Protein AF-A0AA43KVU4-F1 (afdb_monomer_lite)

Foldseek 3Di:
DPVVVVVVVCVPDPVVVVVVVVVVVVVVVVVVVVVVVVVVVVVCVVVVVVVCVVVVPPPDVVVVVVVVVVVVVVVVVVVVVVVVCVVVPPPDDDPDDDWDDDPDDGADDDDDDADDDDDDDDEAEDECNHGDDFKDFPDWDPFKHYWYDYRPVRDIDTDGPPDLDDDQWIWTWIDGPPDPDTDTRIDGDDDQQFFAFLNFTWGQAWWAQDPVDPPQQAIDGDSFLQDDHFWDFALDRGTHDAPAFAADPPQDLDQPLDQFNQRFNYDAQKGFAALVRLARQQVQDKDWDCAPRQPHNATWIWTHPCRVPAGRSGNPSIGTDGQDFWQASRRGTDQDPFRWAWAFGRGAPGSFKGWTFICTVDGTDIDIDGSSITHITTITGDGYFDKAWEAEAAPQWADDDAPDDTDIDTFFDKGFGADDTDDPQKDWDAWDWPNDGDHHRDIDTPHDHYTYTYTDIDGHDDDKAKEKPPQEAEDELQWAKDKIKIAIPFKKAKDKPDPQWDKPPRIDTGIDIMMITGHHDQAQAKDKMKMWIAHPVHRVHIYIHIYIYHHDDD

pLDDT: mean 75.17, std 23.68, range [24.14, 98.44]

Secondary structure (DSSP, 8-state):
--HHHHHHHHHH-HHHHHHHHHHHHHHHHHHHHHHHHHHHHHHTHHHHHHHHHHHT-TTTHHHHHHHHHHHHHHHHHHHHHHHHHHHH----S--------BTTB---------------PSP--EETTEE-TTEEEEE--TTEEEEEEETTTTEEEEEE-S-SS--SEEEEEEEETT-S-EEEEEEE-----EEEETTEEEESS-EEE-TT-TTS--EEE-SSTT----EE-TT---EE---SSSPPTT---S----SB--S--SPTTEEPPPHHHHHHHHTS-EEEE-TTTTS-SS-EEEESTTTTT-BTTB-TT-EEEE---EE-TTS-EE--SS--EEEEEEEESSSSEEEEEEEETTEEEEEEEETTSBBB---EESPPPPEEEEEEE-TT-B-S--SS-SEEEETTEEEE--SPPB-TTEEEEEEEETTEEE-TT-EEEE-SS-EEEEEEEEEPPPPP-EEEESSEEEE-TT-EEEEEEEEESSEEEEEES-TTEEEE-SEEESSEEEEEEE-----SS-EEEEEEEEESS-TT-EEEEEEEEPPPP-

Sequence (554 aa):
MDVKKFRLDWKSSPQKQLDYLAEMQKSMSNMASALIEINSKLDGLPQMVSLLEQNNLLSHQIADNTNCACEALSTLVTIVGEINNKIDEKEPEPVDTYVFEVPNGHFVVEMQVTEGVRVTTPFISTKNGEPFNDCVLVSSHDGIRDIVFDAVNGFIEWTWTDQAEPPVYFDLIIKQSGSDIEKVIQYNYTYVDYVEIAGIKWAKGNLITDASDTTGMTSVISEREDMETSYYQYSRRRGWASNGLTAPAGWNSSYPYAKFWVDDPCPDGWRLPTRAECQALASSGFTYREVGTAGNDVAGSFFGANHATASIGDMQGCIFLAIVGYLGNNGVFTTPSSLNNPYRSSESSSTTMAYNLVLRTPGASVDTSSQSAGYFIRPVKGAKQVFYNLSYNLDGGTLSSYTTPAGAYPVGYQVTLPAVPVRSGYTFKGFDVNGTIYQSGAKFLLDSGDVVVIATWLQDVPLPTLTVSPQILPFDERGGFSVISLKSSGAWQLKKSEIWINVQPYDHTGDCSVDISVDVTTLTESRQGTVIFASVDNPSVTATLTVTQSGSLS

Radius of gyration: 46.04 Å; chains: 1; bounding box: 91×64×137 Å

Structure (mmCIF, N/CA/C/O backbone):
data_AF-A0AA43KVU4-F1
#
_entry.id   AF-A0AA43KVU4-F1
#
loop_
_atom_site.group_PDB
_atom_site.id
_atom_site.type_symbol
_atom_site.label_atom_id
_atom_site.label_alt_id
_atom_site.label_comp_id
_atom_site.label_asym_id
_atom_site.label_entity_id
_atom_site.label_seq_id
_atom_site.pdbx_PDB_ins_code
_atom_site.Cartn_x
_atom_site.Cartn_y
_atom_site.Cartn_z
_atom_site.occupancy
_atom_site.B_iso_or_equiv
_atom_site.auth_seq_id
_atom_site.auth_comp_id
_atom_site.auth_asym_id
_atom_site.auth_atom_id
_atom_site.pdbx_PDB_model_num
ATOM 1 N N . MET A 1 1 ? -13.076 33.777 -45.845 1.00 34.56 1 MET A N 1
ATOM 2 C CA . MET A 1 1 ? -12.666 34.358 -44.551 1.00 34.56 1 MET A CA 1
ATOM 3 C C . MET A 1 1 ? -11.193 34.023 -44.385 1.00 34.56 1 MET A C 1
ATOM 5 O O . MET A 1 1 ? -10.860 32.856 -44.525 1.00 34.56 1 MET A O 1
ATOM 9 N N . ASP A 1 2 ? -10.317 35.017 -44.234 1.00 33.66 2 ASP A N 1
ATOM 10 C CA . ASP A 1 2 ? -8.882 34.779 -44.013 1.00 33.66 2 ASP A CA 1
ATOM 11 C C . ASP A 1 2 ? -8.709 34.112 -42.642 1.00 33.66 2 ASP A C 1
ATOM 13 O O . ASP A 1 2 ? -8.897 34.739 -41.598 1.00 33.66 2 ASP A O 1
ATOM 17 N N . VAL A 1 3 ? -8.442 32.808 -42.664 1.00 36.50 3 VAL A N 1
ATOM 18 C CA . VAL A 1 3 ? -8.478 31.922 -41.494 1.00 36.50 3 VAL A CA 1
ATOM 19 C C . VAL A 1 3 ? -7.389 32.289 -40.474 1.00 36.50 3 VAL A C 1
ATOM 21 O O . VAL A 1 3 ? -7.573 32.078 -39.273 1.00 36.50 3 VAL A O 1
ATOM 24 N N . LYS A 1 4 ? -6.293 32.930 -40.912 1.00 35.19 4 LYS A N 1
ATOM 25 C CA . LYS A 1 4 ? -5.216 33.406 -40.027 1.00 35.19 4 LYS A CA 1
ATOM 26 C C . LYS A 1 4 ? -5.600 34.696 -39.309 1.00 35.19 4 LYS A C 1
ATOM 28 O O . LYS A 1 4 ? -5.460 34.775 -38.088 1.00 35.19 4 LYS A O 1
ATOM 33 N N . LYS A 1 5 ? -6.179 35.663 -40.030 1.00 35.75 5 LYS A N 1
ATOM 34 C CA . LYS A 1 5 ? -6.754 36.875 -39.418 1.00 35.75 5 LYS A CA 1
ATOM 35 C C . LYS A 1 5 ? -7.908 36.531 -38.467 1.00 35.75 5 LYS A C 1
ATOM 37 O O . LYS A 1 5 ? -8.048 37.143 -37.416 1.00 35.75 5 LYS A O 1
ATOM 42 N N . PHE A 1 6 ? -8.673 35.490 -38.791 1.00 37.94 6 PHE A N 1
ATOM 43 C CA . PHE A 1 6 ? -9.749 34.956 -37.958 1.00 37.94 6 PHE A CA 1
ATOM 44 C C . PHE A 1 6 ? -9.245 34.327 -36.644 1.00 37.94 6 PHE A C 1
ATOM 46 O O . PHE A 1 6 ? -9.799 34.624 -35.589 1.00 37.94 6 PHE A O 1
ATOM 53 N N . ARG A 1 7 ? -8.167 33.525 -36.661 1.00 39.69 7 ARG A N 1
ATOM 54 C CA . ARG A 1 7 ? -7.594 32.902 -35.445 1.00 39.69 7 ARG A CA 1
ATOM 55 C C . ARG A 1 7 ? -6.938 33.911 -34.487 1.00 39.69 7 ARG A C 1
ATOM 57 O O . ARG A 1 7 ? -7.076 33.761 -33.272 1.00 39.69 7 ARG A O 1
ATOM 64 N N . LEU A 1 8 ? -6.260 34.936 -35.009 1.00 39.69 8 LEU A N 1
ATOM 65 C CA . LEU A 1 8 ? -5.665 36.019 -34.205 1.00 39.69 8 LEU A CA 1
ATOM 66 C C . LEU A 1 8 ? -6.734 36.930 -33.576 1.00 39.69 8 LEU A C 1
ATOM 68 O O . LEU A 1 8 ? -6.632 37.295 -32.401 1.00 39.69 8 LEU A O 1
ATOM 72 N N . ASP A 1 9 ? -7.802 37.227 -34.318 1.00 41.47 9 ASP A N 1
ATOM 73 C CA . ASP A 1 9 ? -8.935 38.018 -33.824 1.00 41.47 9 ASP A CA 1
ATOM 74 C C . ASP A 1 9 ? -9.822 37.233 -32.832 1.00 41.47 9 ASP A C 1
ATOM 76 O O . ASP A 1 9 ? -10.403 37.824 -31.920 1.00 41.47 9 ASP A O 1
ATOM 80 N N . TRP A 1 10 ? -9.904 35.901 -32.965 1.00 42.62 10 TRP A N 1
ATOM 81 C CA . TRP A 1 10 ? -10.681 35.018 -32.084 1.00 42.62 10 TRP A CA 1
ATOM 82 C C . TRP A 1 10 ? -10.159 34.998 -30.647 1.00 42.62 10 TRP A C 1
ATOM 84 O O . TRP A 1 10 ? -10.943 35.062 -29.705 1.00 42.62 10 TRP A O 1
ATOM 94 N N . LYS A 1 11 ? -8.836 34.920 -30.455 1.00 45.28 11 LYS A N 1
ATOM 95 C CA . LYS A 1 11 ? -8.222 34.892 -29.114 1.00 45.28 11 LYS A CA 1
ATOM 96 C C . LYS A 1 11 ? -8.187 36.267 -28.431 1.00 45.28 11 LYS A C 1
ATOM 98 O O . LYS A 1 11 ? -7.943 36.326 -27.231 1.00 45.28 11 LYS A O 1
ATOM 103 N N . SER A 1 12 ? -8.428 37.354 -29.169 1.00 44.69 12 SER A N 1
ATOM 104 C CA . SER A 1 12 ? -8.219 38.730 -28.695 1.00 44.69 12 SER A CA 1
ATOM 105 C C . SER A 1 12 ? -9.500 39.553 -28.493 1.00 44.69 12 SER A C 1
ATOM 107 O O . SER A 1 12 ? -9.428 40.622 -27.888 1.00 44.69 12 SER A O 1
ATOM 109 N N . SER A 1 13 ? -10.678 39.086 -28.937 1.00 48.84 13 SER A N 1
ATOM 110 C CA . SER A 1 13 ? -11.935 39.843 -28.807 1.00 48.84 13 SER A CA 1
ATOM 111 C C . SER A 1 13 ? -13.142 38.980 -28.390 1.00 48.84 13 SER A C 1
ATOM 113 O O . SER A 1 13 ? -13.684 38.240 -29.214 1.00 48.84 13 SER A O 1
ATOM 115 N N . PRO A 1 14 ? -13.647 39.131 -27.147 1.00 49.53 14 PRO A N 1
ATOM 116 C CA . PRO A 1 14 ? -14.836 38.419 -26.659 1.00 49.53 14 PRO A CA 1
ATOM 117 C C . PRO A 1 14 ? -16.121 38.691 -27.465 1.00 49.53 14 PRO A C 1
ATOM 119 O O . PRO A 1 14 ? -16.984 37.823 -27.564 1.00 49.53 14 PRO A O 1
ATOM 122 N N . GLN A 1 15 ? -16.250 39.871 -28.085 1.00 48.41 15 GLN A N 1
ATOM 123 C CA . GLN A 1 15 ? -17.441 40.235 -28.867 1.00 48.41 15 GLN A CA 1
ATOM 124 C C . GLN A 1 15 ? -17.551 39.423 -30.168 1.00 48.41 15 GLN A C 1
ATOM 126 O O . GLN A 1 15 ? -18.636 38.976 -30.520 1.00 48.41 15 GLN A O 1
ATOM 131 N N . LYS A 1 16 ? -16.426 39.143 -30.838 1.00 52.88 16 LYS A N 1
ATOM 132 C CA . LYS A 1 16 ? -16.410 38.319 -32.059 1.00 52.88 16 LYS A CA 1
ATOM 133 C C . LYS A 1 16 ? -16.655 36.831 -31.774 1.00 52.88 16 LYS A C 1
ATOM 135 O O . LYS A 1 16 ? -17.194 36.130 -32.625 1.00 52.88 16 LYS A O 1
ATOM 140 N N . GLN A 1 17 ? -16.305 36.355 -30.574 1.00 49.72 17 GLN A N 1
ATOM 141 C CA . GLN A 1 17 ? -16.659 35.003 -30.115 1.00 49.72 17 GLN A CA 1
ATOM 142 C C . GLN A 1 17 ? -18.176 34.863 -29.905 1.00 49.72 17 GLN A C 1
ATOM 144 O O . GLN A 1 17 ? -18.764 33.855 -30.294 1.00 49.72 17 GLN A O 1
ATOM 149 N N . LEU A 1 18 ? -18.817 35.896 -29.343 1.00 50.00 18 LEU A N 1
ATOM 150 C CA . LEU A 1 18 ? -20.275 35.986 -29.207 1.00 50.00 18 LEU A CA 1
ATOM 151 C C . LEU A 1 18 ? -20.984 36.027 -30.568 1.00 50.00 18 LEU A C 1
ATOM 153 O O . LEU A 1 18 ? -21.971 35.318 -30.753 1.00 50.00 18 LEU A O 1
ATOM 157 N N . ASP A 1 19 ? -20.458 36.787 -31.531 1.00 57.25 19 ASP A N 1
ATOM 158 C CA . ASP A 1 19 ? -21.030 36.877 -32.881 1.00 57.25 19 ASP A CA 1
ATOM 159 C C . ASP A 1 19 ? -20.974 35.522 -33.621 1.00 57.25 19 ASP A C 1
ATOM 161 O O . ASP A 1 19 ? -21.913 35.147 -34.323 1.00 57.25 19 ASP A O 1
ATOM 165 N N . TYR A 1 20 ? -19.919 34.733 -33.400 1.00 52.78 20 TYR A N 1
ATOM 166 C CA . TYR A 1 20 ? -19.788 33.387 -33.967 1.00 52.78 20 TYR A CA 1
ATOM 167 C C . TYR A 1 20 ? -20.661 32.343 -33.267 1.00 52.78 20 TYR A C 1
ATOM 169 O O . TYR A 1 20 ? -21.260 31.498 -33.929 1.00 52.78 20 TYR A O 1
ATOM 177 N N . LEU A 1 21 ? -20.791 32.407 -31.936 1.00 51.91 21 LEU A N 1
ATOM 178 C CA . LEU A 1 21 ? -21.764 31.584 -31.209 1.00 51.91 21 LEU A CA 1
ATOM 179 C C . LEU A 1 21 ? -23.193 31.879 -31.689 1.00 51.91 21 LEU A C 1
ATOM 181 O O . LEU A 1 21 ? -23.986 30.950 -31.853 1.00 51.91 21 LEU A O 1
ATOM 185 N N . ALA A 1 22 ? -23.500 33.142 -31.998 1.00 52.81 22 ALA A N 1
ATOM 186 C CA . ALA A 1 22 ? -24.771 33.532 -32.598 1.00 52.81 22 ALA A CA 1
ATOM 187 C C . ALA A 1 22 ? -24.942 32.982 -34.030 1.00 52.81 22 ALA A C 1
ATOM 189 O O . ALA A 1 22 ? -26.034 32.526 -34.378 1.00 52.81 22 ALA A O 1
ATOM 190 N N . GLU A 1 23 ? -23.886 32.944 -34.852 1.00 53.00 23 GLU A N 1
ATOM 191 C CA . GLU A 1 23 ? -23.919 32.294 -36.174 1.00 53.00 23 GLU A CA 1
ATOM 192 C C . GLU A 1 23 ? -24.082 30.770 -36.088 1.00 53.00 23 GLU A C 1
ATOM 194 O O . GLU A 1 23 ? -24.885 30.202 -36.831 1.00 53.00 23 GLU A O 1
ATOM 199 N N . MET A 1 24 ? -23.404 30.101 -35.151 1.00 49.38 24 MET A N 1
ATOM 200 C CA . MET A 1 24 ? -23.592 28.668 -34.899 1.00 49.38 24 MET A CA 1
ATOM 201 C C . MET A 1 24 ? -25.020 28.368 -34.442 1.00 49.38 24 MET A C 1
ATOM 203 O O . MET A 1 24 ? -25.658 27.453 -34.960 1.00 49.38 24 MET A O 1
ATOM 207 N N . GLN A 1 25 ? -25.562 29.168 -33.522 1.00 52.97 25 GLN A N 1
ATOM 208 C CA . GLN A 1 25 ? -26.941 29.034 -33.058 1.00 52.97 25 GLN A CA 1
ATOM 209 C C . GLN A 1 25 ? -27.955 29.263 -34.190 1.00 52.97 25 GLN A C 1
ATOM 211 O O . GLN A 1 25 ? -28.958 28.548 -34.284 1.00 52.97 25 GLN A O 1
ATOM 216 N N . LYS A 1 26 ? -27.673 30.209 -35.093 1.00 56.78 26 LYS A N 1
ATOM 217 C CA . LYS A 1 26 ? -28.466 30.448 -36.304 1.00 56.78 26 LYS A CA 1
ATOM 218 C C . LYS A 1 26 ? -28.396 29.262 -37.269 1.00 56.78 26 LYS A C 1
ATOM 220 O O . LYS A 1 26 ? -29.427 28.848 -37.793 1.00 56.78 26 LYS A O 1
ATOM 225 N N . SER A 1 27 ? -27.218 28.667 -37.450 1.00 51.31 27 SER A N 1
ATOM 226 C CA . SER A 1 27 ? -27.029 27.479 -38.290 1.00 51.31 27 SER A CA 1
ATOM 227 C C . SER A 1 27 ? -27.759 26.251 -37.724 1.00 51.31 27 SER A C 1
ATOM 229 O O . SER A 1 27 ? -28.456 25.547 -38.454 1.00 51.31 27 SER A O 1
ATOM 231 N N . MET A 1 28 ? -27.718 26.054 -36.402 1.00 51.38 28 MET A N 1
ATOM 232 C CA . MET A 1 28 ? -28.490 25.007 -35.720 1.00 51.38 28 MET A CA 1
ATOM 233 C C . MET A 1 28 ? -30.006 25.231 -35.821 1.00 51.38 28 MET A C 1
ATOM 235 O O . MET A 1 28 ? -30.746 24.276 -36.045 1.00 51.38 28 MET A O 1
ATOM 239 N N . SER A 1 29 ? -30.483 26.479 -35.731 1.00 57.69 29 SER A N 1
ATOM 240 C CA . SER A 1 29 ? -31.908 26.794 -35.947 1.00 57.69 29 SER A CA 1
ATOM 241 C C . SER A 1 29 ? -32.357 26.532 -37.387 1.00 57.69 29 SER A C 1
ATOM 243 O O . SER A 1 29 ? -33.473 26.059 -37.607 1.00 57.69 29 SER A O 1
ATOM 245 N N . ASN A 1 30 ? -31.491 26.788 -38.371 1.00 59.50 30 ASN A N 1
ATOM 246 C CA . ASN A 1 30 ? -31.774 26.476 -39.771 1.00 59.50 30 ASN A CA 1
ATOM 247 C C . ASN A 1 30 ? -31.842 24.958 -40.003 1.00 59.50 30 ASN A C 1
ATOM 249 O O . ASN A 1 30 ? -32.759 24.492 -40.675 1.00 59.50 30 ASN A O 1
ATOM 253 N N . MET A 1 31 ? -30.940 24.178 -39.391 1.00 57.41 31 MET A N 1
ATOM 254 C CA . MET A 1 31 ? -31.007 22.709 -39.418 1.00 57.41 31 MET A CA 1
ATOM 255 C C . MET A 1 31 ? -32.280 22.175 -38.755 1.00 57.41 31 MET A C 1
ATOM 257 O O . MET A 1 31 ? -32.949 21.317 -39.326 1.00 57.41 31 MET A O 1
ATOM 261 N N . ALA A 1 32 ? -32.663 22.713 -37.595 1.00 55.09 32 ALA A N 1
ATOM 262 C CA . ALA A 1 32 ? -33.908 22.336 -36.930 1.00 55.09 32 ALA A CA 1
ATOM 263 C C . ALA A 1 32 ? -35.143 22.654 -37.795 1.00 55.09 32 ALA A C 1
ATOM 265 O O . ALA A 1 32 ? -36.059 21.841 -37.887 1.00 55.09 32 ALA A O 1
ATOM 266 N N . SER A 1 33 ? -35.142 23.797 -38.489 1.00 60.28 33 SER A N 1
ATOM 267 C CA . SER A 1 33 ? -36.223 24.186 -39.406 1.00 60.28 33 SER A CA 1
ATOM 268 C C . SER A 1 33 ? -36.309 23.258 -40.624 1.00 60.28 33 SER A C 1
ATOM 270 O O . SER A 1 33 ? -37.405 22.850 -41.004 1.00 60.28 33 SER A O 1
ATOM 272 N N . ALA A 1 34 ? -35.166 22.857 -41.188 1.00 56.06 34 ALA A N 1
ATOM 273 C CA . ALA A 1 34 ? -35.112 21.891 -42.285 1.00 56.06 34 ALA A CA 1
ATOM 274 C C . ALA A 1 34 ? -35.619 20.499 -41.859 1.00 56.06 34 ALA A C 1
ATOM 276 O O . ALA A 1 34 ? -36.348 19.848 -42.605 1.00 56.06 34 ALA A O 1
ATOM 277 N N . LEU A 1 35 ? -35.302 20.065 -40.634 1.00 56.38 35 LEU A N 1
ATOM 278 C CA . LEU A 1 35 ? -35.816 18.818 -40.056 1.00 56.38 35 LEU A CA 1
ATOM 279 C C . LEU A 1 35 ? -37.336 18.846 -39.853 1.00 56.38 35 LEU A C 1
ATOM 281 O O . LEU A 1 35 ? -38.007 17.857 -40.139 1.00 56.38 35 LEU A O 1
ATOM 285 N N . ILE A 1 36 ? -37.893 19.981 -39.421 1.00 61.78 36 ILE A N 1
ATOM 286 C CA . ILE A 1 36 ? -39.347 20.170 -39.309 1.00 61.78 36 ILE A CA 1
ATOM 287 C C . ILE A 1 36 ? -40.012 20.124 -40.693 1.00 61.78 36 ILE A C 1
ATOM 289 O O . ILE A 1 36 ? -41.067 19.505 -40.846 1.00 61.78 36 ILE A O 1
ATOM 293 N N . GLU A 1 37 ? -39.393 20.715 -41.720 1.00 60.84 37 GLU A N 1
ATOM 294 C CA . GLU A 1 37 ? -39.919 20.671 -43.089 1.00 60.84 37 GLU A CA 1
ATOM 295 C C . GLU A 1 37 ? -39.928 19.238 -43.645 1.00 60.84 37 GLU A C 1
ATOM 297 O O . GLU A 1 37 ? -40.936 18.805 -44.212 1.00 60.84 37 GLU A O 1
ATOM 302 N N . ILE A 1 38 ? -38.852 18.475 -43.414 1.00 56.78 38 ILE A N 1
ATOM 303 C CA . ILE A 1 38 ? -38.757 17.050 -43.767 1.00 56.78 38 ILE A CA 1
ATOM 304 C C . ILE A 1 38 ? -39.840 16.247 -43.039 1.00 56.78 38 ILE A C 1
ATOM 306 O O . ILE A 1 38 ? -40.541 15.462 -43.677 1.00 56.78 38 ILE A O 1
ATOM 310 N N . ASN A 1 39 ? -40.041 16.485 -41.739 1.00 51.38 39 ASN A N 1
ATOM 311 C CA . ASN A 1 39 ? -41.068 15.791 -40.964 1.00 51.38 39 ASN A CA 1
ATOM 312 C C . ASN A 1 39 ? -42.486 16.087 -41.487 1.00 51.38 39 ASN A C 1
ATOM 314 O O . ASN A 1 39 ? -43.288 15.169 -41.617 1.00 51.38 39 ASN A O 1
ATOM 318 N N . SER A 1 40 ? -42.782 17.330 -41.890 1.00 59.16 40 SER A N 1
ATOM 319 C CA . SER A 1 40 ? -44.095 17.663 -42.471 1.00 59.16 40 SER A CA 1
ATOM 320 C C . SER A 1 40 ? -44.330 17.027 -43.851 1.00 59.16 40 SER A C 1
ATOM 322 O O . SER A 1 40 ? -45.456 16.657 -44.180 1.00 59.16 40 SER A O 1
ATOM 324 N N . LYS A 1 41 ? -43.268 16.841 -44.653 1.00 58.41 41 LYS A N 1
ATOM 325 C CA . LYS A 1 41 ? -43.333 16.101 -45.926 1.00 58.41 41 LYS A CA 1
ATOM 326 C C . LYS A 1 41 ? -43.521 14.598 -45.700 1.00 58.41 41 LYS A C 1
ATOM 328 O O . LYS A 1 41 ? -44.209 13.955 -46.490 1.00 58.41 41 LYS A O 1
ATOM 333 N N . LEU A 1 42 ? -42.968 14.053 -44.614 1.00 53.59 42 LEU A N 1
ATOM 334 C CA . LEU A 1 42 ? -43.184 12.666 -44.196 1.00 53.59 42 LEU A CA 1
ATOM 335 C C . LEU A 1 42 ? -44.612 12.420 -43.680 1.00 53.59 42 LEU A C 1
ATOM 337 O O . LEU A 1 42 ? -45.203 11.401 -44.028 1.00 53.59 42 LEU A O 1
ATOM 341 N N . ASP A 1 43 ? -45.209 13.368 -42.952 1.00 55.47 43 ASP A N 1
ATOM 342 C CA . ASP A 1 43 ? -46.596 13.268 -42.462 1.00 55.47 43 ASP A CA 1
ATOM 343 C C . ASP A 1 43 ? -47.648 13.268 -43.595 1.00 55.47 43 ASP A C 1
ATOM 345 O O . ASP A 1 43 ? -48.766 12.783 -43.412 1.00 55.47 43 ASP A O 1
ATOM 349 N N . GLY A 1 44 ? -47.299 13.764 -44.790 1.00 53.75 44 GLY A N 1
ATOM 350 C CA . GLY A 1 44 ? -48.146 13.716 -45.991 1.00 53.75 44 GLY A CA 1
ATOM 351 C C . GLY A 1 44 ? -48.104 12.385 -46.758 1.00 53.75 44 GLY A C 1
ATOM 352 O O . GLY A 1 44 ? -48.996 12.114 -47.571 1.00 53.75 44 GLY A O 1
ATOM 353 N N . LEU A 1 45 ? -47.108 11.526 -46.493 1.00 56.41 45 LEU A N 1
ATOM 354 C CA . LEU A 1 45 ? -46.932 10.242 -47.187 1.00 56.41 45 LEU A CA 1
ATOM 355 C C . LEU A 1 45 ? -48.150 9.310 -47.072 1.00 56.41 45 LEU A C 1
ATOM 357 O O . LEU A 1 45 ? -48.522 8.737 -48.095 1.00 56.41 45 LEU A O 1
ATOM 361 N N . PRO A 1 46 ? -48.840 9.176 -45.922 1.00 55.09 46 PRO A N 1
ATOM 362 C CA . PRO A 1 46 ? -50.009 8.301 -45.819 1.00 55.09 46 PRO A CA 1
ATOM 363 C C . PRO A 1 46 ? -51.185 8.740 -46.709 1.00 55.09 46 PRO A C 1
ATOM 365 O O . PRO A 1 46 ? -51.868 7.896 -47.288 1.00 55.09 46 PRO A O 1
ATOM 368 N N . GLN A 1 47 ? -51.409 10.052 -46.874 1.00 56.84 47 GLN A N 1
ATOM 369 C CA . GLN A 1 47 ? -52.463 10.573 -47.759 1.00 56.84 47 GLN A CA 1
ATOM 370 C C . GLN A 1 47 ? -52.104 10.398 -49.240 1.00 56.84 47 GLN A C 1
ATOM 372 O O . GLN A 1 47 ? -52.968 10.045 -50.042 1.00 56.84 47 GLN A O 1
ATOM 377 N N . MET A 1 48 ? -50.830 10.582 -49.601 1.00 52.22 48 MET A N 1
ATOM 378 C CA . MET A 1 48 ? -50.336 10.308 -50.954 1.00 52.22 48 MET A CA 1
ATOM 379 C C . MET A 1 48 ? -50.392 8.819 -51.308 1.00 52.22 48 MET A C 1
ATOM 381 O O . MET A 1 48 ? -50.800 8.484 -52.415 1.00 52.22 48 MET A O 1
ATOM 385 N N . VAL A 1 49 ? -50.036 7.927 -50.378 1.00 54.72 49 VAL A N 1
ATOM 386 C CA . VAL A 1 49 ? -50.150 6.471 -50.562 1.00 54.72 49 VAL A CA 1
ATOM 387 C C . VAL A 1 49 ? -51.614 6.079 -50.770 1.00 54.72 49 VAL A C 1
ATOM 389 O O . VAL A 1 49 ? -51.918 5.380 -51.731 1.00 54.72 49 VAL A O 1
ATOM 392 N N . SER A 1 50 ? -52.539 6.630 -49.976 1.00 56.38 50 SER A N 1
ATOM 393 C CA . SER A 1 50 ? -53.978 6.374 -50.137 1.00 56.38 50 SER A CA 1
ATOM 394 C C . SER A 1 50 ? -54.542 6.886 -51.479 1.00 56.38 50 SER A C 1
ATOM 396 O O . SER A 1 50 ? -55.346 6.202 -52.114 1.00 56.38 50 SER A O 1
ATOM 398 N N . LEU A 1 51 ? -54.081 8.046 -51.971 1.00 55.06 51 LEU A N 1
ATOM 399 C CA . LEU A 1 51 ? -54.435 8.587 -53.296 1.00 55.06 51 LEU A CA 1
ATOM 400 C C . LEU A 1 51 ? -53.837 7.779 -54.462 1.00 55.06 51 LEU A C 1
ATOM 402 O O . LEU A 1 51 ? -54.471 7.649 -55.511 1.00 55.06 51 LEU A O 1
ATOM 406 N N . LEU A 1 52 ? -52.628 7.237 -54.302 1.00 51.88 52 LEU A N 1
ATOM 407 C CA . LEU A 1 52 ? -51.947 6.421 -55.315 1.00 51.88 52 LEU A CA 1
ATOM 408 C C . LEU A 1 52 ? -52.518 4.997 -55.393 1.00 51.88 52 LEU A C 1
ATOM 410 O O . LEU A 1 52 ? -52.626 4.451 -56.493 1.00 51.88 52 LEU A O 1
ATOM 414 N N . GLU A 1 53 ? -52.950 4.430 -54.262 1.00 57.22 53 GLU A N 1
ATOM 415 C CA . GLU A 1 53 ? -53.701 3.169 -54.196 1.00 57.22 53 GLU A CA 1
ATOM 416 C C . GLU A 1 53 ? -55.086 3.300 -54.846 1.00 57.22 53 GLU A C 1
ATOM 418 O O . GLU A 1 53 ? -55.478 2.435 -55.628 1.00 57.22 53 GLU A O 1
ATOM 423 N N . GLN A 1 54 ? -55.799 4.413 -54.616 1.00 54.97 54 GLN A N 1
ATOM 424 C CA . GLN A 1 54 ? -57.091 4.681 -55.267 1.00 54.97 54 GLN A CA 1
ATOM 425 C C . GLN A 1 54 ? -56.992 4.835 -56.794 1.00 54.97 54 GLN A C 1
ATOM 427 O O . GLN A 1 54 ? -57.962 4.548 -57.493 1.00 54.97 54 GLN A O 1
ATOM 432 N N . ASN A 1 55 ? -55.839 5.264 -57.319 1.00 54.44 55 ASN A N 1
ATOM 433 C CA . ASN A 1 55 ? -55.626 5.495 -58.754 1.00 54.44 55 ASN A CA 1
ATOM 434 C C . ASN A 1 55 ? -54.793 4.405 -59.456 1.00 54.44 55 ASN A C 1
ATOM 436 O O . ASN A 1 55 ? -54.569 4.498 -60.660 1.00 54.44 55 ASN A O 1
ATOM 440 N N . ASN A 1 56 ? -54.369 3.357 -58.740 1.00 55.72 56 ASN A N 1
ATOM 441 C CA . ASN A 1 56 ? -53.666 2.183 -59.274 1.00 55.72 56 ASN A CA 1
ATOM 442 C C . ASN A 1 56 ? -52.352 2.497 -60.041 1.00 55.72 56 ASN A C 1
ATOM 444 O O . ASN A 1 56 ? -52.020 1.836 -61.024 1.00 55.72 56 ASN A O 1
ATOM 448 N N . LEU A 1 57 ? -51.597 3.512 -59.597 1.00 56.38 57 LEU A N 1
ATOM 449 C CA . LEU A 1 57 ? -50.385 4.039 -60.264 1.00 56.38 57 LEU A CA 1
ATOM 450 C C . LEU A 1 57 ? -49.072 3.703 -59.524 1.00 56.38 57 LEU A C 1
ATOM 452 O O . LEU A 1 57 ? -48.105 4.464 -59.560 1.00 56.38 57 LEU A O 1
ATOM 456 N N . LEU A 1 58 ? -49.003 2.557 -58.841 1.00 55.31 58 LEU A N 1
ATOM 457 C CA . LEU A 1 58 ? -47.931 2.273 -57.874 1.00 55.31 58 LEU A CA 1
ATOM 458 C C . LEU A 1 58 ? -46.520 2.039 -58.458 1.00 55.31 58 LEU A C 1
ATOM 460 O O . LEU A 1 58 ? -45.576 1.882 -57.690 1.00 55.31 58 LEU A O 1
ATOM 464 N N . SER A 1 59 ? -46.329 2.005 -59.779 1.00 54.28 59 SER A N 1
ATOM 465 C CA . SER A 1 59 ? -45.096 1.457 -60.369 1.00 54.28 59 SER A CA 1
ATOM 466 C C . SER A 1 59 ? -44.201 2.435 -61.139 1.00 54.28 59 SER A C 1
ATOM 468 O O . SER A 1 59 ? -43.402 1.976 -61.949 1.00 54.28 59 SER A O 1
ATOM 470 N N . HIS A 1 60 ? -44.261 3.750 -60.897 1.00 49.47 60 HIS A N 1
ATOM 471 C CA . HIS A 1 60 ? -43.201 4.660 -61.389 1.00 49.47 60 HIS A CA 1
ATOM 472 C C . HIS A 1 60 ? -42.830 5.805 -60.428 1.00 49.47 60 HIS A C 1
ATOM 474 O O . HIS A 1 60 ? -41.657 6.134 -60.326 1.00 49.47 60 HIS A O 1
ATOM 480 N N . GLN A 1 61 ? -43.760 6.358 -59.638 1.00 49.25 61 GLN A N 1
ATOM 481 C CA . GLN A 1 61 ? -43.454 7.510 -58.762 1.00 49.25 61 GLN A CA 1
ATOM 482 C C . GLN A 1 61 ? -42.847 7.165 -57.392 1.00 49.25 61 GLN A C 1
ATOM 484 O O . GLN A 1 61 ? -42.258 8.035 -56.752 1.00 49.25 61 GLN A O 1
ATOM 489 N N . ILE A 1 62 ? -42.924 5.904 -56.946 1.00 47.75 62 ILE A N 1
ATOM 490 C CA . ILE A 1 62 ? -42.196 5.455 -55.745 1.00 47.75 62 ILE A CA 1
ATOM 491 C C . ILE A 1 62 ? -40.682 5.462 -56.010 1.00 47.75 62 ILE A C 1
ATOM 493 O O . ILE A 1 62 ? -39.920 5.794 -55.107 1.00 47.75 62 ILE A O 1
ATOM 497 N N . ALA A 1 63 ? -40.232 5.191 -57.240 1.00 48.25 63 ALA A N 1
ATOM 498 C CA . ALA A 1 63 ? -38.807 5.201 -57.578 1.00 48.25 63 ALA A CA 1
ATOM 499 C C . ALA A 1 63 ? -38.195 6.612 -57.484 1.00 48.25 63 ALA A C 1
ATOM 501 O O . ALA A 1 63 ? -37.135 6.768 -56.883 1.00 48.25 63 ALA A O 1
ATOM 502 N N . ASP A 1 64 ? -38.895 7.643 -57.968 1.00 50.84 64 ASP A N 1
ATOM 503 C CA . ASP A 1 64 ? -38.373 9.018 -57.971 1.00 50.84 64 ASP A CA 1
ATOM 504 C C . ASP A 1 64 ? -38.323 9.635 -56.562 1.00 50.84 64 ASP A C 1
ATOM 506 O O . ASP A 1 64 ? -37.324 10.249 -56.187 1.00 50.84 64 ASP A O 1
ATOM 510 N N . ASN A 1 65 ? -39.343 9.408 -55.725 1.00 49.97 65 ASN A N 1
ATOM 511 C CA . ASN A 1 65 ? -39.343 9.920 -54.347 1.00 49.97 65 ASN A CA 1
ATOM 512 C C . ASN A 1 65 ? -38.402 9.139 -53.416 1.00 49.97 65 ASN A C 1
ATOM 514 O O . ASN A 1 65 ? -37.827 9.728 -52.498 1.00 49.97 65 ASN A O 1
ATOM 518 N N . THR A 1 66 ? -38.203 7.837 -53.658 1.00 51.88 66 THR A N 1
ATOM 519 C CA . THR A 1 66 ? -37.196 7.052 -52.921 1.00 51.88 66 THR A CA 1
ATOM 520 C C . THR A 1 66 ? -35.786 7.468 -53.340 1.00 51.88 66 THR A C 1
ATOM 522 O O . THR A 1 66 ? -34.926 7.594 -52.476 1.00 51.88 66 THR A O 1
ATOM 525 N N . ASN A 1 67 ? -35.558 7.796 -54.619 1.00 50.28 67 ASN A N 1
ATOM 526 C CA . ASN A 1 67 ? -34.279 8.340 -55.085 1.00 50.28 67 ASN A CA 1
ATOM 527 C C . ASN A 1 67 ? -33.979 9.726 -54.497 1.00 50.28 67 ASN A C 1
ATOM 529 O O . ASN A 1 67 ? -32.874 9.920 -54.005 1.00 50.28 67 ASN A O 1
ATOM 533 N N . CYS A 1 68 ? -34.943 10.654 -54.429 1.00 46.56 68 CYS A N 1
ATOM 534 C CA . CYS A 1 68 ? -34.714 11.945 -53.763 1.00 46.56 68 CYS A CA 1
ATOM 535 C C . CYS A 1 68 ? -34.445 11.801 -52.254 1.00 46.56 68 CYS A C 1
ATOM 537 O O . CYS A 1 68 ? -33.607 12.519 -51.709 1.00 46.56 68 CYS A O 1
ATOM 539 N N . ALA A 1 69 ? -35.119 10.871 -51.567 1.00 46.94 69 ALA A N 1
ATOM 540 C CA . ALA A 1 69 ? -34.856 10.598 -50.154 1.00 46.94 69 ALA A CA 1
ATOM 541 C C . ALA A 1 69 ? -33.491 9.919 -49.944 1.00 46.94 69 ALA A C 1
ATOM 543 O O . ALA A 1 69 ? -32.776 10.277 -49.012 1.00 46.94 69 ALA A O 1
ATOM 544 N N . CYS A 1 70 ? -33.093 8.993 -50.822 1.00 45.00 70 CYS A N 1
ATOM 545 C CA . CYS A 1 70 ? -31.780 8.351 -50.795 1.00 45.00 70 CYS A CA 1
ATOM 546 C C . CYS A 1 70 ? -30.644 9.311 -51.170 1.00 45.00 70 CYS A C 1
ATOM 548 O O . CYS A 1 70 ? -29.588 9.228 -50.556 1.00 45.00 70 CYS A O 1
ATOM 550 N N . GLU A 1 71 ? -30.843 10.249 -52.098 1.00 51.31 71 GLU A N 1
ATOM 551 C CA . GLU A 1 71 ? -29.867 11.303 -52.404 1.00 51.31 71 GLU A CA 1
ATOM 552 C C . GLU A 1 71 ? -29.731 12.293 -51.246 1.00 51.31 71 GLU A C 1
ATOM 554 O O . GLU A 1 71 ? -28.614 12.655 -50.880 1.00 51.31 71 GLU A O 1
ATOM 559 N N . ALA A 1 72 ? -30.834 12.677 -50.596 1.00 49.34 72 ALA A N 1
ATOM 560 C CA . ALA A 1 72 ? -30.788 13.519 -49.402 1.00 49.34 72 ALA A CA 1
ATOM 561 C C . ALA A 1 72 ? -30.089 12.806 -48.231 1.00 49.34 72 ALA A C 1
ATOM 563 O O . ALA A 1 72 ? -29.249 13.408 -47.564 1.00 49.34 72 ALA A O 1
ATOM 564 N N . LEU A 1 73 ? -30.369 11.514 -48.016 1.00 47.25 73 LEU A N 1
ATOM 565 C CA . LEU A 1 73 ? -29.718 10.704 -46.983 1.00 47.25 73 LEU A CA 1
ATOM 566 C C . LEU A 1 73 ? -28.246 10.433 -47.319 1.00 47.25 73 LEU A C 1
ATOM 568 O O . LEU A 1 73 ? -27.410 10.491 -46.428 1.00 47.25 73 LEU A O 1
ATOM 572 N N . SER A 1 74 ? -27.913 10.200 -48.592 1.00 49.38 74 SER A N 1
ATOM 573 C CA . SER A 1 74 ? -26.535 10.071 -49.080 1.00 49.38 74 SER A CA 1
ATOM 574 C C . SER A 1 74 ? -25.769 11.365 -48.869 1.00 49.38 74 SER A C 1
ATOM 576 O O . SER A 1 74 ? -24.641 11.326 -48.403 1.00 49.38 74 SER A O 1
ATOM 578 N N . THR A 1 75 ? -26.385 12.514 -49.145 1.00 50.19 75 THR A N 1
ATOM 579 C CA . THR A 1 75 ? -25.773 13.823 -48.902 1.00 50.19 75 THR A CA 1
ATOM 580 C C . THR A 1 75 ? -25.552 14.038 -47.405 1.00 50.19 75 THR A C 1
ATOM 582 O O . THR A 1 75 ? -24.501 14.522 -47.006 1.00 50.19 75 THR A O 1
ATOM 585 N N . LEU A 1 76 ? -26.489 13.608 -46.552 1.00 47.81 76 LEU A N 1
ATOM 586 C CA . LEU A 1 76 ? -26.342 13.679 -45.097 1.00 47.81 76 LEU A CA 1
ATOM 587 C C . LEU A 1 76 ? -25.273 12.712 -44.569 1.00 47.81 76 LEU A C 1
ATOM 589 O O . LEU A 1 76 ? -24.523 13.081 -43.678 1.00 47.81 76 LEU A O 1
ATOM 593 N N . VAL A 1 77 ? -25.155 11.510 -45.138 1.00 47.03 77 VAL A N 1
ATOM 594 C CA . VAL A 1 77 ? -24.097 10.535 -44.824 1.00 47.03 77 VAL A CA 1
ATOM 595 C C . VAL A 1 77 ? -22.736 11.034 -45.305 1.00 47.03 77 VAL A C 1
ATOM 597 O O . VAL A 1 77 ? -21.755 10.861 -44.592 1.00 47.03 77 VAL A O 1
ATOM 600 N N . THR A 1 78 ? -22.664 11.707 -46.454 1.00 49.69 78 THR A N 1
ATOM 601 C CA . THR A 1 78 ? -21.446 12.372 -46.931 1.00 49.69 78 THR A CA 1
ATOM 602 C C . THR A 1 78 ? -21.077 13.543 -46.030 1.00 49.69 78 THR A C 1
ATOM 604 O O . THR A 1 78 ? -19.934 13.620 -45.612 1.00 49.69 78 THR A O 1
ATOM 607 N N . ILE A 1 79 ? -22.027 14.395 -45.638 1.00 49.16 79 ILE A N 1
ATOM 608 C CA . ILE A 1 79 ? -21.774 15.519 -44.722 1.00 49.16 79 ILE A CA 1
ATOM 609 C C . ILE A 1 79 ? -21.376 15.014 -43.329 1.00 49.16 79 ILE A C 1
ATOM 611 O O . ILE A 1 79 ? -20.449 15.545 -42.730 1.00 49.16 79 ILE A O 1
ATOM 615 N N . VAL A 1 80 ? -22.026 13.971 -42.807 1.00 48.03 80 VAL A N 1
ATOM 616 C CA . VAL A 1 80 ? -21.652 13.336 -41.531 1.00 48.03 80 VAL A CA 1
ATOM 617 C C . VAL A 1 80 ? -20.306 12.622 -41.652 1.00 48.03 80 VAL A C 1
ATOM 619 O O . VAL A 1 80 ? -19.530 12.661 -40.708 1.00 48.03 80 VAL A O 1
ATOM 622 N N . GLY A 1 81 ? -19.989 12.031 -42.804 1.00 43.97 81 GLY A N 1
ATOM 623 C CA . GLY A 1 81 ? -18.678 11.461 -43.109 1.00 43.97 81 GLY A CA 1
ATOM 624 C C . GLY A 1 81 ? -17.581 12.522 -43.211 1.00 43.97 81 GLY A C 1
ATOM 625 O O . GLY A 1 81 ? -16.499 12.320 -42.683 1.00 43.97 81 GLY A O 1
ATOM 626 N N . GLU A 1 82 ? -17.863 13.681 -43.804 1.00 46.12 82 GLU A N 1
ATOM 627 C CA . GLU A 1 82 ? -16.964 14.839 -43.841 1.00 46.12 82 GLU A CA 1
ATOM 628 C C . GLU A 1 82 ? -16.794 15.471 -42.454 1.00 46.12 82 GLU A C 1
ATOM 630 O O . GLU A 1 82 ? -15.696 15.893 -42.108 1.00 46.12 82 GLU A O 1
ATOM 635 N N . ILE A 1 83 ? -17.849 15.511 -41.635 1.00 44.56 83 ILE A N 1
ATOM 636 C CA . ILE A 1 83 ? -17.784 15.974 -40.244 1.00 44.56 83 ILE A CA 1
ATOM 637 C C . ILE A 1 83 ? -17.007 14.975 -39.383 1.00 44.56 83 ILE A C 1
ATOM 639 O O . ILE A 1 83 ? -16.152 15.408 -38.622 1.00 44.56 83 ILE A O 1
ATOM 643 N N . ASN A 1 84 ? -17.232 13.666 -39.527 1.00 38.88 84 ASN A N 1
ATOM 644 C CA . ASN A 1 84 ? -16.443 12.643 -38.839 1.00 38.88 84 ASN A CA 1
ATOM 645 C C . ASN A 1 84 ? -14.990 12.665 -39.303 1.00 38.88 84 ASN A C 1
ATOM 647 O O . ASN A 1 84 ? -14.119 12.628 -38.456 1.00 38.88 84 ASN A O 1
ATOM 651 N N . ASN A 1 85 ? -14.705 12.835 -40.596 1.00 42.25 85 ASN A N 1
ATOM 652 C CA . ASN A 1 85 ? -13.334 13.015 -41.074 1.00 42.25 85 ASN A CA 1
ATOM 653 C C . ASN A 1 85 ? -12.709 14.307 -40.525 1.00 42.25 85 ASN A C 1
ATOM 655 O O . ASN A 1 85 ? -11.540 14.291 -40.184 1.00 42.25 85 ASN A O 1
ATOM 659 N N . LYS A 1 86 ? -13.474 15.392 -40.336 1.00 40.47 86 LYS A N 1
ATOM 660 C CA . LYS A 1 86 ? -12.996 16.618 -39.661 1.00 40.47 86 LYS A CA 1
ATOM 661 C C . LYS A 1 86 ? -12.874 16.507 -38.136 1.00 40.47 86 LYS A C 1
ATOM 663 O O . LYS A 1 86 ? -12.236 17.360 -37.527 1.00 40.47 86 LYS A O 1
ATOM 668 N N . ILE A 1 87 ? -13.529 15.528 -37.513 1.00 39.28 87 ILE A N 1
ATOM 669 C CA . ILE A 1 87 ? -13.456 15.245 -36.070 1.00 39.28 87 ILE A CA 1
ATOM 670 C C . ILE A 1 87 ? -12.350 14.211 -35.774 1.00 39.28 87 ILE A C 1
ATOM 672 O O . ILE A 1 87 ? -11.672 14.336 -34.756 1.00 39.28 87 ILE A O 1
ATOM 676 N N . ASP A 1 88 ? -12.158 13.229 -36.662 1.00 34.78 88 ASP A N 1
ATOM 677 C CA . ASP A 1 88 ? -11.184 12.131 -36.569 1.00 34.78 88 ASP A CA 1
ATOM 678 C C . ASP A 1 88 ? -9.855 12.436 -37.280 1.00 34.78 88 ASP A C 1
ATOM 680 O O . ASP A 1 88 ? -8.849 11.776 -36.998 1.00 34.78 88 ASP A O 1
ATOM 684 N N . GLU A 1 89 ? -9.786 13.472 -38.127 1.00 35.56 89 GLU A N 1
ATOM 685 C CA . GLU A 1 89 ? -8.538 14.198 -38.351 1.00 35.56 89 GLU A CA 1
ATOM 686 C C . GLU A 1 89 ? -8.118 14.783 -37.000 1.00 35.56 89 GLU A C 1
ATOM 688 O O . GLU A 1 89 ? -8.429 15.914 -36.625 1.00 35.56 89 GLU A O 1
ATOM 693 N N . LYS A 1 90 ? -7.339 13.997 -36.254 1.00 36.62 90 LYS A N 1
ATOM 694 C CA . LYS A 1 90 ? -6.250 14.553 -35.463 1.00 36.62 90 LYS A CA 1
ATOM 695 C C . LYS A 1 90 ? -5.380 15.325 -36.452 1.00 36.62 90 LYS A C 1
ATOM 697 O O . LYS A 1 90 ? -4.423 14.773 -36.992 1.00 36.62 90 LYS A O 1
ATOM 702 N N . GLU A 1 91 ? -5.749 16.574 -36.734 1.00 34.34 91 GLU A N 1
ATOM 703 C CA . GLU A 1 91 ? -4.846 17.496 -37.401 1.00 34.34 91 GLU A CA 1
ATOM 704 C C . GLU A 1 91 ? -3.558 17.484 -36.562 1.00 34.34 91 GLU A C 1
ATOM 706 O O . GLU A 1 91 ? -3.615 17.740 -35.350 1.00 34.34 91 GLU A O 1
ATOM 711 N N . PRO A 1 92 ? -2.395 17.139 -37.142 1.00 34.31 92 PRO A N 1
ATOM 712 C CA . PRO A 1 92 ? -1.147 17.541 -36.522 1.00 34.31 92 PRO A CA 1
ATOM 713 C C . PRO A 1 92 ? -1.217 19.060 -36.316 1.00 34.31 92 PRO A C 1
ATOM 715 O O . PRO A 1 92 ? -1.756 19.774 -37.163 1.00 34.31 92 PRO A O 1
ATOM 718 N N . GLU A 1 93 ? -0.719 19.547 -35.173 1.00 30.62 93 GLU A N 1
ATOM 719 C CA . GLU A 1 93 ? -0.538 20.983 -34.912 1.00 30.62 93 GLU A CA 1
ATOM 720 C C . GLU A 1 93 ? -0.062 21.677 -36.204 1.00 30.62 93 GLU A C 1
ATOM 722 O O . GLU A 1 93 ? 0.856 21.167 -36.854 1.00 30.62 93 GLU A O 1
ATOM 727 N N . PRO A 1 94 ? -0.695 22.783 -36.633 1.00 30.70 94 PRO A N 1
ATOM 728 C CA . PRO A 1 94 ? -0.516 23.295 -37.980 1.00 30.70 94 PRO A CA 1
ATOM 729 C C . PRO A 1 94 ? 0.936 23.731 -38.172 1.00 30.70 94 PRO A C 1
ATOM 731 O O . PRO A 1 94 ? 1.371 24.741 -37.620 1.00 30.70 94 PRO A O 1
ATOM 734 N N . VAL A 1 95 ? 1.678 22.992 -38.993 1.00 30.41 95 VAL A N 1
ATOM 735 C CA . VAL A 1 95 ? 2.876 23.526 -39.633 1.00 30.41 95 VAL A CA 1
ATOM 736 C C . VAL A 1 95 ? 2.368 24.453 -40.726 1.00 30.41 95 VAL A C 1
ATOM 738 O O . VAL A 1 95 ? 1.713 24.017 -41.671 1.00 30.41 95 VAL A O 1
ATOM 741 N N . ASP A 1 96 ? 2.614 25.750 -40.581 1.00 28.81 96 ASP A N 1
ATOM 742 C CA . ASP A 1 96 ? 2.284 26.723 -41.613 1.00 28.81 96 ASP A CA 1
ATOM 743 C C . ASP A 1 96 ? 2.985 26.356 -42.936 1.00 28.81 96 ASP A C 1
ATOM 745 O O . ASP A 1 96 ? 4.176 26.613 -43.118 1.00 28.81 96 ASP A O 1
ATOM 749 N N . THR A 1 97 ? 2.258 25.787 -43.898 1.00 26.91 97 THR A N 1
ATOM 750 C CA . THR A 1 97 ? 2.792 25.572 -45.247 1.00 26.91 97 THR A CA 1
ATOM 751 C C . THR A 1 97 ? 2.658 26.867 -46.051 1.00 26.91 97 THR A C 1
ATOM 753 O O . THR A 1 97 ? 1.568 27.271 -46.454 1.00 26.91 97 THR A O 1
ATOM 756 N N . TYR A 1 98 ? 3.779 27.552 -46.275 1.00 30.17 98 TYR A N 1
ATOM 757 C CA . TYR A 1 98 ? 3.860 28.730 -47.142 1.00 30.17 98 TYR A CA 1
ATOM 758 C C . TYR A 1 98 ? 4.268 28.307 -48.562 1.00 30.17 98 TYR A C 1
ATOM 760 O O . TYR A 1 98 ? 5.430 27.970 -48.783 1.00 30.17 98 TYR A O 1
ATOM 768 N N . VAL A 1 99 ? 3.347 28.365 -49.529 1.00 26.55 99 VAL A N 1
ATOM 769 C CA . VAL A 1 99 ? 3.626 28.080 -50.952 1.00 26.55 99 VAL A CA 1
ATOM 770 C C . VAL A 1 99 ? 4.118 29.347 -51.661 1.00 26.55 99 VAL A C 1
ATOM 772 O O . VAL A 1 99 ? 3.486 30.397 -51.561 1.00 26.55 99 VAL A O 1
ATOM 775 N N . PHE A 1 100 ? 5.226 29.245 -52.398 1.00 31.06 100 PHE A N 1
ATOM 776 C CA . PHE A 1 100 ? 5.710 30.269 -53.331 1.00 31.06 100 PHE A CA 1
ATOM 777 C C . PHE A 1 100 ? 5.880 29.641 -54.720 1.00 31.06 100 PHE A C 1
ATOM 779 O O . PHE A 1 100 ? 6.508 28.591 -54.836 1.00 31.06 100 PHE A O 1
ATOM 786 N N . GLU A 1 101 ? 5.379 30.298 -55.769 1.00 27.11 101 GLU A N 1
ATOM 787 C CA . GLU A 1 101 ? 5.806 30.025 -57.146 1.00 27.11 101 GLU A CA 1
ATOM 788 C C . GLU A 1 101 ? 7.025 30.894 -57.477 1.00 27.11 101 GLU A C 1
ATOM 790 O O . GLU A 1 101 ? 6.957 32.124 -57.448 1.00 27.11 101 GLU A O 1
ATOM 795 N N . VAL A 1 102 ? 8.144 30.252 -57.812 1.00 32.03 102 VAL A N 1
ATOM 796 C CA . VAL A 1 102 ? 9.275 30.891 -58.495 1.00 32.03 102 VAL A CA 1
ATOM 797 C C . VAL A 1 102 ? 9.173 30.506 -59.974 1.00 32.03 102 VAL A C 1
ATOM 799 O O . VAL A 1 102 ? 8.845 29.349 -60.258 1.00 32.03 102 VAL A O 1
ATOM 802 N N . PRO A 1 103 ? 9.446 31.408 -60.939 1.00 30.48 103 PRO A N 1
ATOM 803 C CA . PRO A 1 103 ? 9.403 31.050 -62.351 1.00 30.48 103 PRO A CA 1
ATOM 804 C C . PRO A 1 103 ? 10.456 29.961 -62.616 1.00 30.48 103 PRO A C 1
ATOM 806 O O . PRO A 1 103 ? 11.648 30.255 -62.684 1.00 30.48 103 PRO A O 1
ATOM 809 N N . ASN A 1 104 ? 9.988 28.713 -62.749 1.00 33.59 104 ASN A N 1
ATOM 810 C CA . ASN A 1 104 ? 10.722 27.451 -62.959 1.00 33.59 104 ASN A CA 1
ATOM 811 C C . ASN A 1 104 ? 11.141 26.626 -61.715 1.00 33.59 104 ASN A C 1
ATOM 813 O O . ASN A 1 104 ? 12.301 26.224 -61.611 1.00 33.59 104 ASN A O 1
ATOM 817 N N . GLY A 1 105 ? 10.196 26.257 -60.840 1.00 28.69 105 GLY A N 1
ATOM 818 C CA . GLY A 1 105 ? 10.326 25.058 -59.985 1.00 28.69 105 GLY A CA 1
ATOM 819 C C . GLY A 1 105 ? 9.558 25.127 -58.660 1.00 28.69 105 GLY A C 1
ATOM 820 O O . GLY A 1 105 ? 9.672 26.111 -57.937 1.00 28.69 105 GLY A O 1
ATOM 821 N N . HIS A 1 106 ? 8.777 24.085 -58.352 1.00 27.69 106 HIS A N 1
ATOM 822 C CA . HIS A 1 106 ? 7.999 23.930 -57.111 1.00 27.69 106 HIS A CA 1
ATOM 823 C C . HIS A 1 106 ? 8.829 23.276 -55.992 1.00 27.69 106 HIS A C 1
ATOM 825 O O . HIS A 1 106 ? 9.611 22.372 -56.269 1.00 27.69 106 HIS A O 1
ATOM 831 N N . PHE A 1 107 ? 8.582 23.661 -54.733 1.00 31.34 107 PHE A N 1
ATOM 832 C CA . PHE A 1 107 ? 9.050 22.959 -53.528 1.00 31.34 107 PHE A CA 1
ATOM 833 C C . PHE A 1 107 ? 7.862 22.614 -52.617 1.00 31.34 107 PHE A C 1
ATOM 835 O O . PHE A 1 107 ? 7.012 23.470 -52.367 1.00 31.34 107 PHE A O 1
ATOM 842 N N . VAL A 1 108 ? 7.826 21.380 -52.105 1.00 29.08 108 VAL A N 1
ATOM 843 C CA . VAL A 1 108 ? 6.891 20.891 -51.074 1.00 29.08 108 VAL A CA 1
ATOM 844 C C . VAL A 1 108 ? 7.715 20.139 -50.025 1.00 29.08 108 VAL A C 1
ATOM 846 O O . VAL A 1 108 ? 8.581 19.358 -50.402 1.00 29.08 108 VAL A O 1
ATOM 849 N N . VAL A 1 109 ? 7.457 20.382 -48.735 1.00 28.97 109 VAL A N 1
ATOM 850 C CA . VAL A 1 109 ? 8.160 19.762 -47.597 1.00 28.97 109 VAL A CA 1
ATOM 851 C C . VAL A 1 109 ? 7.164 18.952 -46.764 1.00 28.97 109 VAL A C 1
ATOM 853 O O . VAL A 1 109 ? 6.221 19.523 -46.220 1.00 28.97 109 VAL A O 1
ATOM 856 N N . GLU A 1 110 ? 7.409 17.649 -46.621 1.00 26.19 110 GLU A N 1
ATOM 857 C CA . GLU A 1 110 ? 6.778 16.754 -45.637 1.00 26.19 110 GLU A CA 1
ATOM 858 C C . GLU A 1 110 ? 7.874 16.038 -44.825 1.00 26.19 110 GLU A C 1
ATOM 860 O O . GLU A 1 110 ? 8.918 15.695 -45.375 1.00 26.19 110 GLU A O 1
ATOM 865 N N . MET A 1 111 ? 7.670 15.828 -43.515 1.00 29.81 111 MET A N 1
ATOM 866 C CA . MET A 1 111 ? 8.712 15.338 -42.593 1.00 29.81 111 MET A CA 1
ATOM 867 C C . MET A 1 111 ? 8.387 13.985 -41.934 1.00 29.81 111 MET A C 1
ATOM 869 O O . MET A 1 111 ? 7.343 13.815 -41.307 1.00 29.81 111 MET A O 1
ATOM 873 N N . GLN A 1 112 ? 9.377 13.089 -41.954 1.00 24.14 112 GLN A N 1
ATOM 874 C CA . GLN A 1 112 ? 9.698 12.063 -40.947 1.00 24.14 112 GLN A CA 1
ATOM 875 C C . GLN A 1 112 ? 11.230 12.089 -40.799 1.00 24.14 112 GLN A C 1
ATOM 877 O O . GLN A 1 112 ? 11.919 12.153 -41.815 1.00 24.14 112 GLN A O 1
ATOM 882 N N . VAL A 1 113 ? 11.775 12.080 -39.576 1.00 28.88 113 VAL A N 1
ATOM 883 C CA . VAL A 1 113 ? 13.232 12.205 -39.344 1.00 28.88 113 VAL A CA 1
ATOM 884 C C . VAL A 1 113 ? 13.751 11.033 -38.509 1.00 28.88 113 VAL A C 1
ATOM 886 O O . VAL A 1 113 ? 13.134 10.653 -37.514 1.00 28.88 113 VAL A O 1
ATOM 889 N N . THR A 1 114 ? 14.900 10.480 -38.901 1.00 27.89 114 THR A N 1
ATOM 890 C CA . THR A 1 114 ? 15.739 9.552 -38.119 1.00 27.89 114 THR A CA 1
ATOM 891 C C . THR A 1 114 ? 17.199 10.022 -38.227 1.00 27.89 114 THR A C 1
ATOM 893 O O . THR A 1 114 ? 17.570 10.636 -39.224 1.00 27.89 114 THR A O 1
ATOM 896 N N . GLU A 1 115 ? 17.990 9.833 -37.170 1.00 26.92 115 GLU A N 1
ATOM 897 C CA . GLU A 1 115 ? 19.208 10.600 -36.852 1.00 26.92 115 GLU A CA 1
ATOM 898 C C . GLU A 1 115 ? 20.512 10.042 -37.474 1.00 26.92 115 GLU A C 1
ATOM 900 O O . GLU A 1 115 ? 20.696 8.829 -37.545 1.00 26.92 115 GLU A O 1
ATOM 905 N N . GLY A 1 116 ? 21.455 10.927 -37.858 1.00 29.22 116 GLY A N 1
ATOM 906 C CA . GLY A 1 116 ? 22.888 10.593 -37.972 1.00 29.22 116 GLY A CA 1
ATOM 907 C C . GLY A 1 116 ? 23.692 11.199 -39.146 1.00 29.22 116 GLY A C 1
ATOM 908 O O . GLY A 1 116 ? 23.343 11.008 -40.304 1.00 29.22 116 GLY A O 1
ATOM 909 N N . VAL A 1 117 ? 24.877 11.758 -38.812 1.00 25.34 117 VAL A N 1
ATOM 910 C CA . VAL A 1 117 ? 26.112 12.019 -39.627 1.00 25.34 117 VAL A CA 1
ATOM 911 C C . VAL A 1 117 ? 26.518 13.510 -39.849 1.00 25.34 117 VAL A C 1
ATOM 913 O O . VAL A 1 117 ? 25.718 14.421 -39.713 1.00 25.34 117 VAL A O 1
ATOM 916 N N . ARG A 1 118 ? 27.841 13.742 -40.032 1.00 26.34 118 ARG A N 1
ATOM 917 C CA . ARG A 1 118 ? 28.726 14.809 -39.488 1.00 26.34 118 ARG A CA 1
ATOM 918 C C . ARG A 1 118 ? 29.158 15.984 -40.415 1.00 26.34 118 ARG A C 1
ATOM 920 O O . ARG A 1 118 ? 29.236 15.856 -41.627 1.00 26.34 118 ARG A O 1
ATOM 927 N N . VAL A 1 119 ? 29.617 17.030 -39.706 1.00 27.14 119 VAL A N 1
ATOM 928 C CA . VAL A 1 119 ? 30.305 18.342 -39.928 1.00 27.14 119 VAL A CA 1
ATOM 929 C C . VAL A 1 119 ? 31.508 18.453 -40.913 1.00 27.14 119 VAL A C 1
ATOM 931 O O . VAL A 1 119 ? 32.364 17.571 -40.903 1.00 27.14 119 VAL A O 1
ATOM 934 N N . THR A 1 120 ? 31.673 19.612 -41.609 1.00 26.89 120 THR A N 1
ATOM 935 C CA . THR A 1 120 ? 32.878 20.522 -41.591 1.00 26.89 120 THR A CA 1
ATOM 936 C C . THR A 1 120 ? 32.686 21.881 -42.309 1.00 26.89 120 THR A C 1
ATOM 938 O O . THR A 1 120 ? 32.245 21.941 -43.448 1.00 26.89 120 THR A O 1
ATOM 941 N N . THR A 1 121 ? 33.135 22.958 -41.644 1.00 27.98 121 THR A N 1
ATOM 942 C CA . THR A 1 121 ? 33.247 24.372 -42.088 1.00 27.98 121 THR A CA 1
ATOM 943 C C . THR A 1 121 ? 34.216 24.597 -43.267 1.00 27.98 121 THR A C 1
ATOM 945 O O . THR A 1 121 ? 35.191 23.841 -43.347 1.00 27.98 121 THR A O 1
ATOM 948 N N . PRO A 1 122 ? 34.114 25.689 -44.073 1.00 39.78 122 PRO A N 1
ATOM 949 C CA . PRO A 1 122 ? 33.267 26.899 -43.941 1.00 39.78 122 PRO A CA 1
ATOM 950 C C . PRO A 1 122 ? 31.856 26.752 -44.547 1.00 39.78 122 PRO A C 1
ATOM 952 O O . PRO A 1 122 ? 31.617 25.790 -45.255 1.00 39.78 122 PRO A O 1
ATOM 955 N N . PHE A 1 123 ? 30.931 27.690 -44.275 1.00 43.22 123 PHE A N 1
ATOM 956 C CA . PHE A 1 123 ? 29.546 27.682 -44.791 1.00 43.22 123 PHE A CA 1
ATOM 957 C C . PHE A 1 123 ? 29.509 27.605 -46.328 1.00 43.22 123 PHE A C 1
ATOM 959 O O . PHE A 1 123 ? 29.995 28.519 -46.998 1.00 43.22 123 PHE A O 1
ATOM 966 N N . ILE A 1 124 ? 28.910 26.548 -46.885 1.00 44.66 124 ILE A N 1
ATOM 967 C CA . ILE A 1 124 ? 28.707 26.389 -48.331 1.00 44.66 124 ILE A CA 1
ATOM 968 C C . ILE A 1 124 ? 27.214 26.194 -48.584 1.00 44.66 124 ILE A C 1
ATOM 970 O O . ILE A 1 124 ? 26.655 25.138 -48.303 1.00 44.66 124 ILE A O 1
ATOM 974 N N . SER A 1 125 ? 26.561 27.199 -49.153 1.00 46.16 125 SER A N 1
ATOM 975 C CA . SER A 1 125 ? 25.275 27.006 -49.815 1.00 46.16 125 SER A CA 1
ATOM 976 C C . SER A 1 125 ? 25.536 26.304 -51.143 1.00 46.16 125 SER A C 1
ATOM 978 O O . SER A 1 125 ? 26.367 26.758 -51.928 1.00 46.16 125 SER A O 1
ATOM 980 N N . THR A 1 126 ? 24.862 25.187 -51.406 1.00 44.31 126 THR A N 1
ATOM 981 C CA . THR A 1 126 ? 24.945 24.497 -52.699 1.00 44.31 126 THR A CA 1
ATOM 982 C C . THR A 1 126 ? 23.560 24.326 -53.312 1.00 44.31 126 THR A C 1
ATOM 984 O O . THR A 1 126 ? 22.555 24.339 -52.609 1.00 44.31 126 THR A O 1
ATOM 987 N N . LYS A 1 127 ? 23.496 24.206 -54.639 1.00 42.88 127 LYS A N 1
ATOM 988 C CA . LYS A 1 127 ? 22.314 23.827 -55.413 1.00 42.88 127 LYS A CA 1
ATOM 989 C C . LYS A 1 127 ? 22.727 22.664 -56.303 1.00 42.88 127 LYS A C 1
ATOM 991 O O . LYS A 1 127 ? 23.562 22.835 -57.186 1.00 42.88 127 LYS A O 1
ATOM 996 N N . ASN A 1 128 ? 22.157 21.486 -56.059 1.00 45.59 128 ASN A N 1
ATOM 997 C CA . ASN A 1 128 ? 22.500 20.241 -56.760 1.00 45.59 128 ASN A CA 1
ATOM 998 C C . ASN A 1 128 ? 24.000 19.884 -56.664 1.00 45.59 128 ASN A C 1
ATOM 1000 O O . ASN A 1 128 ? 24.588 19.417 -57.637 1.00 45.59 128 ASN A O 1
ATOM 1004 N N . GLY A 1 129 ? 24.627 20.137 -55.510 1.00 44.00 129 GLY A N 1
ATOM 1005 C CA . GLY A 1 129 ? 26.044 19.837 -55.269 1.00 44.00 129 GLY A CA 1
ATOM 1006 C C . GLY A 1 129 ? 27.043 20.907 -55.732 1.00 44.00 129 GLY A C 1
ATOM 1007 O O . GLY A 1 129 ? 28.230 20.759 -55.463 1.00 44.00 129 GLY A O 1
ATOM 1008 N N . GLU A 1 130 ? 26.588 21.997 -56.360 1.00 43.88 130 GLU A N 1
ATOM 1009 C CA . GLU A 1 130 ? 27.433 23.124 -56.796 1.00 43.88 130 GLU A CA 1
ATOM 1010 C C . GLU A 1 130 ? 27.217 24.373 -55.923 1.00 43.88 130 GLU A C 1
ATOM 1012 O O . GLU A 1 130 ? 26.082 24.603 -55.507 1.00 43.88 130 GLU A O 1
ATOM 1017 N N . PRO A 1 131 ? 28.233 25.220 -55.659 1.00 50.72 131 PRO A N 1
ATOM 1018 C CA . PRO A 1 131 ? 28.085 26.434 -54.847 1.00 50.72 131 PRO A CA 1
ATOM 1019 C C . PRO A 1 131 ? 26.972 27.377 -55.346 1.00 50.72 131 PRO A C 1
ATOM 1021 O O . PRO A 1 131 ? 26.898 27.703 -56.530 1.00 50.72 131 PRO A O 1
ATOM 1024 N N . PHE A 1 132 ? 26.118 27.856 -54.439 1.00 51.91 132 PHE A N 1
ATOM 1025 C CA . PHE A 1 132 ? 24.918 28.644 -54.728 1.00 51.91 132 PHE A CA 1
ATOM 1026 C C . PHE A 1 132 ? 24.886 29.937 -53.903 1.00 51.91 132 PHE A C 1
ATOM 1028 O O . PHE A 1 132 ? 24.578 29.912 -52.719 1.00 51.91 132 PHE A O 1
ATOM 1035 N N . ASN A 1 133 ? 25.173 31.088 -54.513 1.00 51.78 133 ASN A N 1
ATOM 1036 C CA . ASN A 1 133 ? 25.413 32.349 -53.788 1.00 51.78 133 ASN A CA 1
ATOM 1037 C C . ASN A 1 133 ? 24.182 33.272 -53.631 1.00 51.78 133 ASN A C 1
ATOM 1039 O O . ASN A 1 133 ? 24.332 34.407 -53.180 1.00 51.78 133 ASN A O 1
ATOM 1043 N N . ASP A 1 134 ? 22.976 32.826 -53.997 1.00 49.78 134 ASP A N 1
ATOM 1044 C CA . ASP A 1 134 ? 21.786 33.699 -54.022 1.00 49.78 134 ASP A CA 1
ATOM 1045 C C . ASP A 1 134 ? 21.024 33.780 -52.688 1.00 49.78 134 ASP A C 1
ATOM 1047 O O . ASP A 1 134 ? 20.120 34.606 -52.555 1.00 49.78 134 ASP A O 1
ATOM 1051 N N . CYS A 1 135 ? 21.400 32.979 -51.687 1.00 47.19 135 CYS A N 1
ATOM 1052 C CA . CYS A 1 135 ? 20.824 33.014 -50.341 1.00 47.19 135 CYS A CA 1
ATOM 1053 C C . CYS A 1 135 ? 21.922 33.261 -49.305 1.00 47.19 135 CYS A C 1
ATOM 1055 O O . CYS A 1 135 ? 22.945 32.579 -49.311 1.00 47.19 135 CYS A O 1
ATOM 1057 N N . VAL A 1 136 ? 21.694 34.208 -48.393 1.00 48.00 136 VAL A N 1
ATOM 1058 C CA . VAL A 1 136 ? 22.620 34.518 -47.294 1.00 48.00 136 VAL A CA 1
ATOM 1059 C C . VAL A 1 136 ? 21.895 34.334 -45.963 1.00 48.00 136 VAL A C 1
ATOM 1061 O O . VAL A 1 136 ? 20.765 34.801 -45.799 1.00 48.00 136 VAL A O 1
ATOM 1064 N N . LEU A 1 137 ? 22.544 33.651 -45.015 1.00 47.25 137 LEU A N 1
ATOM 1065 C CA . LEU A 1 137 ? 22.089 33.578 -43.628 1.00 47.25 137 LEU A CA 1
ATOM 1066 C C . LEU A 1 137 ? 22.306 34.948 -42.976 1.00 47.25 137 LEU A C 1
ATOM 1068 O O . LEU A 1 137 ? 23.445 35.385 -42.819 1.00 47.25 137 LEU A O 1
ATOM 1072 N N . VAL A 1 138 ? 21.218 35.637 -42.631 1.00 44.88 138 VAL A N 1
ATOM 1073 C CA . VAL A 1 138 ? 21.284 37.005 -42.085 1.00 44.88 138 VAL A CA 1
ATOM 1074 C C . VAL A 1 138 ? 21.466 36.991 -40.568 1.00 44.88 138 VAL A C 1
ATOM 1076 O O . VAL A 1 138 ? 22.210 37.804 -40.024 1.00 44.88 138 VAL A O 1
ATOM 1079 N N . SER A 1 139 ? 20.821 36.043 -39.888 1.00 44.22 139 SER A N 1
ATOM 1080 C CA . SER A 1 139 ? 20.986 35.789 -38.456 1.00 44.22 139 SER A CA 1
ATOM 1081 C C . SER A 1 139 ? 20.470 34.397 -38.102 1.00 44.22 139 SER A C 1
ATOM 1083 O O . SER A 1 139 ? 19.449 33.963 -38.638 1.00 44.22 139 SER A O 1
ATOM 1085 N N . SER A 1 140 ? 21.129 33.734 -37.159 1.00 48.88 140 SER A N 1
ATOM 1086 C CA . SER A 1 140 ? 20.639 32.532 -36.481 1.00 48.88 140 SER A CA 1
ATOM 1087 C C . SER A 1 140 ? 20.643 32.763 -34.970 1.00 48.88 140 SER A C 1
ATOM 1089 O O . SER A 1 140 ? 21.347 33.647 -34.480 1.00 48.88 140 SER A O 1
ATOM 1091 N N . HIS A 1 141 ? 19.893 31.951 -34.223 1.00 44.09 141 HIS A N 1
ATOM 1092 C CA . HIS A 1 141 ? 20.166 31.781 -32.794 1.00 44.09 141 HIS A CA 1
ATOM 1093 C C . HIS A 1 141 ? 21.561 31.148 -32.608 1.00 44.09 141 HIS A C 1
ATOM 1095 O O . HIS A 1 141 ? 22.049 30.457 -33.513 1.00 44.09 141 HIS A O 1
ATOM 1101 N N . ASP A 1 142 ? 22.212 31.396 -31.468 1.00 43.34 142 ASP A N 1
ATOM 1102 C CA . ASP A 1 142 ? 23.528 30.825 -31.160 1.00 43.34 142 ASP A CA 1
ATOM 1103 C C . ASP A 1 142 ? 23.485 29.288 -31.280 1.00 43.34 142 ASP A C 1
ATOM 1105 O O . ASP A 1 142 ? 22.681 28.632 -30.620 1.00 43.34 142 ASP A O 1
ATOM 1109 N N . GLY A 1 143 ? 24.350 28.710 -32.126 1.00 47.16 143 GLY A N 1
ATOM 1110 C CA . GLY A 1 143 ? 24.588 27.259 -32.164 1.00 47.16 143 GLY A CA 1
ATOM 1111 C C . GLY A 1 143 ? 24.171 26.483 -33.422 1.00 47.16 143 GLY A C 1
ATOM 1112 O O . GLY A 1 143 ? 24.279 25.261 -33.423 1.00 47.16 143 GLY A O 1
ATOM 1113 N N . ILE A 1 144 ? 23.744 27.125 -34.511 1.00 47.16 144 ILE A N 1
ATOM 1114 C CA . ILE A 1 144 ? 23.546 26.439 -35.808 1.00 47.16 144 ILE A CA 1
ATOM 1115 C C . ILE A 1 144 ? 24.876 26.431 -36.585 1.00 47.16 144 ILE A C 1
ATOM 1117 O O . ILE A 1 144 ? 25.448 27.500 -36.811 1.00 47.16 144 ILE A O 1
ATOM 1121 N N . ARG A 1 145 ? 25.395 25.249 -36.972 1.00 45.31 145 ARG A N 1
ATOM 1122 C CA . ARG A 1 145 ? 26.684 25.132 -37.700 1.00 45.31 145 ARG A CA 1
ATOM 1123 C C . ARG A 1 145 ? 26.545 25.090 -39.220 1.00 45.31 145 ARG A C 1
ATOM 1125 O O . ARG A 1 145 ? 27.315 25.775 -39.878 1.00 45.31 145 ARG A O 1
ATOM 1132 N N . ASP A 1 146 ? 25.604 24.313 -39.757 1.00 49.16 146 ASP A N 1
ATOM 1133 C CA . ASP A 1 146 ? 25.470 24.062 -41.201 1.00 49.16 146 ASP A CA 1
ATOM 1134 C C . ASP A 1 146 ? 23.998 24.142 -41.644 1.00 49.16 146 ASP A C 1
ATOM 1136 O O . ASP A 1 146 ? 23.108 23.759 -40.886 1.00 49.16 146 ASP A O 1
ATOM 1140 N N . ILE A 1 147 ? 23.748 24.625 -42.870 1.00 48.28 147 ILE A N 1
ATOM 1141 C CA . ILE A 1 147 ? 22.435 24.601 -43.541 1.00 48.28 147 ILE A CA 1
ATOM 1142 C C . ILE A 1 147 ? 22.649 24.169 -44.996 1.00 48.28 147 ILE A C 1
ATOM 1144 O O . ILE A 1 147 ? 23.320 24.874 -45.753 1.00 48.28 147 ILE A O 1
ATOM 1148 N N . VAL A 1 148 ? 22.075 23.034 -45.396 1.00 46.12 148 VAL A N 1
ATOM 1149 C CA . VAL A 1 148 ? 22.179 22.475 -46.753 1.00 46.12 148 VAL A CA 1
ATOM 1150 C C . VAL A 1 148 ? 20.819 22.549 -47.444 1.00 46.12 148 VAL A C 1
ATOM 1152 O O . VAL A 1 148 ? 19.803 22.161 -46.871 1.00 46.12 148 VAL A O 1
ATOM 1155 N N . PHE A 1 149 ? 20.798 23.047 -48.683 1.00 43.06 149 PHE A N 1
ATOM 1156 C CA . PHE A 1 149 ? 19.600 23.111 -49.522 1.00 43.06 149 PHE A CA 1
ATOM 1157 C C . PHE A 1 149 ? 19.700 22.063 -50.636 1.00 43.06 149 PHE A C 1
ATOM 1159 O O . PHE A 1 149 ? 20.449 22.250 -51.596 1.00 43.06 149 PHE A O 1
ATOM 1166 N N . ASP A 1 150 ? 18.935 20.973 -50.543 1.00 41.03 150 ASP A N 1
ATOM 1167 C CA . ASP A 1 150 ? 18.847 19.994 -51.629 1.00 41.03 150 ASP A CA 1
ATOM 1168 C C . ASP A 1 150 ? 17.623 20.283 -52.506 1.00 41.03 150 ASP A C 1
ATOM 1170 O O . ASP A 1 150 ? 16.480 19.959 -52.176 1.00 41.03 150 ASP A O 1
ATOM 1174 N N . ALA A 1 151 ? 17.876 20.905 -53.657 1.00 36.84 151 ALA A N 1
ATOM 1175 C CA . ALA A 1 151 ? 16.849 21.235 -54.637 1.00 36.84 151 ALA A CA 1
ATOM 1176 C C . ALA A 1 151 ? 16.379 20.041 -55.490 1.00 36.84 151 ALA A C 1
ATOM 1178 O O . ALA A 1 151 ? 15.354 20.162 -56.158 1.00 36.84 151 ALA A O 1
ATOM 1179 N N . VAL A 1 152 ? 17.095 18.910 -55.485 1.00 34.84 152 VAL A N 1
ATOM 1180 C CA . VAL A 1 152 ? 16.696 17.691 -56.210 1.00 34.84 152 VAL A CA 1
ATOM 1181 C C . VAL A 1 152 ? 15.665 16.907 -55.406 1.00 34.84 152 VAL A C 1
ATOM 1183 O O . VAL A 1 152 ? 14.739 16.348 -55.990 1.00 34.84 152 VAL A O 1
ATOM 1186 N N . ASN A 1 153 ? 15.805 16.909 -54.078 1.00 35.59 153 ASN A N 1
ATOM 1187 C CA . ASN A 1 153 ? 14.937 16.151 -53.178 1.00 35.59 153 ASN A CA 1
ATOM 1188 C C . ASN A 1 153 ? 13.939 17.016 -52.394 1.00 35.59 153 ASN A C 1
ATOM 1190 O O . ASN A 1 153 ? 12.969 16.474 -51.882 1.00 35.59 153 ASN A O 1
ATOM 1194 N N . GLY A 1 154 ? 14.103 18.343 -52.360 1.00 32.19 154 GLY A N 1
ATOM 1195 C CA . GLY A 1 154 ? 13.081 19.263 -51.852 1.00 32.19 154 GLY A CA 1
ATOM 1196 C C . GLY A 1 154 ? 13.167 19.610 -50.362 1.00 32.19 154 GLY A C 1
ATOM 1197 O O . GLY A 1 154 ? 12.150 20.007 -49.797 1.00 32.19 154 GLY A O 1
ATOM 1198 N N . PHE A 1 155 ? 14.340 19.513 -49.721 1.00 37.66 155 PHE A N 1
ATOM 1199 C CA . PHE A 1 155 ? 14.475 19.683 -48.264 1.00 37.66 155 PHE A CA 1
ATOM 1200 C C . PHE A 1 155 ? 15.613 20.625 -47.838 1.00 37.66 155 PHE A C 1
ATOM 1202 O O . PHE A 1 155 ? 16.544 20.906 -48.598 1.00 37.66 155 PHE A O 1
ATOM 1209 N N . ILE A 1 156 ? 15.504 21.121 -46.599 1.00 43.19 156 ILE A N 1
ATOM 1210 C CA . ILE A 1 156 ? 16.530 21.897 -45.891 1.00 43.19 156 ILE A CA 1
ATOM 1211 C C . ILE A 1 156 ? 17.038 21.033 -44.734 1.00 43.19 156 ILE A C 1
ATOM 1213 O O . ILE A 1 156 ? 16.243 20.645 -43.880 1.00 43.19 156 ILE A O 1
ATOM 1217 N N . GLU A 1 157 ? 18.340 20.767 -44.684 1.00 45.88 157 GLU A N 1
ATOM 1218 C CA . GLU A 1 157 ? 18.990 20.047 -43.580 1.00 45.88 157 GLU A CA 1
ATOM 1219 C C . GLU A 1 157 ? 19.847 21.011 -42.752 1.00 45.88 157 GLU A C 1
ATOM 1221 O O . GLU A 1 157 ? 20.499 21.895 -43.312 1.00 45.88 157 GLU A O 1
ATOM 1226 N N . TRP A 1 158 ? 19.872 20.859 -41.424 1.00 49.12 158 TRP A N 1
ATOM 1227 C CA . TRP A 1 158 ? 20.754 21.635 -40.545 1.00 49.12 158 TRP A CA 1
ATOM 1228 C C . TRP A 1 158 ? 21.260 20.821 -39.353 1.00 49.12 158 TRP A C 1
ATOM 1230 O O . TRP A 1 158 ? 20.647 19.834 -38.948 1.00 49.12 158 TRP A O 1
ATOM 1240 N N . THR A 1 159 ? 22.376 21.261 -38.767 1.00 48.41 159 THR A N 1
ATOM 1241 C CA . THR A 1 159 ? 23.001 20.623 -37.596 1.00 48.41 159 THR A CA 1
ATOM 1242 C C . THR A 1 159 ? 23.233 21.621 -36.456 1.00 48.41 159 THR A C 1
ATOM 1244 O O . THR A 1 159 ? 23.599 22.782 -36.675 1.00 48.41 159 THR A O 1
ATOM 1247 N N . TRP A 1 160 ? 23.019 21.162 -35.219 1.00 46.97 160 TRP A N 1
ATOM 1248 C CA . TRP A 1 160 ? 23.250 21.934 -33.993 1.00 46.97 160 TRP A CA 1
ATOM 1249 C C . TRP A 1 160 ? 24.667 21.707 -33.448 1.00 46.97 160 TRP A C 1
ATOM 1251 O O . TRP A 1 160 ? 25.221 20.614 -33.550 1.00 46.97 160 TRP A O 1
ATOM 1261 N N . THR A 1 161 ? 25.259 22.728 -32.831 1.00 41.25 161 THR A N 1
ATOM 1262 C CA . THR A 1 161 ? 26.399 22.558 -31.921 1.00 41.25 161 THR A CA 1
ATOM 1263 C C . THR A 1 161 ? 25.923 21.913 -30.631 1.00 41.25 161 THR A C 1
ATOM 1265 O O . THR A 1 161 ? 25.002 22.475 -30.054 1.00 41.25 161 THR A O 1
ATOM 1268 N N . ASP A 1 162 ? 26.581 20.838 -30.180 1.00 42.19 162 ASP A N 1
ATOM 1269 C CA . ASP A 1 162 ? 26.662 20.277 -28.811 1.00 42.19 162 ASP A CA 1
ATOM 1270 C C . ASP A 1 162 ? 25.885 21.024 -27.696 1.00 42.19 162 ASP A C 1
ATOM 1272 O O . ASP A 1 162 ? 26.464 21.513 -26.726 1.00 42.19 162 ASP A O 1
ATOM 1276 N N . GLN A 1 163 ? 24.565 21.123 -27.818 1.00 41.09 163 GLN A N 1
ATOM 1277 C CA . GLN A 1 163 ? 23.658 21.613 -26.789 1.00 41.09 163 GLN A CA 1
ATOM 1278 C C . GLN A 1 163 ? 22.837 20.400 -26.377 1.00 41.09 163 GLN A C 1
ATOM 1280 O O . GLN A 1 163 ? 22.225 19.752 -27.226 1.00 41.09 163 GLN A O 1
ATOM 1285 N N . ALA A 1 164 ? 22.870 20.081 -25.083 1.00 40.94 164 ALA A N 1
ATOM 1286 C CA . ALA A 1 164 ? 22.215 18.906 -24.509 1.00 40.94 164 ALA A CA 1
ATOM 1287 C C . ALA A 1 164 ? 20.695 18.881 -24.765 1.00 40.94 164 ALA A C 1
ATOM 1289 O O . ALA A 1 164 ? 20.091 17.814 -24.736 1.00 40.94 164 ALA A O 1
ATOM 1290 N N . GLU A 1 165 ? 20.086 20.031 -25.084 1.00 43.25 165 GLU A N 1
ATOM 1291 C CA . GLU A 1 165 ? 18.709 20.126 -25.566 1.00 43.25 165 GLU A CA 1
ATOM 1292 C C . GLU A 1 165 ? 18.603 21.201 -26.670 1.00 43.25 165 GLU A C 1
ATOM 1294 O O . GLU A 1 165 ? 18.996 22.350 -26.437 1.00 43.25 165 GLU A O 1
ATOM 1299 N N . PRO A 1 166 ? 18.091 20.885 -27.879 1.00 42.69 166 PRO A N 1
ATOM 1300 C CA . PRO A 1 166 ? 17.838 21.899 -28.899 1.00 42.69 166 PRO A CA 1
ATOM 1301 C C . PRO A 1 166 ? 16.705 22.838 -28.448 1.00 42.69 166 PRO A C 1
ATOM 1303 O O . PRO A 1 166 ? 15.773 22.401 -27.765 1.00 42.69 166 PRO A O 1
ATOM 1306 N N . PRO A 1 167 ? 16.736 24.127 -28.827 1.00 39.59 167 PRO A N 1
ATOM 1307 C CA . PRO A 1 167 ? 15.713 25.072 -28.408 1.00 39.59 167 PRO A CA 1
ATOM 1308 C C . PRO A 1 167 ? 14.336 24.688 -28.971 1.00 39.59 167 PRO A C 1
ATOM 1310 O O . PRO A 1 167 ? 14.199 24.298 -30.130 1.00 39.59 167 PRO A O 1
ATOM 1313 N N . VAL A 1 168 ? 13.301 24.857 -28.140 1.00 38.72 168 VAL A N 1
ATOM 1314 C CA . VAL A 1 168 ? 11.884 24.577 -28.464 1.00 38.72 168 VAL A CA 1
ATOM 1315 C C . VAL A 1 168 ? 11.390 25.413 -29.660 1.00 38.72 168 VAL A C 1
ATOM 1317 O O . VAL A 1 168 ? 10.454 25.013 -30.354 1.00 38.72 168 VAL A O 1
ATOM 1320 N N . TYR A 1 169 ? 12.054 26.548 -29.917 1.00 46.53 169 TYR A N 1
ATOM 1321 C CA . TYR A 1 169 ? 11.783 27.472 -31.015 1.00 46.53 169 TYR A CA 1
ATOM 1322 C C . TYR A 1 169 ? 13.088 28.019 -31.596 1.00 46.53 169 TYR A C 1
ATOM 1324 O O . TYR A 1 169 ? 13.972 28.430 -30.843 1.00 46.53 169 TYR A O 1
ATOM 1332 N N . PHE A 1 170 ? 13.178 28.121 -32.921 1.00 43.00 170 PHE A N 1
ATOM 1333 C CA . PHE A 1 170 ? 14.150 29.009 -33.557 1.00 43.00 170 PHE A CA 1
ATOM 1334 C C . PHE A 1 170 ? 13.588 29.634 -34.834 1.00 43.00 170 PHE A C 1
ATOM 1336 O O . PHE A 1 170 ? 12.752 29.044 -35.523 1.00 43.00 170 PHE A O 1
ATOM 1343 N N . ASP A 1 171 ? 14.094 30.832 -35.123 1.00 44.56 171 ASP A N 1
ATOM 1344 C CA . ASP A 1 171 ? 13.776 31.620 -36.305 1.00 44.56 171 ASP A CA 1
ATOM 1345 C C . ASP A 1 171 ? 14.950 31.553 -37.285 1.00 44.56 171 ASP A C 1
ATOM 1347 O O . ASP A 1 171 ? 16.072 31.952 -36.959 1.00 44.56 171 ASP A O 1
ATOM 1351 N N . LEU A 1 172 ? 14.699 31.061 -38.496 1.00 49.38 172 LEU A N 1
ATOM 1352 C CA . LEU A 1 172 ? 15.663 31.111 -39.590 1.00 49.38 172 LEU A CA 1
ATOM 1353 C C . LEU A 1 172 ? 15.323 32.277 -40.519 1.00 49.38 172 LEU A C 1
ATOM 1355 O O . LEU A 1 172 ? 14.272 32.259 -41.160 1.00 49.38 172 LEU A O 1
ATOM 1359 N N . ILE A 1 173 ? 16.215 33.272 -40.608 1.00 49.19 173 ILE A N 1
ATOM 1360 C CA . ILE A 1 173 ? 16.034 34.435 -41.488 1.00 49.19 173 ILE A CA 1
ATOM 1361 C C . ILE A 1 173 ? 16.862 34.266 -42.761 1.00 49.19 173 ILE A C 1
ATOM 1363 O O . ILE A 1 173 ? 18.093 34.352 -42.737 1.00 49.19 173 ILE A O 1
ATOM 1367 N N . ILE A 1 174 ? 16.174 34.047 -43.881 1.00 51.16 174 ILE A N 1
ATOM 1368 C CA . ILE A 1 174 ? 16.790 33.915 -45.206 1.00 51.16 174 ILE A CA 1
ATOM 1369 C C . ILE A 1 174 ? 16.493 35.176 -46.014 1.00 51.16 174 ILE A C 1
ATOM 1371 O O . ILE A 1 174 ? 15.340 35.613 -46.100 1.00 51.16 174 ILE A O 1
ATOM 1375 N N . LYS A 1 175 ? 17.535 35.733 -46.637 1.00 45.28 175 LYS A N 1
ATOM 1376 C CA . LYS A 1 175 ? 17.423 36.851 -47.577 1.00 45.28 175 LYS A CA 1
ATOM 1377 C C . LYS A 1 175 ? 17.965 36.449 -48.938 1.00 45.28 175 LYS A C 1
ATOM 1379 O O . LYS A 1 175 ? 19.090 35.954 -49.046 1.00 45.28 175 LYS A O 1
ATOM 1384 N N . GLN A 1 176 ? 17.164 36.687 -49.972 1.00 48.28 176 GLN A N 1
ATOM 1385 C CA . GLN A 1 176 ? 17.613 36.542 -51.349 1.00 48.28 176 GLN A CA 1
ATOM 1386 C C . GLN A 1 176 ? 18.510 37.730 -51.705 1.00 48.28 176 GLN A C 1
ATOM 1388 O O . GLN A 1 176 ? 18.131 38.889 -51.490 1.00 48.28 176 GLN A O 1
ATOM 1393 N N . SER A 1 177 ? 19.696 37.440 -52.238 1.00 42.28 177 SER A N 1
ATOM 1394 C CA . SER A 1 177 ? 20.688 38.446 -52.618 1.00 42.28 177 SER A CA 1
ATOM 1395 C C . SER A 1 177 ? 20.085 39.466 -53.594 1.00 42.28 177 SER A C 1
ATOM 1397 O O . SER A 1 177 ? 19.523 39.100 -54.625 1.00 42.28 177 SER A O 1
ATOM 1399 N N . GLY A 1 178 ? 20.158 40.754 -53.245 1.00 44.91 178 GLY A N 1
ATOM 1400 C CA . GLY A 1 178 ? 19.588 41.850 -54.040 1.00 44.91 178 GLY A CA 1
ATOM 1401 C C . GLY A 1 178 ? 18.087 42.116 -53.848 1.00 44.91 178 GLY A C 1
ATOM 1402 O O . GLY A 1 178 ? 17.547 42.954 -54.566 1.00 44.91 178 GLY A O 1
ATOM 1403 N N . SER A 1 179 ? 17.415 41.455 -52.897 1.00 51.19 179 SER A N 1
ATOM 1404 C CA . SER A 1 179 ? 16.013 41.734 -52.538 1.00 51.19 179 SER A CA 1
ATOM 1405 C C . SER A 1 179 ? 15.876 42.368 -51.146 1.00 51.19 179 SER A C 1
ATOM 1407 O O . SER A 1 179 ? 16.690 42.108 -50.258 1.00 51.19 179 SER A O 1
ATOM 1409 N N . ASP A 1 180 ? 14.811 43.147 -50.937 1.00 44.28 180 ASP A N 1
ATOM 1410 C CA . ASP A 1 180 ? 14.428 43.697 -49.624 1.00 44.28 180 ASP A CA 1
ATOM 1411 C C . ASP A 1 180 ? 13.559 42.728 -48.797 1.00 44.28 180 ASP A C 1
ATOM 1413 O O . ASP A 1 180 ? 13.071 43.084 -47.726 1.00 44.28 180 ASP A O 1
ATOM 1417 N N . ILE A 1 181 ? 13.329 41.507 -49.290 1.00 42.28 181 ILE A N 1
ATOM 1418 C CA . ILE A 1 181 ? 12.416 40.546 -48.668 1.00 42.28 181 ILE A CA 1
ATOM 1419 C C . ILE A 1 181 ? 13.205 39.635 -47.722 1.00 42.28 181 ILE A C 1
ATOM 1421 O O . ILE A 1 181 ? 14.070 38.867 -48.145 1.00 42.28 181 ILE A O 1
ATOM 1425 N N . GLU A 1 182 ? 12.871 39.711 -46.436 1.00 43.03 182 GLU A N 1
ATOM 1426 C CA . GLU A 1 182 ? 13.398 38.862 -45.366 1.00 43.03 182 GLU A CA 1
ATOM 1427 C C . GLU A 1 182 ? 12.316 37.853 -44.968 1.00 43.03 182 GLU A C 1
ATOM 1429 O O . GLU A 1 182 ? 11.183 38.236 -44.667 1.00 43.03 182 GLU A O 1
ATOM 1434 N N . LYS A 1 183 ? 12.630 36.552 -45.006 1.00 48.03 183 LYS A N 1
ATOM 1435 C CA . LYS A 1 183 ? 11.688 35.497 -44.607 1.00 48.03 183 LYS A CA 1
ATOM 1436 C C . LYS A 1 183 ? 12.146 34.868 -43.302 1.00 48.03 183 LYS A C 1
ATOM 1438 O O . LYS A 1 183 ? 13.236 34.309 -43.259 1.00 48.03 183 LYS A O 1
ATOM 1443 N N . VAL A 1 184 ? 11.291 34.937 -42.283 1.00 43.50 184 VAL A N 1
ATOM 1444 C CA . VAL A 1 184 ? 11.465 34.265 -40.990 1.00 43.50 184 VAL A CA 1
ATOM 1445 C C . VAL A 1 184 ? 10.736 32.923 -41.049 1.00 43.50 184 VAL A C 1
ATOM 1447 O O . VAL A 1 184 ? 9.522 32.890 -41.248 1.00 43.50 184 VAL A O 1
ATOM 1450 N N . ILE A 1 185 ? 11.467 31.815 -40.939 1.00 48.91 185 ILE A N 1
ATOM 1451 C CA . ILE A 1 185 ? 10.896 30.470 -40.804 1.00 48.91 185 ILE A CA 1
ATOM 1452 C C . ILE A 1 185 ? 10.963 30.093 -39.327 1.00 48.91 185 ILE A C 1
ATOM 1454 O O . ILE A 1 185 ? 12.059 29.942 -38.793 1.00 48.91 185 ILE A O 1
ATOM 1458 N N . GLN A 1 186 ? 9.801 29.949 -38.693 1.00 40.31 186 GLN A N 1
ATOM 1459 C CA . GLN A 1 186 ? 9.680 29.554 -37.292 1.00 40.31 186 GLN A CA 1
ATOM 1460 C C . GLN A 1 186 ? 9.437 28.042 -37.212 1.00 40.31 186 GLN A C 1
ATOM 1462 O O . GLN A 1 186 ? 8.427 27.550 -37.720 1.00 40.31 186 GLN A O 1
ATOM 1467 N N . TYR A 1 187 ? 10.363 27.303 -36.599 1.00 45.06 187 TYR A N 1
ATOM 1468 C CA . TYR A 1 187 ? 10.234 25.859 -36.380 1.00 45.06 187 TYR A CA 1
ATOM 1469 C C . TYR A 1 187 ? 9.821 25.556 -34.937 1.00 45.06 187 TYR A C 1
ATOM 1471 O O . TYR A 1 187 ? 10.450 26.042 -33.997 1.00 45.06 187 TYR A O 1
ATOM 1479 N N . ASN A 1 188 ? 8.804 24.701 -34.776 1.00 37.22 188 ASN A N 1
ATOM 1480 C CA . ASN A 1 188 ? 8.381 24.152 -33.486 1.00 37.22 188 ASN A CA 1
ATOM 1481 C C . ASN A 1 188 ? 8.849 22.698 -33.393 1.00 37.22 188 ASN A C 1
ATOM 1483 O O . ASN A 1 188 ? 8.306 21.827 -34.075 1.00 37.22 188 ASN A O 1
ATOM 1487 N N . TYR A 1 189 ? 9.836 22.423 -32.544 1.00 39.84 189 TYR A N 1
ATOM 1488 C CA . TYR A 1 189 ? 10.283 21.059 -32.268 1.00 39.84 189 TYR A CA 1
ATOM 1489 C C . TYR A 1 189 ? 9.786 20.636 -30.884 1.00 39.84 189 TYR A C 1
ATOM 1491 O O . TYR A 1 189 ? 10.158 21.227 -29.872 1.00 39.84 189 TYR A O 1
ATOM 1499 N N . THR A 1 190 ? 8.932 19.609 -30.823 1.00 41.22 190 THR A N 1
ATOM 1500 C CA . THR A 1 190 ? 8.561 18.996 -29.540 1.00 41.22 190 THR A CA 1
ATOM 1501 C C . THR A 1 190 ? 9.567 17.899 -29.238 1.00 41.22 190 THR A C 1
ATOM 1503 O O . THR A 1 190 ? 9.491 16.811 -29.807 1.00 41.22 190 THR A O 1
ATOM 1506 N N . TYR A 1 191 ? 10.519 18.180 -28.351 1.00 51.28 191 TYR A N 1
ATOM 1507 C CA . TYR A 1 191 ? 11.422 17.155 -27.843 1.00 51.28 191 TYR A CA 1
ATOM 1508 C C . TYR A 1 191 ? 10.612 16.084 -27.099 1.00 51.28 191 TYR A C 1
ATOM 1510 O O . TYR A 1 191 ? 9.969 16.357 -26.085 1.00 51.28 191 TYR A O 1
ATOM 1518 N N . VAL A 1 192 ? 10.608 14.862 -27.635 1.00 64.50 192 VAL A N 1
ATOM 1519 C CA . VAL A 1 192 ? 9.964 13.710 -27.002 1.00 64.50 192 VAL A CA 1
ATOM 1520 C C . VAL A 1 192 ? 11.028 12.943 -26.227 1.00 64.50 192 VAL A C 1
ATOM 1522 O O . VAL A 1 192 ? 11.921 12.329 -26.810 1.00 64.50 192 VAL A O 1
ATOM 1525 N N . ASP A 1 193 ? 10.925 12.970 -24.903 1.00 73.50 193 ASP A N 1
ATOM 1526 C CA . ASP A 1 193 ? 11.870 12.345 -23.970 1.00 73.50 193 ASP A CA 1
ATOM 1527 C C . ASP A 1 193 ? 11.525 10.877 -23.636 1.00 73.50 193 ASP A C 1
ATOM 1529 O O . ASP A 1 193 ? 12.117 10.267 -22.744 1.00 73.50 193 ASP A O 1
ATOM 1533 N N . TYR A 1 194 ? 10.576 10.286 -24.370 1.00 86.75 194 TYR A N 1
ATOM 1534 C CA . TYR A 1 194 ? 10.084 8.924 -24.167 1.00 86.75 194 TYR A CA 1
ATOM 1535 C C . TYR A 1 194 ? 9.976 8.118 -25.468 1.00 86.75 194 TYR A C 1
ATOM 1537 O O . TYR A 1 194 ? 9.939 8.667 -26.567 1.00 86.75 194 TYR A O 1
ATOM 1545 N N . VAL A 1 195 ? 9.864 6.799 -25.312 1.00 89.69 195 VAL A N 1
ATOM 1546 C CA . VAL A 1 195 ? 9.504 5.830 -26.352 1.00 89.69 195 VAL A CA 1
ATOM 1547 C C . VAL A 1 195 ? 8.259 5.078 -25.892 1.00 89.69 195 VAL A C 1
ATOM 1549 O O . VAL A 1 195 ? 8.195 4.608 -24.756 1.00 89.69 195 VAL A O 1
ATOM 1552 N N . GLU A 1 196 ? 7.246 4.977 -26.749 1.00 93.69 196 GLU A N 1
ATOM 1553 C CA . GLU A 1 196 ? 6.004 4.284 -26.409 1.00 93.69 196 GLU A CA 1
ATOM 1554 C C . GLU A 1 196 ? 6.056 2.810 -26.828 1.00 93.69 196 GLU A C 1
ATOM 1556 O O . GLU A 1 196 ? 6.157 2.491 -28.009 1.00 93.69 196 GLU A O 1
ATOM 1561 N N . ILE A 1 197 ? 5.978 1.900 -25.854 1.00 93.31 197 ILE A N 1
ATOM 1562 C CA . ILE A 1 197 ? 5.988 0.448 -26.074 1.00 93.31 197 ILE A CA 1
ATOM 1563 C C . ILE A 1 197 ? 4.842 -0.159 -25.277 1.00 93.31 197 ILE A C 1
ATOM 1565 O O . ILE A 1 197 ? 4.722 0.079 -24.075 1.00 93.31 197 ILE A O 1
ATOM 1569 N N . ALA A 1 198 ? 3.996 -0.947 -25.947 1.00 91.62 198 ALA A N 1
ATOM 1570 C CA . ALA A 1 198 ? 2.801 -1.552 -25.353 1.00 91.62 198 ALA A CA 1
ATOM 1571 C C . ALA A 1 198 ? 1.870 -0.525 -24.658 1.00 91.62 198 ALA A C 1
ATOM 1573 O O . ALA A 1 198 ? 1.284 -0.818 -23.618 1.00 91.62 198 ALA A O 1
ATOM 1574 N N . GLY A 1 199 ? 1.756 0.686 -25.223 1.00 90.25 199 GLY A N 1
ATOM 1575 C CA . GLY A 1 199 ? 0.940 1.784 -24.683 1.00 90.25 199 GLY A CA 1
ATOM 1576 C C . GLY A 1 199 ? 1.544 2.498 -23.467 1.00 90.25 199 GLY A C 1
ATOM 1577 O O . GLY A 1 199 ? 0.865 3.289 -22.815 1.00 90.25 199 GLY A O 1
ATOM 1578 N N . ILE A 1 200 ? 2.806 2.214 -23.131 1.00 96.81 200 ILE A N 1
ATOM 1579 C CA . ILE A 1 200 ? 3.511 2.770 -21.972 1.00 96.81 200 ILE A CA 1
ATOM 1580 C C . ILE A 1 200 ? 4.661 3.640 -22.472 1.00 96.81 200 ILE A C 1
ATOM 1582 O O . ILE A 1 200 ? 5.450 3.213 -23.313 1.00 96.81 200 ILE A O 1
ATOM 1586 N N . LYS A 1 201 ? 4.775 4.856 -21.936 1.00 95.38 201 LYS A N 1
ATOM 1587 C CA . LYS A 1 201 ? 5.805 5.835 -22.306 1.00 95.38 201 LYS A CA 1
ATOM 1588 C C . LYS A 1 201 ? 7.058 5.630 -21.457 1.00 95.38 201 LYS A C 1
ATOM 1590 O O . LYS A 1 201 ? 7.146 6.153 -20.347 1.00 95.38 201 LYS A O 1
ATOM 1595 N N . TRP A 1 202 ? 8.002 4.846 -21.959 1.00 97.06 202 TRP A N 1
ATOM 1596 C CA . TRP A 1 202 ? 9.268 4.528 -21.299 1.00 97.06 202 TRP A CA 1
ATOM 1597 C C . TRP A 1 202 ? 10.310 5.618 -21.529 1.00 97.06 202 TRP A C 1
ATOM 1599 O O . TRP A 1 202 ? 10.383 6.188 -22.613 1.00 97.06 202 TRP A O 1
ATOM 1609 N N . ALA A 1 203 ? 11.146 5.889 -20.530 1.00 93.44 203 ALA A N 1
ATOM 1610 C CA . ALA A 1 203 ? 12.289 6.781 -20.693 1.00 93.44 203 ALA A CA 1
ATOM 1611 C C . ALA A 1 203 ? 13.287 6.229 -21.725 1.00 93.44 203 ALA A C 1
ATOM 1613 O O . ALA A 1 203 ? 13.550 5.022 -21.776 1.00 93.44 203 ALA A O 1
ATOM 1614 N N . LYS A 1 204 ? 13.891 7.123 -22.514 1.00 88.31 204 LYS A N 1
ATOM 1615 C CA . LYS A 1 204 ? 14.978 6.768 -23.445 1.00 88.31 204 LYS A CA 1
ATOM 1616 C C . LYS A 1 204 ? 16.231 6.277 -22.718 1.00 88.31 204 LYS A C 1
ATOM 1618 O O . LYS A 1 204 ? 16.877 5.340 -23.176 1.00 88.31 204 LYS A O 1
ATOM 1623 N N . GLY A 1 205 ? 16.506 6.827 -21.538 1.00 89.81 205 GLY A N 1
ATOM 1624 C CA . GLY A 1 205 ? 17.612 6.436 -20.669 1.00 89.81 205 GLY A CA 1
ATOM 1625 C C . GLY A 1 205 ? 17.178 5.702 -19.404 1.00 89.81 205 GLY A C 1
ATOM 1626 O O . GLY A 1 205 ? 16.007 5.674 -19.020 1.00 89.81 205 GLY A O 1
ATOM 1627 N N . ASN A 1 206 ? 18.155 5.109 -18.734 1.00 91.94 206 ASN A N 1
ATOM 1628 C CA . ASN A 1 206 ? 18.001 4.556 -17.395 1.00 91.94 206 ASN A CA 1
ATOM 1629 C C . ASN A 1 206 ? 18.112 5.668 -16.344 1.00 91.94 206 ASN A C 1
ATOM 1631 O O . ASN A 1 206 ? 18.624 6.755 -16.605 1.00 91.94 206 ASN A O 1
ATOM 1635 N N . LEU A 1 207 ? 17.669 5.378 -15.124 1.00 93.25 207 LEU A N 1
ATOM 1636 C CA . LEU A 1 207 ? 17.847 6.288 -14.005 1.00 93.25 207 LEU A CA 1
ATOM 1637 C C . LEU A 1 207 ? 19.296 6.275 -13.503 1.00 93.25 207 LEU A C 1
ATOM 1639 O O . LEU A 1 207 ? 19.841 5.214 -13.184 1.00 93.25 207 LEU A O 1
ATOM 1643 N N . ILE A 1 208 ? 19.895 7.457 -13.395 1.00 90.12 208 ILE A N 1
ATOM 1644 C CA . ILE A 1 208 ? 21.239 7.654 -12.850 1.00 90.12 208 ILE A CA 1
ATOM 1645 C C . ILE A 1 208 ? 21.211 8.676 -11.723 1.00 90.12 208 ILE A C 1
ATOM 1647 O O . ILE A 1 208 ? 20.388 9.587 -11.711 1.00 90.12 208 ILE A O 1
ATOM 1651 N N . THR A 1 209 ? 22.126 8.534 -10.774 1.00 89.19 209 THR A N 1
ATOM 1652 C CA . THR A 1 209 ? 22.414 9.571 -9.791 1.00 89.19 209 THR A CA 1
ATOM 1653 C C . THR A 1 209 ? 22.935 10.816 -10.505 1.00 89.19 209 THR A C 1
ATOM 1655 O O . THR A 1 209 ? 23.823 10.715 -11.351 1.00 89.19 209 THR A O 1
ATOM 1658 N N . ASP A 1 210 ? 22.406 11.981 -10.142 1.00 85.06 210 ASP A N 1
ATOM 1659 C CA . ASP A 1 210 ? 22.895 13.265 -10.638 1.00 85.06 210 ASP A CA 1
ATOM 1660 C C . ASP A 1 210 ? 24.359 13.456 -10.214 1.00 85.06 210 ASP A C 1
ATOM 1662 O O . ASP A 1 210 ? 24.682 13.450 -9.024 1.00 85.06 210 ASP A O 1
ATOM 1666 N N . ALA A 1 211 ? 25.256 13.613 -11.188 1.00 78.00 211 ALA A N 1
ATOM 1667 C CA . ALA A 1 211 ? 26.688 13.756 -10.941 1.00 78.00 211 ALA A CA 1
ATOM 1668 C C . ALA A 1 211 ? 27.035 15.022 -10.135 1.00 78.00 211 ALA A C 1
ATOM 1670 O O . ALA A 1 211 ? 28.092 15.072 -9.502 1.00 78.00 211 ALA A O 1
ATOM 1671 N N . SER A 1 212 ? 26.158 16.032 -10.137 1.00 77.12 212 SER A N 1
ATOM 1672 C CA . SER A 1 212 ? 26.303 17.233 -9.312 1.00 77.12 212 SER A CA 1
ATOM 1673 C C . SER A 1 212 ? 25.932 16.997 -7.839 1.00 77.12 212 SER A C 1
ATOM 1675 O O . SER A 1 212 ? 26.384 17.738 -6.960 1.00 77.12 212 SER A O 1
ATOM 1677 N N . ASP A 1 213 ? 25.178 15.932 -7.537 1.00 79.31 213 ASP A N 1
ATOM 1678 C CA . ASP A 1 213 ? 24.745 15.582 -6.187 1.00 79.31 213 ASP A CA 1
ATOM 1679 C C . ASP A 1 213 ? 25.677 14.559 -5.520 1.00 79.31 213 ASP A C 1
ATOM 1681 O O . ASP A 1 213 ? 25.533 13.339 -5.626 1.00 79.31 213 ASP A O 1
ATOM 1685 N N . THR A 1 214 ? 26.596 15.073 -4.705 1.00 78.38 214 THR A N 1
ATOM 1686 C CA . THR A 1 214 ? 27.527 14.252 -3.909 1.00 78.38 214 THR A CA 1
ATOM 1687 C C . THR A 1 214 ? 26.852 13.366 -2.847 1.00 78.38 214 THR A C 1
ATOM 1689 O O . THR A 1 214 ? 27.486 12.446 -2.323 1.00 78.38 214 THR A O 1
ATOM 1692 N N . THR A 1 215 ? 25.576 13.601 -2.514 1.00 81.62 215 THR A N 1
ATOM 1693 C CA . THR A 1 215 ? 24.821 12.778 -1.551 1.00 81.62 215 THR A CA 1
ATOM 1694 C C . THR A 1 215 ? 24.238 11.515 -2.184 1.00 81.62 215 THR A C 1
ATOM 1696 O O . THR A 1 215 ? 23.996 10.522 -1.485 1.00 81.62 215 THR A O 1
ATOM 1699 N N . GLY A 1 216 ? 24.050 11.541 -3.505 1.00 80.88 216 GLY A N 1
ATOM 1700 C CA . GLY A 1 216 ? 23.445 10.484 -4.301 1.00 80.88 216 GLY A CA 1
ATOM 1701 C C . GLY A 1 216 ? 21.927 10.346 -4.164 1.00 80.88 216 GLY A C 1
ATOM 1702 O O . GLY A 1 216 ? 21.399 9.262 -4.417 1.00 80.88 216 GLY A O 1
ATOM 1703 N N . MET A 1 217 ? 21.234 11.394 -3.707 1.00 87.06 217 MET A N 1
ATOM 1704 C CA . MET A 1 217 ? 19.786 11.395 -3.441 1.00 87.06 217 MET A CA 1
ATOM 1705 C C . MET A 1 217 ? 18.955 11.974 -4.591 1.00 87.06 217 MET A C 1
ATOM 1707 O O . MET A 1 217 ? 17.732 11.809 -4.623 1.00 87.06 217 MET A O 1
ATOM 1711 N N . THR A 1 218 ? 19.612 12.655 -5.519 1.00 88.38 218 THR A N 1
ATOM 1712 C CA . THR A 1 218 ? 19.029 13.237 -6.722 1.00 88.38 218 THR A CA 1
ATOM 1713 C C . THR A 1 218 ? 19.348 12.342 -7.904 1.00 88.38 218 THR A C 1
ATOM 1715 O O . THR A 1 218 ? 20.434 11.763 -7.991 1.00 88.38 218 THR A O 1
ATOM 1718 N N . SER A 1 219 ? 18.382 12.195 -8.802 1.00 90.44 219 SER A N 1
ATOM 1719 C CA . SER A 1 219 ? 18.531 11.385 -9.998 1.00 90.44 219 SER A CA 1
ATOM 1720 C C . SER A 1 219 ? 18.107 12.166 -11.233 1.00 90.44 219 SER A C 1
ATOM 1722 O O . SER A 1 219 ? 17.305 13.098 -11.147 1.00 90.44 219 SER A O 1
ATOM 1724 N N . VAL A 1 220 ? 18.642 11.754 -12.374 1.00 89.75 220 VAL A N 1
ATOM 1725 C CA . VAL A 1 220 ? 18.274 12.214 -13.711 1.00 89.75 220 VAL A CA 1
ATOM 1726 C C . VAL A 1 220 ? 18.139 10.999 -14.631 1.00 89.75 220 VAL A C 1
ATOM 1728 O O . VAL A 1 220 ? 18.489 9.872 -14.264 1.00 89.75 220 VAL A O 1
ATOM 1731 N N . ILE A 1 221 ? 17.588 11.206 -15.822 1.00 89.19 221 ILE A N 1
ATOM 1732 C CA . ILE A 1 221 ? 17.560 10.179 -16.867 1.00 89.19 221 ILE A CA 1
ATOM 1733 C C . ILE A 1 221 ? 18.865 10.285 -17.652 1.00 89.19 221 ILE A C 1
ATOM 1735 O O . ILE A 1 221 ? 19.279 11.389 -17.992 1.00 89.19 221 ILE A O 1
ATOM 1739 N N . SER A 1 222 ? 19.521 9.154 -17.913 1.00 86.25 222 SER A N 1
ATOM 1740 C CA . SER A 1 222 ? 20.756 9.140 -18.696 1.00 86.25 222 SER A CA 1
ATOM 1741 C C . SER A 1 222 ? 20.525 9.660 -20.114 1.00 86.25 222 SER A C 1
ATOM 1743 O O . SER A 1 222 ? 19.541 9.306 -20.760 1.00 86.25 222 SER A O 1
ATOM 1745 N N . GLU A 1 223 ? 21.474 10.447 -20.613 1.00 79.44 223 GLU A N 1
ATOM 1746 C CA . GLU A 1 223 ? 21.458 10.965 -21.989 1.00 79.44 223 GLU A CA 1
ATOM 1747 C C . GLU A 1 223 ? 21.688 9.863 -23.033 1.00 79.44 223 GLU A C 1
ATOM 1749 O O . GLU A 1 223 ? 21.297 10.014 -24.182 1.00 79.44 223 GLU A O 1
ATOM 1754 N N . ARG A 1 224 ? 22.299 8.740 -22.625 1.00 77.81 224 ARG A N 1
ATOM 1755 C CA . ARG A 1 224 ? 22.514 7.555 -23.463 1.00 77.81 224 ARG A CA 1
ATOM 1756 C C . ARG A 1 224 ? 21.646 6.380 -23.030 1.00 77.81 224 ARG A C 1
ATOM 1758 O O . ARG A 1 224 ? 21.512 6.094 -21.835 1.00 77.81 224 ARG A O 1
ATOM 1765 N N . GLU A 1 225 ? 21.124 5.653 -24.009 1.00 81.75 225 GLU A N 1
ATOM 1766 C CA . GLU A 1 225 ? 20.240 4.494 -23.862 1.00 81.75 225 GLU A CA 1
ATOM 1767 C C . GLU A 1 225 ? 20.945 3.287 -23.225 1.00 81.75 225 GLU A C 1
ATOM 1769 O O . GLU A 1 225 ? 20.303 2.475 -22.549 1.00 81.75 225 GLU A O 1
ATOM 1774 N N . ASP A 1 226 ? 22.258 3.177 -23.437 1.00 76.06 226 ASP A N 1
ATOM 1775 C CA . ASP A 1 226 ? 23.129 2.071 -23.035 1.00 76.06 226 ASP A CA 1
ATOM 1776 C C . ASP A 1 226 ? 24.065 2.397 -21.864 1.00 76.06 226 ASP A C 1
ATOM 1778 O O . ASP A 1 226 ? 24.909 1.577 -21.505 1.00 76.06 226 ASP A O 1
ATOM 1782 N N . MET A 1 227 ? 23.909 3.570 -21.242 1.00 75.44 227 MET A N 1
ATOM 1783 C CA . MET A 1 227 ? 24.774 4.002 -20.146 1.00 75.44 227 MET A CA 1
ATOM 1784 C C . MET A 1 227 ? 24.685 3.058 -18.939 1.00 75.44 227 MET A C 1
ATOM 1786 O O . MET A 1 227 ? 23.598 2.636 -18.532 1.00 75.44 227 MET A O 1
ATOM 1790 N N . GLU A 1 228 ? 25.836 2.763 -18.327 1.00 66.19 228 GLU A N 1
ATOM 1791 C CA . GLU A 1 228 ? 25.899 2.076 -17.036 1.00 66.19 228 GLU A CA 1
ATOM 1792 C C . GLU A 1 228 ? 25.298 2.952 -15.935 1.00 66.19 228 GLU A C 1
ATOM 1794 O O . GLU A 1 228 ? 25.607 4.138 -15.819 1.00 66.19 228 GLU A O 1
ATOM 1799 N N . THR A 1 229 ? 24.418 2.367 -15.123 1.00 75.06 229 THR A N 1
ATOM 1800 C CA . THR A 1 229 ? 23.498 3.152 -14.295 1.00 75.06 229 THR A CA 1
ATOM 1801 C C . THR A 1 229 ? 23.633 2.953 -12.808 1.00 75.06 229 THR A C 1
ATOM 1803 O O . THR A 1 229 ? 24.408 2.132 -12.319 1.00 75.06 229 THR A O 1
ATOM 1806 N N . SER A 1 230 ? 22.864 3.744 -12.069 1.00 90.00 230 SER A N 1
ATOM 1807 C CA . SER A 1 230 ? 22.815 3.658 -10.623 1.00 90.00 230 SER A CA 1
ATOM 1808 C C . SER A 1 230 ? 21.927 2.499 -10.169 1.00 90.00 230 SER A C 1
ATOM 1810 O O . SER A 1 230 ? 20.868 2.221 -10.731 1.00 90.00 230 SER A O 1
ATOM 1812 N N . TYR A 1 231 ? 22.382 1.801 -9.135 1.00 92.44 231 TYR A N 1
ATOM 1813 C CA . TYR A 1 231 ? 21.688 0.682 -8.515 1.00 92.44 231 TYR A CA 1
ATOM 1814 C C . TYR A 1 231 ? 20.848 1.192 -7.348 1.00 92.44 231 TYR A C 1
ATOM 1816 O O . TYR A 1 231 ? 21.379 1.801 -6.419 1.00 92.44 231 TYR A O 1
ATOM 1824 N N . TYR A 1 232 ? 19.554 0.891 -7.360 1.00 93.88 232 TYR A N 1
ATOM 1825 C CA . TYR A 1 232 ? 18.602 1.324 -6.343 1.00 93.88 232 TYR A CA 1
ATOM 1826 C C . TYR A 1 232 ? 18.080 0.130 -5.547 1.00 93.88 232 TYR A C 1
ATOM 1828 O O . TYR A 1 232 ? 17.594 -0.872 -6.088 1.00 93.88 232 TYR A O 1
ATOM 1836 N N . GLN A 1 233 ? 18.191 0.243 -4.227 1.00 94.00 233 GLN A N 1
ATOM 1837 C CA . GLN A 1 233 ? 17.558 -0.684 -3.294 1.00 94.00 233 GLN A CA 1
ATOM 1838 C C . GLN A 1 233 ? 16.073 -0.331 -3.168 1.00 94.00 233 GLN A C 1
ATOM 1840 O O . GLN A 1 233 ? 15.701 0.835 -3.273 1.00 94.00 233 GLN A O 1
ATOM 1845 N N . TYR A 1 234 ? 15.217 -1.329 -2.945 1.00 93.88 234 TYR A N 1
ATOM 1846 C CA . TYR A 1 234 ? 13.774 -1.093 -2.904 1.00 93.88 234 TYR A CA 1
ATOM 1847 C C . TYR A 1 234 ? 13.403 -0.131 -1.770 1.00 93.88 234 TYR A C 1
ATOM 1849 O O . TYR A 1 234 ? 13.918 -0.250 -0.656 1.00 93.88 234 TYR A O 1
ATOM 1857 N N . SER A 1 235 ? 12.497 0.808 -2.047 1.00 91.81 235 SER A N 1
ATOM 1858 C CA . SER A 1 235 ? 12.074 1.849 -1.104 1.00 91.81 235 SER A CA 1
ATOM 1859 C C . SER A 1 235 ? 13.230 2.677 -0.521 1.00 91.81 235 SER A C 1
ATOM 1861 O O . SER A 1 235 ? 13.161 3.123 0.627 1.00 91.81 235 SER A O 1
ATOM 1863 N N . ARG A 1 236 ? 14.306 2.877 -1.293 1.00 91.75 236 ARG A N 1
ATOM 1864 C CA . ARG A 1 236 ? 15.413 3.774 -0.946 1.00 91.75 236 ARG A CA 1
ATOM 1865 C C . ARG A 1 236 ? 15.726 4.686 -2.119 1.00 91.75 236 ARG A C 1
ATOM 1867 O O . ARG A 1 236 ? 15.939 4.223 -3.234 1.00 91.75 236 ARG A O 1
ATOM 1874 N N . ARG A 1 237 ? 15.807 5.981 -1.829 1.00 91.06 237 ARG A N 1
ATOM 1875 C CA . ARG A 1 237 ? 16.045 7.018 -2.833 1.00 91.06 237 ARG A CA 1
ATOM 1876 C C . ARG A 1 237 ? 17.464 7.026 -3.393 1.00 91.06 237 ARG A C 1
ATOM 1878 O O . ARG A 1 237 ? 17.672 7.399 -4.540 1.00 91.06 237 ARG A O 1
ATOM 1885 N N . ARG A 1 238 ? 18.441 6.619 -2.581 1.00 92.31 238 ARG A N 1
ATOM 1886 C CA . ARG A 1 238 ? 19.856 6.720 -2.936 1.00 92.31 238 ARG A CA 1
ATOM 1887 C C . ARG A 1 238 ? 20.226 5.776 -4.080 1.00 92.31 238 ARG A C 1
ATOM 1889 O O . ARG A 1 238 ? 20.058 4.562 -3.947 1.00 92.31 238 ARG A O 1
ATOM 1896 N N . GLY A 1 239 ? 20.792 6.343 -5.143 1.00 92.50 239 GLY A N 1
ATOM 1897 C CA . GLY A 1 239 ? 21.406 5.597 -6.236 1.00 92.50 239 GLY A CA 1
ATOM 1898 C C . GLY A 1 239 ? 22.876 5.301 -5.947 1.00 92.50 239 GLY A C 1
ATOM 1899 O O . GLY A 1 239 ? 23.620 6.162 -5.471 1.00 92.50 239 GLY A O 1
ATOM 1900 N N . TRP A 1 240 ? 23.301 4.069 -6.219 1.00 91.50 240 TRP A N 1
ATOM 1901 C CA . TRP A 1 240 ? 24.672 3.614 -5.987 1.00 91.50 240 TRP A CA 1
ATOM 1902 C C . TRP A 1 240 ? 25.400 3.366 -7.301 1.00 91.50 240 TRP A C 1
ATOM 1904 O O . TRP A 1 240 ? 24.838 2.757 -8.202 1.00 91.50 240 TRP A O 1
ATOM 1914 N N . ALA A 1 241 ? 26.665 3.764 -7.401 1.00 87.19 241 ALA A N 1
ATOM 1915 C CA . ALA A 1 241 ? 27.555 3.256 -8.442 1.00 87.19 241 ALA A CA 1
ATOM 1916 C C . ALA A 1 241 ? 28.131 1.892 -8.020 1.00 87.19 241 ALA A C 1
ATOM 1918 O O . ALA A 1 241 ? 28.290 1.624 -6.825 1.00 87.19 241 ALA A O 1
ATOM 1919 N N . SER A 1 242 ? 28.474 1.037 -8.985 1.00 77.94 242 SER A N 1
ATOM 1920 C CA . SER A 1 242 ? 29.293 -0.150 -8.708 1.00 77.94 242 SER A CA 1
ATOM 1921 C C . SER A 1 242 ? 30.764 0.256 -8.621 1.00 77.94 242 SER A C 1
ATOM 1923 O O . SER A 1 242 ? 31.242 1.017 -9.456 1.00 77.94 242 SER A O 1
ATOM 1925 N N . ASN A 1 243 ? 31.497 -0.262 -7.632 1.00 72.81 243 ASN A N 1
ATOM 1926 C CA . ASN A 1 243 ? 32.959 -0.143 -7.558 1.00 72.81 243 ASN A CA 1
ATOM 1927 C C . ASN A 1 243 ? 33.663 -1.488 -7.837 1.00 72.81 243 ASN A C 1
ATOM 1929 O O . ASN A 1 243 ? 34.823 -1.680 -7.470 1.00 72.81 243 ASN A O 1
ATOM 1933 N N . GLY A 1 244 ? 32.950 -2.438 -8.454 1.00 76.50 244 GLY A N 1
ATOM 1934 C CA . GLY A 1 244 ? 33.422 -3.802 -8.661 1.00 76.50 244 GLY A CA 1
ATOM 1935 C C . GLY A 1 244 ? 33.160 -4.696 -7.445 1.00 76.50 244 GLY A C 1
ATOM 1936 O O . GLY A 1 244 ? 32.033 -4.820 -6.979 1.00 76.50 244 GLY A O 1
ATOM 1937 N N . LEU A 1 245 ? 34.191 -5.375 -6.939 1.00 80.31 245 LEU A N 1
ATOM 1938 C CA . LEU A 1 245 ? 34.039 -6.526 -6.031 1.00 80.31 245 LEU A CA 1
ATOM 1939 C C . LEU A 1 245 ? 33.755 -6.180 -4.556 1.00 80.31 245 LEU A C 1
ATOM 1941 O O . LEU A 1 245 ? 33.773 -7.073 -3.708 1.00 80.31 245 LEU A O 1
ATOM 1945 N N . THR A 1 246 ? 33.506 -4.915 -4.217 1.00 87.25 246 THR A N 1
ATOM 1946 C CA . THR A 1 246 ? 33.258 -4.490 -2.829 1.00 87.25 246 THR A CA 1
ATOM 1947 C C . THR A 1 246 ? 31.928 -3.767 -2.688 1.00 87.25 246 THR A C 1
ATOM 1949 O O . THR A 1 246 ? 31.340 -3.325 -3.664 1.00 87.25 246 THR A O 1
ATOM 1952 N N . ALA A 1 247 ? 31.428 -3.658 -1.460 1.00 90.38 247 ALA A N 1
ATOM 1953 C CA . ALA A 1 247 ? 30.233 -2.869 -1.203 1.00 90.38 247 ALA A CA 1
ATOM 1954 C C . ALA A 1 247 ? 30.548 -1.364 -1.278 1.00 90.38 247 ALA A C 1
ATOM 1956 O O . ALA A 1 247 ? 31.559 -0.939 -0.705 1.00 90.38 247 ALA A O 1
ATOM 1957 N N . PRO A 1 248 ? 29.690 -0.539 -1.908 1.00 90.56 248 PRO A N 1
ATOM 1958 C CA . PRO A 1 248 ? 29.798 0.911 -1.813 1.00 90.56 248 PRO A CA 1
ATOM 1959 C C . PRO A 1 248 ? 29.745 1.393 -0.355 1.00 90.56 248 PRO A C 1
ATOM 1961 O O . PRO A 1 248 ? 29.021 0.842 0.480 1.00 90.56 248 PRO A O 1
ATOM 1964 N N . ALA A 1 249 ? 30.496 2.447 -0.031 1.00 89.62 249 ALA A N 1
ATOM 1965 C CA . ALA A 1 249 ? 30.505 3.013 1.316 1.00 89.62 249 ALA A CA 1
ATOM 1966 C C . ALA A 1 249 ? 29.104 3.514 1.714 1.00 89.62 249 ALA A C 1
ATOM 1968 O O . ALA A 1 249 ? 28.510 4.328 1.013 1.00 89.62 249 ALA A O 1
ATOM 1969 N N . GLY A 1 250 ? 28.581 3.047 2.851 1.00 90.00 250 GLY A N 1
ATOM 1970 C CA . GLY A 1 250 ? 27.223 3.374 3.309 1.00 90.00 250 GLY A CA 1
ATOM 1971 C C . GLY A 1 250 ? 26.129 2.441 2.779 1.00 90.00 250 GLY A C 1
ATOM 1972 O O . GLY A 1 250 ? 24.954 2.665 3.073 1.00 90.00 250 GLY A O 1
ATOM 1973 N N . TRP A 1 251 ? 26.493 1.385 2.043 1.00 93.56 251 TRP A N 1
ATOM 1974 C CA . TRP A 1 251 ? 25.553 0.342 1.650 1.00 93.56 251 TRP A CA 1
ATOM 1975 C C . TRP A 1 251 ? 24.881 -0.289 2.873 1.00 93.56 251 TRP A C 1
ATOM 1977 O O . TRP A 1 251 ? 25.542 -0.788 3.784 1.00 93.56 251 TRP A O 1
ATOM 1987 N N . ASN A 1 252 ? 23.550 -0.310 2.879 1.00 93.38 252 ASN A N 1
ATOM 1988 C CA . ASN A 1 252 ? 22.778 -0.904 3.961 1.00 93.38 252 ASN A CA 1
ATOM 1989 C C . ASN A 1 252 ? 22.278 -2.293 3.539 1.00 93.38 252 ASN A C 1
ATOM 1991 O O . ASN A 1 252 ? 21.377 -2.412 2.709 1.00 93.38 252 ASN A O 1
ATOM 1995 N N . SER A 1 253 ? 22.849 -3.344 4.128 1.00 93.19 253 SER A N 1
ATOM 1996 C CA . SER A 1 253 ? 22.524 -4.742 3.815 1.00 93.19 253 SER A CA 1
ATOM 1997 C C . SER A 1 253 ? 21.234 -5.258 4.465 1.00 93.19 253 SER A C 1
ATOM 1999 O O . SER A 1 253 ? 20.751 -6.337 4.109 1.00 93.19 253 SER A O 1
ATOM 2001 N N . SER A 1 254 ? 20.639 -4.494 5.384 1.00 94.12 254 SER A N 1
ATOM 2002 C CA . SER A 1 254 ? 19.372 -4.841 6.030 1.00 94.12 254 SER A CA 1
ATOM 2003 C C . SER A 1 254 ? 18.196 -4.680 5.070 1.00 94.12 254 SER A C 1
ATOM 2005 O O . SER A 1 254 ? 18.174 -3.772 4.232 1.00 94.12 254 SER A O 1
ATOM 2007 N N . TYR A 1 255 ? 17.180 -5.530 5.226 1.00 89.94 255 TYR A N 1
ATOM 2008 C CA . TYR A 1 255 ? 15.926 -5.399 4.488 1.00 89.94 255 TYR A CA 1
ATOM 2009 C C . TYR A 1 255 ? 15.179 -4.125 4.910 1.00 89.94 255 TYR A C 1
ATOM 2011 O O . TYR A 1 255 ? 15.107 -3.835 6.105 1.00 89.94 255 TYR A O 1
ATOM 2019 N N . PRO A 1 256 ? 14.604 -3.369 3.959 1.00 86.75 256 PRO A N 1
ATOM 2020 C CA . PRO A 1 256 ? 13.769 -2.218 4.283 1.00 86.75 256 PRO A CA 1
ATOM 2021 C C . PRO A 1 256 ? 12.382 -2.617 4.816 1.00 86.75 256 PRO A C 1
ATOM 2023 O O . PRO A 1 256 ? 11.693 -1.768 5.366 1.00 86.75 256 PRO A O 1
ATOM 2026 N N . TYR A 1 257 ? 11.977 -3.890 4.690 1.00 88.81 257 TYR A N 1
ATOM 2027 C CA . TYR A 1 257 ? 10.662 -4.392 5.113 1.00 88.81 257 TYR A CA 1
ATOM 2028 C C . TYR A 1 257 ? 9.478 -3.623 4.504 1.00 88.81 257 TYR A C 1
ATOM 2030 O O . TYR A 1 257 ? 8.388 -3.577 5.075 1.00 88.81 257 TYR A O 1
ATOM 2038 N N . ALA A 1 258 ? 9.693 -3.013 3.337 1.00 86.19 258 ALA A N 1
ATOM 2039 C CA . ALA A 1 258 ? 8.776 -2.050 2.757 1.00 86.19 258 ALA A CA 1
ATOM 2040 C C . ALA A 1 258 ? 7.732 -2.761 1.898 1.00 86.19 258 ALA A C 1
ATOM 2042 O O . ALA A 1 258 ? 8.061 -3.521 0.988 1.00 86.19 258 ALA A O 1
ATOM 2043 N N . LYS A 1 259 ? 6.453 -2.498 2.172 1.00 84.12 259 LYS A N 1
ATOM 2044 C CA . LYS A 1 259 ? 5.351 -2.990 1.334 1.00 84.12 259 LYS A CA 1
ATOM 2045 C C . LYS A 1 259 ? 5.194 -2.164 0.054 1.00 84.12 259 LYS A C 1
ATOM 2047 O O . LYS A 1 259 ? 4.781 -2.696 -0.973 1.00 84.12 259 LYS A O 1
ATOM 2052 N N . PHE A 1 260 ? 5.535 -0.883 0.116 1.00 87.31 260 PHE A N 1
ATOM 2053 C CA . PHE A 1 260 ? 5.447 0.041 -1.006 1.00 87.31 260 PHE A CA 1
ATOM 2054 C C . PHE A 1 260 ? 6.719 0.869 -1.103 1.00 87.31 260 PHE A C 1
ATOM 2056 O O . PHE A 1 260 ? 7.372 1.126 -0.090 1.00 87.31 260 PHE A O 1
ATOM 2063 N N . TRP A 1 261 ? 7.038 1.316 -2.312 1.00 90.12 261 TRP A N 1
ATOM 2064 C CA . TRP A 1 261 ? 8.115 2.265 -2.542 1.00 90.12 261 TRP A CA 1
ATOM 2065 C C . TRP A 1 261 ? 7.590 3.690 -2.342 1.00 90.12 261 TRP A C 1
ATOM 2067 O O . TRP A 1 261 ? 7.030 4.280 -3.259 1.00 90.12 261 TRP A O 1
ATOM 2077 N N . VAL A 1 262 ? 7.730 4.223 -1.126 1.00 84.25 262 VAL A N 1
ATOM 2078 C CA . VAL A 1 262 ? 7.159 5.537 -0.760 1.00 84.25 262 VAL A CA 1
ATOM 2079 C C . VAL A 1 262 ? 7.980 6.704 -1.321 1.00 84.25 262 VAL A C 1
ATOM 2081 O O . VAL A 1 262 ? 7.420 7.716 -1.726 1.00 84.25 262 VAL A O 1
ATOM 2084 N N . ASP A 1 263 ? 9.305 6.557 -1.368 1.00 86.00 263 ASP A N 1
ATOM 2085 C CA . ASP A 1 263 ? 10.232 7.593 -1.841 1.00 86.00 263 ASP A CA 1
ATOM 2086 C C . ASP A 1 263 ? 10.761 7.225 -3.234 1.00 86.00 263 ASP A C 1
ATOM 2088 O O . ASP A 1 263 ? 11.831 6.620 -3.376 1.00 86.00 263 ASP A O 1
ATOM 2092 N N . ASP A 1 264 ? 9.932 7.483 -4.250 1.00 91.12 264 ASP A N 1
ATOM 2093 C CA . ASP A 1 264 ? 10.249 7.241 -5.662 1.00 91.12 264 ASP A CA 1
ATOM 2094 C C . ASP A 1 264 ? 11.463 8.099 -6.076 1.00 91.12 264 ASP A C 1
ATOM 2096 O O . ASP A 1 264 ? 11.380 9.333 -6.026 1.00 91.12 264 ASP A O 1
ATOM 2100 N N . PRO A 1 265 ? 12.598 7.480 -6.467 1.00 93.25 265 PRO A N 1
ATOM 2101 C CA . PRO A 1 265 ? 13.798 8.216 -6.818 1.00 93.25 265 PRO A CA 1
ATOM 2102 C C . PRO A 1 265 ? 13.687 8.930 -8.162 1.00 93.25 265 PRO A C 1
ATOM 2104 O O . PRO A 1 265 ? 14.577 9.721 -8.444 1.00 93.25 265 PRO A O 1
ATOM 2107 N N . CYS A 1 266 ? 12.675 8.669 -8.998 1.00 93.38 266 CYS A N 1
ATOM 2108 C CA . CYS A 1 266 ? 12.573 9.254 -10.332 1.00 93.38 266 CYS A CA 1
ATOM 2109 C C . CYS A 1 266 ? 12.409 10.794 -10.307 1.00 93.38 266 CYS A C 1
ATOM 2111 O O . CYS A 1 266 ? 11.852 11.348 -9.352 1.00 93.38 266 CYS A O 1
ATOM 2113 N N . PRO A 1 267 ? 12.855 11.511 -11.358 1.00 90.38 267 PRO A N 1
ATOM 2114 C CA . PRO A 1 267 ? 12.607 12.942 -11.521 1.00 90.38 267 PRO A CA 1
ATOM 2115 C C . PRO A 1 267 ? 11.115 13.263 -11.641 1.00 90.38 267 PRO A C 1
ATOM 2117 O O . PRO A 1 267 ? 10.281 12.381 -11.846 1.00 90.38 267 PRO A O 1
ATOM 2120 N N . ASP A 1 268 ? 10.757 14.537 -11.531 1.00 86.50 268 ASP A N 1
ATOM 2121 C CA . ASP A 1 268 ? 9.363 14.949 -11.694 1.00 86.50 268 ASP A CA 1
ATOM 2122 C C . ASP A 1 268 ? 8.855 14.684 -13.120 1.00 86.50 268 ASP A C 1
ATOM 2124 O O . ASP A 1 268 ? 9.582 14.802 -14.104 1.00 86.50 268 ASP A O 1
ATOM 2128 N N . GLY A 1 269 ? 7.594 14.256 -13.224 1.00 88.25 269 GLY A N 1
ATOM 2129 C CA . GLY A 1 269 ? 7.010 13.763 -14.478 1.00 88.25 269 GLY A CA 1
ATOM 2130 C C . GLY A 1 269 ? 7.382 12.317 -14.833 1.00 88.25 269 GLY A C 1
ATOM 2131 O O . GLY A 1 269 ? 6.868 11.791 -15.826 1.00 88.25 269 GLY A O 1
ATOM 2132 N N . TRP A 1 270 ? 8.214 11.669 -14.014 1.00 94.12 270 TRP A N 1
ATOM 2133 C CA . TRP A 1 270 ? 8.620 10.277 -14.148 1.00 94.12 270 TRP A CA 1
ATOM 2134 C C . TRP A 1 270 ? 8.355 9.494 -12.863 1.00 94.12 270 TRP A C 1
ATOM 2136 O O . TRP A 1 270 ? 8.376 10.034 -11.755 1.00 94.12 270 TRP A O 1
ATOM 2146 N N . ARG A 1 271 ? 8.125 8.191 -13.017 1.00 95.50 271 ARG A N 1
ATOM 2147 C CA . ARG A 1 271 ? 7.916 7.264 -11.904 1.00 95.50 271 ARG A CA 1
ATOM 2148 C C . ARG A 1 271 ? 8.516 5.895 -12.186 1.00 95.50 271 ARG A C 1
ATOM 2150 O O . ARG A 1 271 ? 8.802 5.545 -13.337 1.00 95.50 271 ARG A O 1
ATOM 2157 N N . LEU A 1 272 ? 8.621 5.088 -11.137 1.00 95.06 272 LEU A N 1
ATOM 2158 C CA . LEU A 1 272 ? 8.870 3.654 -11.264 1.00 95.06 272 LEU A CA 1
ATOM 2159 C C . LEU A 1 272 ? 7.784 2.972 -12.134 1.00 95.06 272 LEU A C 1
ATOM 2161 O O . LEU A 1 272 ? 6.590 3.282 -11.999 1.00 95.06 272 LEU A O 1
ATOM 2165 N N . PRO A 1 273 ? 8.161 2.001 -12.986 1.00 96.06 273 PRO A N 1
ATOM 2166 C CA . PRO A 1 273 ? 7.195 1.152 -13.673 1.00 96.06 273 PRO A CA 1
ATOM 2167 C C . PRO A 1 273 ? 6.505 0.202 -12.685 1.00 96.06 273 PRO A C 1
ATOM 2169 O O . PRO A 1 273 ? 7.111 -0.292 -11.734 1.00 96.06 273 PRO A O 1
ATOM 2172 N N . THR A 1 274 ? 5.231 -0.084 -12.921 1.00 94.62 274 THR A N 1
ATOM 2173 C CA . THR A 1 274 ? 4.462 -1.111 -12.203 1.00 94.62 274 THR A CA 1
ATOM 2174 C C . THR A 1 274 ? 4.856 -2.512 -12.664 1.00 94.62 274 THR A C 1
ATOM 2176 O O . THR A 1 274 ? 5.469 -2.705 -13.719 1.00 94.62 274 THR A O 1
ATOM 2179 N N . ARG A 1 275 ? 4.457 -3.534 -11.903 1.00 94.69 275 ARG A N 1
ATOM 2180 C CA . ARG A 1 275 ? 4.683 -4.936 -12.278 1.00 94.69 275 ARG A CA 1
ATOM 2181 C C . ARG A 1 275 ? 4.028 -5.267 -13.623 1.00 94.69 275 ARG A C 1
ATOM 2183 O O . ARG A 1 275 ? 4.616 -5.982 -14.435 1.00 94.69 275 ARG A O 1
ATOM 2190 N N . ALA A 1 276 ? 2.813 -4.768 -13.846 1.00 96.38 276 ALA A N 1
ATOM 2191 C CA . ALA A 1 276 ? 2.065 -4.995 -15.080 1.00 96.38 276 ALA A CA 1
ATOM 2192 C C . ALA A 1 276 ? 2.753 -4.346 -16.290 1.00 96.38 276 ALA A C 1
ATOM 2194 O O . ALA A 1 276 ? 2.858 -4.972 -17.341 1.00 96.38 276 ALA A O 1
ATOM 2195 N N . GLU A 1 277 ? 3.291 -3.137 -16.125 1.00 97.56 277 GLU A N 1
ATOM 2196 C CA . GLU A 1 277 ? 4.052 -2.447 -17.173 1.00 97.56 277 GLU A CA 1
ATOM 2197 C C . GLU A 1 277 ? 5.354 -3.185 -17.504 1.00 97.56 277 GLU A C 1
ATOM 2199 O O . GLU A 1 277 ? 5.645 -3.422 -18.676 1.00 97.56 277 GLU A O 1
ATOM 2204 N N . CYS A 1 278 ? 6.094 -3.651 -16.490 1.00 96.75 278 CYS A N 1
ATOM 2205 C CA . CYS A 1 278 ? 7.253 -4.523 -16.697 1.00 96.75 278 CYS A CA 1
ATOM 2206 C C . CYS A 1 278 ? 6.885 -5.802 -17.471 1.00 96.75 278 CYS A C 1
ATOM 2208 O O . CYS A 1 278 ? 7.632 -6.225 -18.352 1.00 96.75 278 CYS A O 1
ATOM 2210 N N . GLN A 1 279 ? 5.732 -6.412 -17.172 1.00 96.25 279 GLN A N 1
ATOM 2211 C CA . GLN A 1 279 ? 5.255 -7.607 -17.875 1.00 96.25 279 GLN A CA 1
ATOM 2212 C C . GLN A 1 279 ? 4.871 -7.307 -19.329 1.00 96.25 279 GLN A C 1
ATOM 2214 O O . GLN A 1 279 ? 5.162 -8.113 -20.216 1.00 96.25 279 GLN A O 1
ATOM 2219 N N . ALA A 1 280 ? 4.242 -6.160 -19.589 1.00 97.00 280 ALA A N 1
ATOM 2220 C CA . ALA A 1 280 ? 3.908 -5.718 -20.938 1.00 97.00 280 ALA A CA 1
ATOM 2221 C C . ALA A 1 280 ? 5.176 -5.504 -21.778 1.00 97.00 280 ALA A C 1
ATOM 2223 O O . ALA A 1 280 ? 5.256 -6.008 -22.897 1.00 97.00 280 ALA A O 1
ATOM 2224 N N . LEU A 1 281 ? 6.205 -4.866 -21.208 1.00 96.38 281 LEU A N 1
ATOM 2225 C CA . LEU A 1 281 ? 7.499 -4.696 -21.871 1.00 96.38 281 LEU A CA 1
ATOM 2226 C C . LEU A 1 281 ? 8.187 -6.041 -22.141 1.00 96.38 281 LEU A C 1
ATOM 2228 O O . LEU A 1 281 ? 8.609 -6.286 -23.268 1.00 96.38 281 LEU A O 1
ATOM 2232 N N . ALA A 1 282 ? 8.226 -6.952 -21.161 1.00 93.94 282 ALA A N 1
ATOM 2233 C CA . ALA A 1 282 ? 8.766 -8.304 -21.351 1.00 93.94 282 ALA A CA 1
ATOM 2234 C C . ALA A 1 282 ? 8.077 -9.067 -22.497 1.00 93.94 282 ALA A C 1
ATOM 2236 O O . ALA A 1 282 ? 8.698 -9.893 -23.163 1.00 93.94 282 ALA A O 1
ATOM 2237 N N . SER A 1 283 ? 6.798 -8.767 -22.736 1.00 93.81 283 SER A N 1
ATOM 2238 C CA . SER A 1 283 ? 5.971 -9.398 -23.770 1.00 93.81 283 SER A CA 1
ATOM 2239 C C . SER A 1 283 ? 6.000 -8.654 -25.114 1.00 93.81 283 SER A C 1
ATOM 2241 O O . SER A 1 283 ? 5.390 -9.122 -26.069 1.00 93.81 283 SER A O 1
ATOM 2243 N N . SER A 1 284 ? 6.701 -7.517 -25.212 1.00 92.38 284 SER A N 1
ATOM 2244 C CA . SER A 1 284 ? 6.729 -6.660 -26.413 1.00 92.38 284 SER A CA 1
ATOM 2245 C C . SER A 1 284 ? 7.665 -7.145 -27.529 1.00 92.38 284 SER A C 1
ATOM 2247 O O . SER A 1 284 ? 7.729 -6.526 -28.589 1.00 92.38 284 SER A O 1
ATOM 2249 N N . GLY A 1 285 ? 8.370 -8.256 -27.302 1.00 91.00 285 GLY A N 1
ATOM 2250 C CA . GLY A 1 285 ? 9.453 -8.724 -28.161 1.00 91.00 285 GLY A CA 1
ATOM 2251 C C . GLY A 1 285 ? 10.782 -8.063 -27.795 1.00 91.00 285 GLY A C 1
ATOM 2252 O O . GLY A 1 285 ? 10.835 -6.898 -27.396 1.00 91.00 285 GLY A O 1
ATOM 2253 N N . PHE A 1 286 ? 11.867 -8.830 -27.894 1.00 92.94 286 PHE A N 1
ATOM 2254 C CA . PHE A 1 286 ? 13.201 -8.330 -27.592 1.00 92.94 286 PHE A CA 1
ATOM 2255 C C . PHE A 1 286 ? 14.278 -9.018 -28.425 1.00 92.94 286 PHE A C 1
ATOM 2257 O O . PHE A 1 286 ? 14.103 -10.122 -28.948 1.00 92.94 286 PHE A O 1
ATOM 2264 N N . THR A 1 287 ? 15.438 -8.379 -28.534 1.00 93.75 287 THR A N 1
ATOM 2265 C CA . THR A 1 287 ? 16.628 -8.985 -29.134 1.00 93.75 287 THR A CA 1
ATOM 2266 C C . THR A 1 287 ? 17.867 -8.617 -28.346 1.00 93.75 287 THR A C 1
ATOM 2268 O O . THR A 1 287 ? 18.182 -7.442 -28.176 1.00 93.75 287 THR A O 1
ATOM 2271 N N . TYR A 1 288 ? 18.567 -9.650 -27.884 1.00 92.50 288 TYR A N 1
ATOM 2272 C CA . TYR A 1 288 ? 19.836 -9.510 -27.189 1.00 92.50 288 TYR A CA 1
ATOM 2273 C C . TYR A 1 288 ? 20.964 -9.130 -28.158 1.00 92.50 288 TYR A C 1
ATOM 2275 O O . TYR A 1 288 ? 21.028 -9.624 -29.292 1.00 92.50 288 TYR A O 1
ATOM 2283 N N . ARG A 1 289 ? 21.866 -8.273 -27.684 1.00 90.88 289 ARG A N 1
ATOM 2284 C CA . ARG A 1 289 ? 23.081 -7.825 -28.358 1.00 90.88 289 ARG A CA 1
ATOM 2285 C C . ARG A 1 289 ? 24.260 -7.910 -27.404 1.00 90.88 289 ARG A C 1
ATOM 2287 O O . ARG A 1 289 ? 24.216 -7.400 -26.285 1.00 90.88 289 ARG A O 1
ATOM 2294 N N . GLU A 1 290 ? 25.324 -8.539 -27.888 1.00 90.75 290 GLU A N 1
ATOM 2295 C CA . GLU A 1 290 ? 26.629 -8.496 -27.237 1.00 90.75 290 GLU A CA 1
ATOM 2296 C C . GLU A 1 290 ? 27.212 -7.082 -27.331 1.00 90.75 290 GLU A C 1
ATOM 2298 O O . GLU A 1 290 ? 26.807 -6.282 -28.185 1.00 90.75 290 GLU A O 1
ATOM 2303 N N . VAL A 1 291 ? 28.188 -6.790 -26.474 1.00 90.19 291 VAL A N 1
ATOM 2304 C CA . VAL A 1 291 ? 28.942 -5.529 -26.491 1.00 90.19 291 VAL A CA 1
ATOM 2305 C C . VAL A 1 291 ? 29.436 -5.213 -27.909 1.00 90.19 291 VAL A C 1
ATOM 2307 O O . VAL A 1 291 ? 30.020 -6.065 -28.580 1.00 90.19 291 VAL A O 1
ATOM 2310 N N . GLY A 1 292 ? 29.189 -3.988 -28.371 1.00 92.50 292 GLY A N 1
ATOM 2311 C CA . GLY A 1 292 ? 29.660 -3.444 -29.645 1.00 92.50 292 GLY A CA 1
ATOM 2312 C C . GLY A 1 292 ? 28.925 -3.936 -30.895 1.00 92.50 292 GLY A C 1
ATOM 2313 O O . GLY A 1 292 ? 29.238 -3.477 -31.991 1.00 92.50 292 GLY A O 1
ATOM 2314 N N . THR A 1 293 ? 27.953 -4.847 -30.780 1.00 93.56 293 THR A N 1
ATOM 2315 C CA . THR A 1 293 ? 27.321 -5.469 -31.964 1.00 93.56 293 THR A CA 1
ATOM 2316 C C . THR A 1 293 ? 26.221 -4.633 -32.617 1.00 93.56 293 THR A C 1
ATOM 2318 O O . THR A 1 293 ? 25.872 -4.888 -33.767 1.00 93.56 293 THR A O 1
ATOM 2321 N N . ALA A 1 294 ? 25.693 -3.628 -31.921 1.00 91.38 294 ALA A N 1
ATOM 2322 C CA . ALA A 1 294 ? 24.684 -2.699 -32.428 1.00 91.38 294 ALA A CA 1
ATOM 2323 C C . ALA A 1 294 ? 24.964 -1.254 -31.966 1.00 91.38 294 ALA A C 1
ATOM 2325 O O . ALA A 1 294 ? 24.043 -0.505 -31.650 1.00 91.38 294 ALA A O 1
ATOM 2326 N N . GLY A 1 295 ? 26.246 -0.882 -31.869 1.00 89.00 295 GLY A N 1
ATOM 2327 C CA . GLY A 1 295 ? 26.681 0.430 -31.365 1.00 89.00 295 GLY A CA 1
ATOM 2328 C C . GLY A 1 295 ? 26.582 0.602 -29.844 1.00 89.00 295 GLY A C 1
ATOM 2329 O O . GLY A 1 295 ? 26.830 1.690 -29.348 1.00 89.00 295 GLY A O 1
ATOM 2330 N N . ASN A 1 296 ? 26.222 -0.460 -29.121 1.00 89.06 296 ASN A N 1
ATOM 2331 C CA . ASN A 1 296 ? 26.081 -0.502 -27.668 1.00 89.06 296 ASN A CA 1
ATOM 2332 C C . ASN A 1 296 ? 27.418 -0.735 -26.951 1.00 89.06 296 ASN A C 1
ATOM 2334 O O . ASN A 1 296 ? 28.136 -1.678 -27.280 1.00 89.06 296 ASN A O 1
ATOM 2338 N N . ASP A 1 297 ? 27.703 0.048 -25.914 1.00 89.31 297 ASP A N 1
ATOM 2339 C CA . ASP A 1 297 ? 28.925 -0.073 -25.103 1.00 89.31 297 ASP A CA 1
ATOM 2340 C C . ASP A 1 297 ? 28.860 -1.231 -24.095 1.00 89.31 297 ASP A C 1
ATOM 2342 O O . ASP A 1 297 ? 29.886 -1.730 -23.633 1.00 89.31 297 ASP A O 1
ATOM 2346 N N . VAL A 1 298 ? 27.652 -1.700 -23.779 1.00 87.69 298 VAL A N 1
ATOM 2347 C CA . VAL A 1 298 ? 27.400 -2.805 -22.845 1.00 87.69 298 VAL A CA 1
ATOM 2348 C C . VAL A 1 298 ? 26.472 -3.840 -23.464 1.00 87.69 298 VAL A C 1
ATOM 2350 O O . VAL A 1 298 ? 25.657 -3.511 -24.322 1.00 87.69 298 VAL A O 1
ATOM 2353 N N . ALA A 1 299 ? 26.562 -5.099 -23.035 1.00 89.12 299 ALA A N 1
ATOM 2354 C CA . ALA A 1 299 ? 25.612 -6.125 -23.458 1.00 89.12 299 ALA A CA 1
ATOM 2355 C C . ALA A 1 299 ? 24.200 -5.777 -22.968 1.00 89.12 299 ALA A C 1
ATOM 2357 O O . ALA A 1 299 ? 24.034 -5.194 -21.895 1.00 89.12 299 ALA A O 1
ATOM 2358 N N . GLY A 1 300 ? 23.171 -6.141 -23.727 1.00 90.62 300 GLY A N 1
ATOM 2359 C CA . GLY A 1 300 ? 21.793 -5.819 -23.365 1.00 90.62 300 GLY A CA 1
ATOM 2360 C C . GLY A 1 300 ? 20.778 -6.261 -24.402 1.00 90.62 300 GLY A C 1
ATOM 2361 O O . GLY A 1 300 ? 21.110 -6.988 -25.335 1.00 90.62 300 GLY A O 1
ATOM 2362 N N . SER A 1 301 ? 19.533 -5.831 -24.233 1.00 92.00 301 SER A N 1
ATOM 2363 C CA . SER A 1 301 ? 18.445 -6.182 -25.145 1.00 92.00 301 SER A CA 1
ATOM 2364 C C . SER A 1 301 ? 17.694 -4.950 -25.623 1.00 92.00 301 SER A C 1
ATOM 2366 O O . SER A 1 301 ? 17.321 -4.097 -24.817 1.00 92.00 301 SER A O 1
ATOM 2368 N N . PHE A 1 302 ? 17.414 -4.901 -26.923 1.00 94.38 302 PHE A N 1
ATOM 2369 C CA . PHE A 1 302 ? 16.440 -3.978 -27.496 1.00 94.38 302 PHE A CA 1
ATOM 2370 C C . PHE A 1 302 ? 15.027 -4.507 -27.252 1.00 94.38 302 PHE A C 1
ATOM 2372 O O . PHE A 1 302 ? 14.802 -5.708 -27.400 1.00 94.38 302 PHE A O 1
ATOM 2379 N N . PHE A 1 303 ? 14.094 -3.623 -26.909 1.00 95.38 303 PHE A N 1
ATOM 2380 C CA . PHE A 1 303 ? 12.667 -3.899 -26.726 1.00 95.38 303 PHE A CA 1
ATOM 2381 C C . PHE A 1 303 ? 11.833 -2.958 -27.590 1.00 95.38 303 PHE A C 1
ATOM 2383 O O . PHE A 1 303 ? 12.139 -1.769 -27.646 1.00 95.38 303 PHE A O 1
ATOM 2390 N N . GLY A 1 304 ? 10.766 -3.467 -28.205 1.00 92.50 304 GLY A N 1
ATOM 2391 C CA . GLY A 1 304 ? 9.893 -2.705 -29.106 1.00 92.50 304 GLY A CA 1
ATOM 2392 C C . GLY A 1 304 ? 9.695 -3.399 -30.454 1.00 92.50 304 GLY A C 1
ATOM 2393 O O . GLY A 1 304 ? 10.362 -4.382 -30.754 1.00 92.50 304 GLY A O 1
ATOM 2394 N N . ALA A 1 305 ? 8.785 -2.896 -31.290 1.00 90.00 305 ALA A N 1
ATOM 2395 C CA . ALA A 1 305 ? 8.370 -3.589 -32.519 1.00 90.00 305 ALA A CA 1
ATOM 2396 C C . ALA A 1 305 ? 9.529 -3.895 -33.492 1.00 90.00 305 ALA A C 1
ATOM 2398 O O . ALA A 1 305 ? 9.527 -4.937 -34.143 1.00 90.00 305 ALA A O 1
ATOM 2399 N N . ASN A 1 306 ? 10.541 -3.022 -33.539 1.00 91.81 306 ASN A N 1
ATOM 2400 C CA . ASN A 1 306 ? 11.700 -3.134 -34.429 1.00 91.81 306 ASN A CA 1
ATOM 2401 C C . ASN A 1 306 ? 12.959 -3.646 -33.706 1.00 91.81 306 ASN A C 1
ATOM 2403 O O . ASN A 1 306 ? 14.082 -3.431 -34.163 1.00 91.81 306 ASN A O 1
ATOM 2407 N N . HIS A 1 307 ? 12.797 -4.344 -32.573 1.00 93.25 307 HIS A N 1
ATOM 2408 C CA . HIS A 1 307 ? 13.911 -4.774 -31.720 1.00 93.25 307 HIS A CA 1
ATOM 2409 C C . HIS A 1 307 ? 14.991 -5.577 -32.470 1.00 93.25 307 HIS A C 1
ATOM 2411 O O . HIS A 1 307 ? 16.151 -5.593 -32.066 1.00 93.25 307 HIS A O 1
ATOM 2417 N N . ALA A 1 308 ? 14.626 -6.272 -33.553 1.00 94.25 308 ALA A N 1
ATOM 2418 C CA . ALA A 1 308 ? 15.533 -7.116 -34.324 1.00 94.25 308 ALA A CA 1
ATOM 2419 C C . ALA A 1 308 ? 16.503 -6.326 -35.220 1.00 94.25 308 ALA A C 1
ATOM 2421 O O . ALA A 1 308 ? 17.565 -6.858 -35.551 1.00 94.25 308 ALA A O 1
ATOM 2422 N N . THR A 1 309 ? 16.154 -5.095 -35.604 1.00 91.19 309 THR A N 1
ATOM 2423 C CA . THR A 1 309 ? 16.927 -4.233 -36.518 1.00 91.19 309 THR A CA 1
ATOM 2424 C C . THR A 1 309 ? 17.487 -2.983 -35.847 1.00 91.19 309 THR A C 1
ATOM 2426 O O . THR A 1 309 ? 18.417 -2.396 -36.390 1.00 91.19 309 THR A O 1
ATOM 2429 N N . ALA A 1 310 ? 16.969 -2.609 -34.674 1.00 88.44 310 ALA A N 1
ATOM 2430 C CA . ALA A 1 310 ? 17.417 -1.444 -33.918 1.00 88.44 310 ALA A CA 1
ATOM 2431 C C . ALA A 1 310 ? 18.906 -1.502 -33.518 1.00 88.44 310 ALA A C 1
ATOM 2433 O O . ALA A 1 310 ? 19.488 -2.574 -33.294 1.00 88.44 310 ALA A O 1
ATOM 2434 N N . SER A 1 311 ? 19.499 -0.316 -33.394 1.00 90.00 311 SER A N 1
ATOM 2435 C CA . SER A 1 311 ? 20.862 -0.069 -32.915 1.00 90.00 311 SER A CA 1
ATOM 2436 C C . SER A 1 311 ? 20.902 1.211 -32.074 1.00 90.00 311 SER A C 1
ATOM 2438 O O . SER A 1 311 ? 19.962 1.994 -32.124 1.00 90.00 311 SER A O 1
ATOM 2440 N N . ILE A 1 312 ? 21.971 1.463 -31.315 1.00 85.62 312 ILE A N 1
ATOM 2441 C CA . ILE A 1 312 ? 22.082 2.701 -30.516 1.00 85.62 312 ILE A CA 1
ATOM 2442 C C . ILE A 1 312 ? 22.053 3.957 -31.396 1.00 85.62 312 ILE A C 1
ATOM 2444 O O . ILE A 1 312 ? 21.466 4.958 -31.012 1.00 85.62 312 ILE A O 1
ATOM 2448 N N . GLY A 1 313 ? 22.629 3.897 -32.601 1.00 78.88 313 GLY A N 1
ATOM 2449 C CA . GLY A 1 313 ? 22.582 5.012 -33.554 1.00 78.88 313 GLY A CA 1
ATOM 2450 C C . GLY A 1 313 ? 21.255 5.146 -34.310 1.00 78.88 313 GLY A C 1
ATOM 2451 O O . GLY A 1 313 ? 21.047 6.150 -34.976 1.00 78.88 313 GLY A O 1
ATOM 2452 N N . ASP A 1 314 ? 20.377 4.144 -34.230 1.00 84.06 314 ASP A N 1
ATOM 2453 C CA . ASP A 1 314 ? 19.054 4.143 -34.856 1.00 84.06 314 ASP A CA 1
ATOM 2454 C C . ASP A 1 314 ? 18.108 3.233 -34.059 1.00 84.06 314 ASP A C 1
ATOM 2456 O O . ASP A 1 314 ? 18.014 2.018 -34.281 1.00 84.06 314 ASP A O 1
ATOM 2460 N N . MET A 1 315 ? 17.431 3.832 -33.080 1.00 82.94 315 MET A N 1
ATOM 2461 C CA . MET A 1 315 ? 16.622 3.102 -32.106 1.00 82.94 315 MET A CA 1
ATOM 2462 C C . MET A 1 315 ? 15.298 2.583 -32.686 1.00 82.94 315 MET A C 1
ATOM 2464 O O . MET A 1 315 ? 14.694 1.699 -32.084 1.00 82.94 315 MET A O 1
ATOM 2468 N N . GLN A 1 316 ? 14.812 3.108 -33.818 1.00 81.94 316 GLN A N 1
ATOM 2469 C CA . GLN A 1 316 ? 13.569 2.676 -34.492 1.00 81.94 316 GLN A CA 1
ATOM 2470 C C . GLN A 1 316 ? 12.349 2.506 -33.559 1.00 81.94 316 GLN A C 1
ATOM 2472 O O . GLN A 1 316 ? 11.568 1.559 -33.698 1.00 81.94 316 GLN A O 1
ATOM 2477 N N . GLY A 1 317 ? 12.193 3.398 -32.573 1.00 82.25 317 GLY A N 1
ATOM 2478 C CA . GLY A 1 317 ? 11.111 3.320 -31.581 1.00 82.25 317 GLY A CA 1
ATOM 2479 C C . GLY A 1 317 ? 11.271 2.191 -30.554 1.00 82.25 317 GLY A C 1
ATOM 2480 O O . GLY A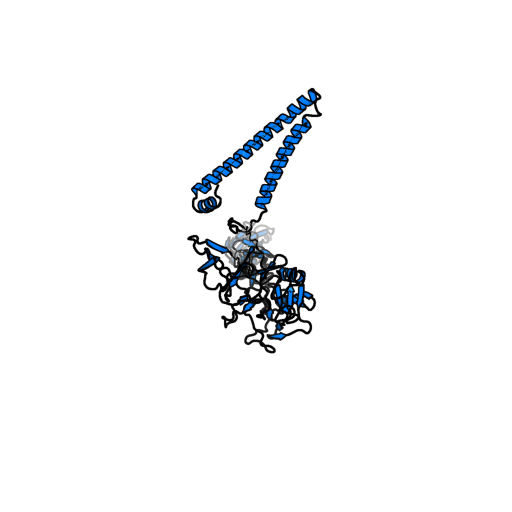 1 317 ? 10.290 1.766 -29.946 1.00 82.25 317 GLY A O 1
ATOM 2481 N N . CYS A 1 318 ? 12.488 1.686 -30.367 1.00 91.12 318 CYS A N 1
ATOM 2482 C CA . CYS A 1 318 ? 12.844 0.733 -29.324 1.00 91.12 318 CYS A CA 1
ATOM 2483 C C . CYS A 1 318 ? 13.510 1.435 -28.136 1.00 91.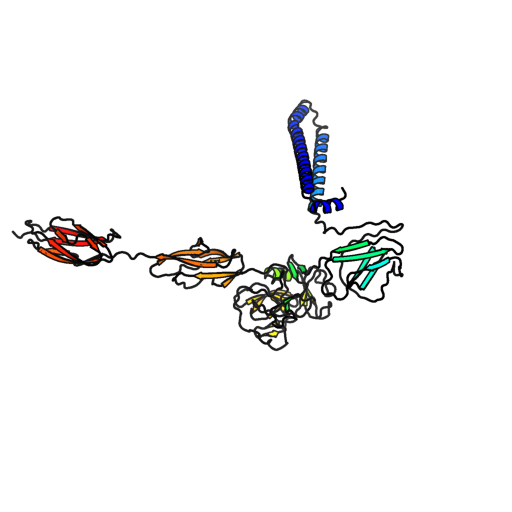12 318 CYS A C 1
ATOM 2485 O O . CYS A 1 318 ? 13.976 2.569 -28.235 1.00 91.12 318 CYS A O 1
ATOM 2487 N N . ILE A 1 319 ? 13.609 0.722 -27.017 1.00 94.56 319 ILE A N 1
ATOM 2488 C CA . ILE A 1 319 ? 14.521 1.063 -25.918 1.00 94.56 319 ILE A CA 1
ATOM 2489 C C . ILE A 1 319 ? 15.582 -0.023 -25.782 1.00 94.56 319 ILE A C 1
ATOM 2491 O O . ILE A 1 319 ? 15.328 -1.183 -26.108 1.00 94.56 319 ILE A O 1
ATOM 2495 N N . PHE A 1 320 ? 16.752 0.337 -25.262 1.00 93.19 320 PHE A N 1
ATOM 2496 C CA . PHE A 1 320 ? 17.814 -0.611 -24.947 1.00 93.19 320 PHE A CA 1
ATOM 2497 C C . PHE A 1 320 ? 17.934 -0.773 -23.435 1.00 93.19 320 PHE A C 1
ATOM 2499 O O . PHE A 1 320 ? 18.066 0.212 -22.717 1.00 93.19 320 PHE A O 1
ATOM 2506 N N . LEU A 1 321 ? 17.893 -2.009 -22.938 1.00 93.06 321 LEU A N 1
ATOM 2507 C CA . LEU A 1 321 ? 18.110 -2.314 -21.528 1.00 93.06 321 LEU A CA 1
ATOM 2508 C C . LEU A 1 321 ? 19.418 -3.087 -21.345 1.00 93.06 321 LEU A C 1
ATOM 2510 O O . LEU A 1 321 ? 19.529 -4.255 -21.723 1.00 93.06 321 LEU A O 1
ATOM 2514 N N . ALA A 1 322 ? 20.390 -2.432 -20.713 1.00 89.25 322 ALA A N 1
ATOM 2515 C CA . ALA A 1 322 ? 21.687 -2.991 -20.361 1.00 89.25 322 ALA A CA 1
ATOM 2516 C C . ALA A 1 322 ? 21.586 -4.206 -19.420 1.00 89.25 322 ALA A C 1
ATOM 2518 O O . ALA A 1 322 ? 20.792 -4.229 -18.471 1.00 89.25 322 ALA A O 1
ATOM 2519 N N . ILE A 1 323 ? 22.460 -5.187 -19.635 1.00 86.81 323 ILE A N 1
ATOM 2520 C CA . ILE A 1 323 ? 22.638 -6.396 -18.831 1.00 86.81 323 ILE A CA 1
ATOM 2521 C C . ILE A 1 323 ? 24.100 -6.460 -18.380 1.00 86.81 323 ILE A C 1
ATOM 2523 O O . ILE A 1 323 ? 24.922 -7.154 -18.969 1.00 86.81 323 ILE A O 1
ATOM 2527 N N . VAL A 1 324 ? 24.419 -5.716 -17.318 1.00 82.56 324 VAL A N 1
ATOM 2528 C CA . VAL A 1 324 ? 25.789 -5.632 -16.779 1.00 82.56 324 VAL A CA 1
ATOM 2529 C C . VAL A 1 324 ? 25.950 -6.310 -15.423 1.00 82.56 324 VAL A C 1
ATOM 2531 O O . VAL A 1 324 ? 27.055 -6.696 -15.078 1.00 82.56 324 VAL A O 1
ATOM 2534 N N . GLY A 1 325 ? 24.868 -6.525 -14.671 1.00 86.75 325 GLY A N 1
ATOM 2535 C CA . GLY A 1 325 ? 24.894 -7.158 -13.350 1.00 86.75 325 GLY A CA 1
ATOM 2536 C C . GLY A 1 325 ? 24.066 -6.376 -12.337 1.00 86.75 325 GLY A C 1
ATOM 2537 O O . GLY A 1 325 ? 23.284 -5.508 -12.708 1.00 86.75 325 GLY A O 1
ATOM 2538 N N . TYR A 1 326 ? 24.222 -6.693 -11.054 1.00 89.62 326 TYR A N 1
ATOM 2539 C CA . TYR A 1 326 ? 23.513 -6.025 -9.959 1.00 89.62 326 TYR A CA 1
ATOM 2540 C C . TYR A 1 326 ? 24.355 -5.977 -8.682 1.00 89.62 326 TYR A C 1
ATOM 2542 O O . TYR A 1 326 ? 25.322 -6.726 -8.537 1.00 89.62 326 TYR A O 1
ATOM 2550 N N . LEU A 1 327 ? 23.972 -5.130 -7.723 1.00 91.31 327 LEU A N 1
ATOM 2551 C CA . LEU A 1 327 ? 24.565 -5.144 -6.383 1.00 91.31 327 LEU A CA 1
ATOM 2552 C C . LEU A 1 327 ? 23.768 -6.095 -5.490 1.00 91.31 327 LEU A C 1
ATOM 2554 O O . LEU A 1 327 ? 22.575 -5.894 -5.262 1.00 91.31 327 LEU A O 1
ATOM 2558 N N . GLY A 1 328 ? 24.404 -7.156 -4.993 1.00 90.94 328 GLY A N 1
ATOM 2559 C CA . GLY A 1 328 ? 23.759 -8.131 -4.113 1.00 90.94 328 GLY A CA 1
ATOM 2560 C C . GLY A 1 328 ? 23.342 -7.539 -2.762 1.00 90.94 328 GLY A C 1
ATOM 2561 O O . GLY A 1 328 ? 23.615 -6.383 -2.451 1.00 90.94 328 GLY A O 1
ATOM 2562 N N . ASN A 1 329 ? 22.716 -8.345 -1.900 1.00 91.94 329 ASN A N 1
ATOM 2563 C CA . ASN A 1 329 ? 22.276 -7.895 -0.568 1.00 91.94 329 ASN A CA 1
ATOM 2564 C C . ASN A 1 329 ? 23.429 -7.323 0.280 1.00 91.94 329 ASN A C 1
ATOM 2566 O O . ASN A 1 329 ? 23.238 -6.399 1.065 1.00 91.94 329 ASN A O 1
ATOM 2570 N N . ASN A 1 330 ? 24.634 -7.868 0.113 1.00 90.81 330 ASN A N 1
ATOM 2571 C CA . ASN A 1 330 ? 25.856 -7.407 0.771 1.00 90.81 330 ASN A CA 1
ATOM 2572 C C . ASN A 1 330 ? 26.520 -6.208 0.067 1.00 90.81 330 ASN A C 1
ATOM 2574 O O . ASN A 1 330 ? 27.573 -5.775 0.516 1.00 90.81 330 ASN A O 1
ATOM 2578 N N . GLY A 1 331 ? 25.937 -5.699 -1.019 1.00 90.88 331 GLY A N 1
ATOM 2579 C CA . GLY A 1 331 ? 26.460 -4.590 -1.812 1.00 90.88 331 GLY A CA 1
ATOM 2580 C C . GLY A 1 331 ? 27.546 -4.986 -2.800 1.00 90.88 331 GLY A C 1
ATOM 2581 O O . GLY A 1 331 ? 28.044 -4.122 -3.505 1.00 90.88 331 GLY A O 1
ATOM 2582 N N . VAL A 1 332 ? 27.913 -6.266 -2.876 1.00 90.75 332 VAL A N 1
ATOM 2583 C CA . VAL A 1 332 ? 28.944 -6.737 -3.804 1.00 90.75 332 VAL A CA 1
ATOM 2584 C C . VAL A 1 332 ? 28.343 -6.904 -5.194 1.00 90.75 332 VAL A C 1
ATOM 2586 O O . VAL A 1 332 ? 27.284 -7.521 -5.359 1.00 90.75 332 VAL A O 1
ATOM 2589 N N . PHE A 1 333 ? 29.034 -6.364 -6.195 1.00 89.88 333 PHE A N 1
ATOM 2590 C CA . PHE A 1 333 ? 28.642 -6.516 -7.586 1.00 89.88 333 PHE A CA 1
ATOM 2591 C C . PHE A 1 333 ? 28.678 -7.978 -8.017 1.00 89.88 333 PHE A C 1
ATOM 2593 O O . PHE A 1 333 ? 29.633 -8.708 -7.751 1.00 89.88 333 PHE A O 1
ATOM 2600 N N . THR A 1 334 ? 27.611 -8.404 -8.679 1.00 85.88 334 THR A N 1
ATOM 2601 C CA . THR A 1 334 ? 27.431 -9.774 -9.141 1.00 85.88 334 THR A CA 1
ATOM 2602 C C . THR A 1 334 ? 27.045 -9.771 -10.611 1.00 85.88 334 THR A C 1
ATOM 2604 O O . THR A 1 334 ? 26.031 -9.188 -10.998 1.00 85.88 334 THR A O 1
ATOM 2607 N N . THR A 1 335 ? 27.824 -10.495 -11.410 1.00 77.62 335 THR A N 1
ATOM 2608 C CA . THR A 1 335 ? 27.476 -10.930 -12.764 1.00 77.62 335 THR A CA 1
ATOM 2609 C C . THR A 1 335 ? 27.073 -12.407 -12.694 1.00 77.62 335 THR A C 1
ATOM 2611 O O . THR A 1 335 ? 27.931 -13.280 -12.560 1.00 77.62 335 THR A O 1
ATOM 2614 N N . PRO A 1 336 ? 25.772 -12.743 -12.676 1.00 61.41 336 PRO A N 1
ATOM 2615 C CA . PRO A 1 336 ? 25.359 -14.142 -12.611 1.00 61.41 336 PRO A CA 1
ATOM 2616 C C . PRO A 1 336 ? 25.793 -14.914 -13.870 1.00 61.41 336 PRO A C 1
ATOM 2618 O O . PRO A 1 336 ? 25.866 -14.357 -14.962 1.00 61.41 336 PRO A O 1
ATOM 2621 N N . SER A 1 337 ? 26.061 -16.216 -13.709 1.00 56.72 337 SER A N 1
ATOM 2622 C CA . SER A 1 337 ? 26.549 -17.124 -14.766 1.00 56.72 337 SER A CA 1
ATOM 2623 C C . SER A 1 337 ? 25.585 -17.301 -15.947 1.00 56.72 337 SER A C 1
ATOM 2625 O O . SER A 1 337 ? 26.002 -17.711 -17.026 1.00 56.72 337 SER A O 1
ATOM 2627 N N . SER A 1 338 ? 24.309 -16.965 -15.753 1.00 56.66 338 SER A N 1
ATOM 2628 C CA . SER A 1 338 ? 23.361 -16.607 -16.806 1.00 56.66 338 SER A CA 1
ATOM 2629 C C . SER A 1 338 ? 23.083 -15.114 -16.647 1.00 56.66 338 SER A C 1
ATOM 2631 O O . SER A 1 338 ? 22.557 -14.724 -15.602 1.00 56.66 338 SER A O 1
ATOM 2633 N N . LEU A 1 339 ? 23.475 -14.298 -17.623 1.00 55.97 339 LEU A N 1
ATOM 2634 C CA . LEU A 1 339 ? 23.348 -12.839 -17.618 1.00 55.97 339 LEU A CA 1
ATOM 2635 C C . LEU A 1 339 ? 21.936 -12.403 -17.184 1.00 55.97 339 LEU A C 1
ATOM 2637 O O . LEU A 1 339 ? 21.004 -12.448 -17.981 1.00 55.97 339 LEU A O 1
ATOM 2641 N N . ASN A 1 340 ? 21.791 -12.005 -15.914 1.00 70.31 340 ASN A N 1
ATOM 2642 C CA . ASN A 1 340 ? 20.536 -11.565 -15.316 1.00 70.31 340 ASN A CA 1
ATOM 2643 C C . ASN A 1 340 ? 20.719 -10.160 -14.754 1.00 70.31 340 ASN A C 1
ATOM 2645 O O . ASN A 1 340 ? 21.433 -9.979 -13.765 1.00 70.31 340 ASN A O 1
ATOM 2649 N N . ASN A 1 341 ? 20.044 -9.184 -15.357 1.00 75.62 341 ASN A N 1
ATOM 2650 C CA . ASN A 1 341 ? 19.949 -7.840 -14.805 1.00 75.62 341 ASN A CA 1
ATOM 2651 C C . ASN A 1 341 ? 18.483 -7.493 -14.533 1.00 75.62 341 ASN A C 1
ATOM 2653 O O . ASN A 1 341 ? 17.702 -7.355 -15.479 1.00 75.62 341 ASN A O 1
ATOM 2657 N N . PRO A 1 342 ? 18.085 -7.421 -13.254 1.00 81.62 342 PRO A N 1
ATOM 2658 C CA . PRO A 1 342 ? 16.760 -6.959 -12.889 1.00 81.62 342 PRO A CA 1
ATOM 2659 C C . PRO A 1 342 ? 16.637 -5.436 -13.002 1.00 81.62 342 PRO A C 1
ATOM 2661 O O . PRO A 1 342 ? 17.499 -4.697 -12.534 1.00 81.62 342 PRO A O 1
ATOM 2664 N N . TYR A 1 343 ? 15.508 -4.977 -13.529 1.00 93.81 343 TYR A N 1
ATOM 2665 C CA . TYR A 1 343 ? 15.035 -3.599 -13.456 1.00 93.81 343 TYR A CA 1
ATOM 2666 C C . TYR A 1 343 ? 13.892 -3.522 -12.449 1.00 93.81 343 TYR A C 1
ATOM 2668 O O . TYR A 1 343 ? 12.910 -4.258 -12.571 1.00 93.81 343 TYR A O 1
ATOM 2676 N N . ARG A 1 344 ? 14.014 -2.661 -11.438 1.00 93.44 344 ARG A N 1
ATOM 2677 C CA . ARG A 1 344 ? 13.024 -2.509 -10.367 1.00 93.44 344 ARG A CA 1
ATOM 2678 C C . ARG A 1 344 ? 11.657 -2.113 -10.918 1.00 93.44 344 ARG A C 1
ATOM 2680 O O . ARG A 1 344 ? 11.554 -1.212 -11.745 1.00 93.44 344 ARG A O 1
ATOM 2687 N N . SER A 1 345 ? 10.622 -2.726 -10.351 1.00 94.00 345 SER A N 1
ATOM 2688 C CA . SER A 1 345 ? 9.267 -2.177 -10.380 1.00 94.00 345 SER A CA 1
ATOM 2689 C C . SER A 1 345 ? 8.935 -1.465 -9.063 1.00 94.00 345 SER A C 1
ATOM 2691 O O . SER A 1 345 ? 9.650 -1.599 -8.063 1.00 94.00 345 SER A O 1
ATOM 2693 N N . SER A 1 346 ? 7.820 -0.741 -9.047 1.00 92.50 346 SER A N 1
ATOM 2694 C CA . SER A 1 346 ? 7.278 -0.073 -7.861 1.00 92.50 346 SER A CA 1
ATOM 2695 C C . SER A 1 346 ? 6.684 -1.037 -6.824 1.00 92.50 346 SER A C 1
ATOM 2697 O O . SER A 1 346 ? 6.491 -0.656 -5.668 1.00 92.50 346 SER A O 1
ATOM 2699 N N . GLU A 1 347 ? 6.421 -2.297 -7.182 1.00 91.56 347 GLU A N 1
ATOM 2700 C CA . GLU A 1 347 ? 5.620 -3.221 -6.374 1.00 91.56 347 GLU A CA 1
ATOM 2701 C C . GLU A 1 347 ? 6.454 -4.259 -5.612 1.00 91.56 347 GLU A C 1
ATOM 2703 O O . GLU A 1 347 ? 7.403 -4.857 -6.132 1.00 91.56 347 GLU A O 1
ATOM 2708 N N . SER A 1 348 ? 6.042 -4.532 -4.372 1.00 92.44 348 SER A N 1
ATOM 2709 C CA . SER A 1 348 ? 6.586 -5.619 -3.562 1.00 92.44 348 SER A CA 1
ATOM 2710 C C . SER A 1 348 ? 5.724 -6.882 -3.657 1.00 92.44 348 SER A C 1
ATOM 2712 O O . SER A 1 348 ? 4.506 -6.807 -3.813 1.00 92.44 348 SER A O 1
ATOM 2714 N N . SER A 1 349 ? 6.344 -8.060 -3.556 1.00 92.00 349 SER A N 1
ATOM 2715 C CA . SER A 1 349 ? 5.613 -9.333 -3.426 1.00 92.00 349 SER A CA 1
ATOM 2716 C C . SER A 1 349 ? 5.474 -9.764 -1.963 1.00 92.00 349 SER A C 1
ATOM 2718 O O . SER A 1 349 ? 4.593 -10.544 -1.611 1.00 92.00 349 SER A O 1
ATOM 2720 N N . SER A 1 350 ? 6.369 -9.275 -1.106 1.00 91.00 350 SER A N 1
ATOM 2721 C CA . SER A 1 350 ? 6.377 -9.466 0.341 1.00 91.00 350 SER A CA 1
ATOM 2722 C C . SER A 1 350 ? 7.147 -8.312 0.987 1.00 91.00 350 SER A C 1
ATOM 2724 O O . SER A 1 350 ? 7.647 -7.430 0.298 1.00 91.00 350 SER A O 1
ATOM 2726 N N . THR A 1 351 ? 7.316 -8.327 2.307 1.00 86.81 351 THR A N 1
ATOM 2727 C CA . THR A 1 351 ? 8.160 -7.335 2.988 1.00 86.81 351 THR A CA 1
ATOM 2728 C C . THR A 1 351 ? 9.653 -7.502 2.684 1.00 86.81 351 THR A C 1
ATOM 2730 O O . THR A 1 351 ? 10.428 -6.599 2.945 1.00 86.81 351 THR A O 1
ATOM 2733 N N . THR A 1 352 ? 10.112 -8.623 2.127 1.00 92.50 352 THR A N 1
ATOM 2734 C CA . THR A 1 352 ? 11.545 -8.838 1.837 1.00 92.50 352 THR A CA 1
ATOM 2735 C C . THR A 1 352 ? 11.855 -8.934 0.350 1.00 92.50 352 THR A C 1
ATOM 2737 O O . THR A 1 352 ? 13.026 -8.861 -0.032 1.00 92.50 352 THR A O 1
ATOM 2740 N N . MET A 1 353 ? 10.829 -9.058 -0.493 1.00 93.31 353 MET A N 1
ATOM 2741 C CA . MET A 1 353 ? 10.966 -9.272 -1.930 1.00 93.31 353 MET A CA 1
ATOM 2742 C C . MET A 1 353 ? 10.183 -8.235 -2.736 1.00 93.31 353 MET A C 1
ATOM 2744 O O . MET A 1 353 ? 9.094 -7.815 -2.343 1.00 93.31 353 MET A O 1
ATOM 2748 N N . ALA A 1 354 ? 10.735 -7.831 -3.877 1.00 93.62 354 ALA A N 1
ATOM 2749 C CA . ALA A 1 354 ? 10.086 -6.927 -4.821 1.00 93.62 354 ALA A CA 1
ATOM 2750 C C . ALA A 1 354 ? 10.136 -7.452 -6.250 1.00 93.62 354 ALA A C 1
ATOM 2752 O O . ALA A 1 354 ? 11.043 -8.213 -6.594 1.00 93.62 354 ALA A O 1
ATOM 2753 N N . TYR A 1 355 ? 9.147 -7.065 -7.056 1.00 94.56 355 TYR A N 1
ATOM 2754 C CA . TYR A 1 355 ? 9.049 -7.448 -8.460 1.00 94.56 355 TYR A CA 1
ATOM 2755 C C . TYR A 1 355 ? 10.030 -6.647 -9.316 1.00 94.56 355 TYR A C 1
ATOM 2757 O O . TYR A 1 355 ? 10.286 -5.466 -9.064 1.00 94.56 355 TYR A O 1
ATOM 2765 N N . ASN A 1 356 ? 10.568 -7.291 -10.347 1.00 93.25 356 ASN A N 1
ATOM 2766 C CA . ASN A 1 356 ? 11.525 -6.702 -11.274 1.00 93.25 356 ASN A CA 1
ATOM 2767 C C . ASN A 1 356 ? 11.325 -7.303 -12.664 1.00 93.25 356 ASN A C 1
ATOM 2769 O O . ASN A 1 356 ? 11.002 -8.486 -12.780 1.00 93.25 356 ASN A O 1
ATOM 2773 N N . LEU A 1 357 ? 11.607 -6.523 -13.701 1.00 94.25 357 LEU A N 1
ATOM 2774 C CA . LEU A 1 357 ? 11.843 -7.048 -15.040 1.00 94.25 357 LEU A CA 1
ATOM 2775 C C . LEU A 1 357 ? 13.236 -7.680 -15.077 1.00 94.25 357 LEU A C 1
ATOM 2777 O O . LEU A 1 357 ? 14.232 -6.978 -14.957 1.00 94.25 357 LEU A O 1
ATOM 2781 N N . VAL A 1 358 ? 13.313 -8.995 -15.229 1.00 90.88 358 VAL A N 1
ATOM 2782 C CA . VAL A 1 358 ? 14.563 -9.747 -15.326 1.00 90.88 358 VAL A CA 1
ATOM 2783 C C . VAL A 1 358 ? 14.837 -10.086 -16.780 1.00 90.88 358 VAL A C 1
ATOM 2785 O O . VAL A 1 358 ? 14.050 -10.762 -17.441 1.00 90.88 358 VAL A O 1
ATOM 2788 N N . LEU A 1 359 ? 15.988 -9.632 -17.257 1.00 87.88 359 LEU A N 1
ATOM 2789 C CA . LEU A 1 359 ? 16.519 -9.972 -18.571 1.00 87.88 359 LEU A CA 1
ATOM 2790 C C . LEU A 1 359 ? 17.346 -11.252 -18.458 1.00 87.88 359 LEU A C 1
ATOM 2792 O O . LEU A 1 359 ? 18.129 -11.362 -17.526 1.00 87.88 359 LEU A O 1
ATOM 2796 N N . ARG A 1 360 ? 17.166 -12.205 -19.371 1.00 80.94 360 ARG A N 1
ATOM 2797 C CA . ARG A 1 36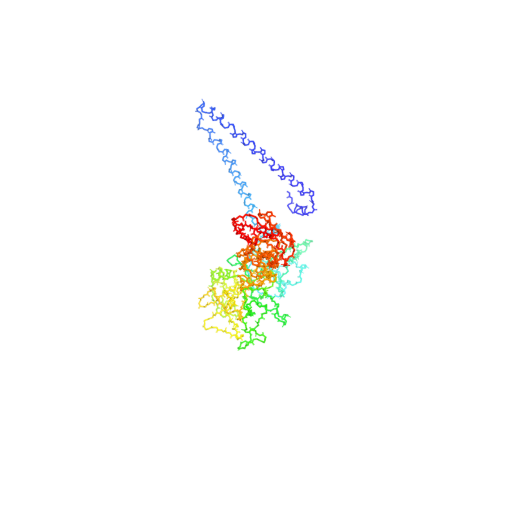0 ? 17.891 -13.482 -19.468 1.00 80.94 360 ARG A CA 1
ATOM 2798 C C . ARG A 1 360 ? 18.402 -13.652 -20.902 1.00 80.94 360 ARG A C 1
ATOM 2800 O O . ARG A 1 360 ? 17.866 -13.054 -21.834 1.00 80.94 360 ARG A O 1
ATOM 2807 N N . THR A 1 361 ? 19.389 -14.513 -21.118 1.00 73.62 361 THR A N 1
ATOM 2808 C CA . THR A 1 361 ? 19.862 -14.859 -22.468 1.00 73.62 361 THR A CA 1
ATOM 2809 C C . THR A 1 361 ? 19.443 -16.282 -22.871 1.00 73.62 361 THR A C 1
ATOM 2811 O O . THR A 1 361 ? 20.025 -17.247 -22.375 1.00 73.62 361 THR A O 1
ATOM 2814 N N . PRO A 1 362 ? 18.457 -16.453 -23.781 1.00 72.25 362 PRO A N 1
ATOM 2815 C CA . PRO A 1 362 ? 17.436 -15.490 -24.214 1.00 72.25 362 PRO A CA 1
ATOM 2816 C C . PRO A 1 362 ? 16.204 -15.500 -23.284 1.00 72.25 362 PRO A C 1
ATOM 2818 O O . PRO A 1 362 ? 15.696 -16.558 -22.919 1.00 72.25 362 PRO A O 1
ATOM 2821 N N . GLY A 1 363 ? 15.686 -14.328 -22.916 1.00 83.81 363 GLY A N 1
ATOM 2822 C CA . GLY A 1 363 ? 14.453 -14.200 -22.139 1.00 83.81 363 GLY A CA 1
ATOM 2823 C C . GLY A 1 363 ? 14.227 -12.806 -21.554 1.00 83.81 363 GLY A C 1
ATOM 2824 O O . GLY A 1 363 ? 15.165 -12.076 -21.255 1.00 83.81 363 GLY A O 1
ATOM 2825 N N . ALA A 1 364 ? 12.967 -12.466 -21.324 1.00 90.94 364 ALA A N 1
ATOM 2826 C CA . ALA A 1 364 ? 12.571 -11.382 -20.439 1.00 90.94 364 ALA A CA 1
ATOM 2827 C C . ALA A 1 364 ? 11.359 -11.865 -19.638 1.00 90.94 364 ALA A C 1
ATOM 2829 O O . ALA A 1 364 ? 10.411 -12.403 -20.210 1.00 90.94 364 ALA A O 1
ATOM 2830 N N . SER A 1 365 ? 11.401 -11.733 -18.318 1.00 92.50 365 SER A N 1
ATOM 2831 C CA . SER A 1 365 ? 10.323 -12.164 -17.423 1.00 92.50 365 SER A CA 1
ATOM 2832 C C . SER A 1 365 ? 10.173 -11.203 -16.255 1.00 92.50 365 SER A C 1
ATOM 2834 O O . SER A 1 365 ? 11.073 -10.420 -15.965 1.00 92.50 365 SER A O 1
ATOM 2836 N N . VAL A 1 366 ? 9.041 -11.261 -15.557 1.00 94.44 366 VAL A N 1
ATOM 2837 C CA . VAL A 1 366 ? 8.882 -10.567 -14.278 1.00 94.44 366 VAL A CA 1
ATOM 2838 C C . VAL A 1 366 ? 9.096 -11.561 -13.148 1.00 94.44 366 VAL A C 1
ATOM 2840 O O . VAL A 1 366 ? 8.302 -12.481 -12.972 1.00 94.44 366 VAL A O 1
ATOM 2843 N N . ASP A 1 367 ? 10.153 -11.345 -12.371 1.00 93.19 367 ASP A N 1
ATOM 2844 C CA . ASP A 1 367 ? 10.536 -12.187 -11.238 1.00 93.19 367 ASP A CA 1
ATOM 2845 C C . ASP A 1 367 ? 10.734 -11.338 -9.975 1.00 93.19 367 ASP A C 1
ATOM 2847 O O . ASP A 1 367 ? 10.821 -10.106 -10.005 1.00 93.19 367 ASP A O 1
ATOM 2851 N N . THR A 1 368 ? 10.820 -12.005 -8.830 1.00 93.12 368 THR A N 1
ATOM 2852 C CA . THR A 1 368 ? 11.028 -11.351 -7.536 1.00 93.12 368 THR A CA 1
ATOM 2853 C C . THR A 1 368 ? 12.484 -11.415 -7.098 1.00 93.12 368 THR A C 1
ATOM 2855 O O . THR A 1 368 ? 13.133 -12.451 -7.231 1.00 93.12 368 THR A O 1
ATOM 2858 N N . SER A 1 369 ? 12.975 -10.339 -6.493 1.00 91.69 369 SER A N 1
ATOM 2859 C CA . SER A 1 369 ? 14.330 -10.242 -5.949 1.00 91.69 369 SER A CA 1
ATOM 2860 C C . SER A 1 369 ? 14.322 -9.617 -4.559 1.00 91.69 369 SER A C 1
ATOM 2862 O O . SER A 1 369 ? 13.333 -9.017 -4.135 1.00 91.69 369 SER A O 1
ATOM 2864 N N . SER A 1 370 ? 15.441 -9.741 -3.848 1.00 92.81 370 SER A N 1
ATOM 2865 C CA . SER A 1 370 ? 15.619 -9.121 -2.536 1.00 92.81 370 SER A CA 1
ATOM 2866 C C . SER A 1 370 ? 15.421 -7.605 -2.591 1.00 92.81 370 SER A C 1
ATOM 2868 O O . SER A 1 370 ? 15.967 -6.921 -3.460 1.00 92.81 370 SER A O 1
ATOM 2870 N N . GLN A 1 371 ? 14.701 -7.052 -1.616 1.00 93.50 371 GLN A N 1
ATOM 2871 C CA . GLN A 1 371 ? 14.559 -5.604 -1.456 1.00 93.50 371 GLN A CA 1
ATOM 2872 C C . GLN A 1 371 ? 15.878 -4.902 -1.089 1.00 93.50 371 GLN A C 1
ATOM 2874 O O . GLN A 1 371 ? 16.051 -3.730 -1.418 1.00 93.50 371 GLN A O 1
ATOM 2879 N N . SER A 1 372 ? 16.822 -5.604 -0.452 1.00 93.81 372 SER A N 1
ATOM 2880 C CA . SER A 1 372 ? 18.127 -5.039 -0.081 1.00 93.81 372 SER A CA 1
ATOM 2881 C C . SER A 1 372 ? 19.184 -5.129 -1.184 1.00 93.81 372 SER A C 1
ATOM 2883 O O . SER A 1 372 ? 20.270 -4.588 -1.011 1.00 93.81 372 SER A O 1
ATOM 2885 N N . ALA A 1 373 ? 18.905 -5.776 -2.315 1.00 92.88 373 ALA A N 1
ATOM 2886 C CA . ALA A 1 373 ? 19.786 -5.728 -3.482 1.00 92.88 373 ALA A CA 1
ATOM 2887 C C . ALA A 1 373 ? 19.540 -4.450 -4.307 1.00 92.88 373 ALA A C 1
ATOM 2889 O O . ALA A 1 373 ? 18.449 -3.877 -4.274 1.00 92.88 373 ALA A O 1
ATOM 2890 N N . GLY A 1 374 ? 20.556 -3.981 -5.022 1.00 92.75 374 GLY A N 1
ATOM 2891 C CA . GLY A 1 374 ? 20.485 -2.806 -5.885 1.00 92.75 374 GLY A CA 1
ATOM 2892 C C . GLY A 1 374 ? 20.346 -3.196 -7.342 1.00 92.75 374 GLY A C 1
ATOM 2893 O O . GLY A 1 374 ? 21.125 -4.003 -7.842 1.00 92.75 374 GLY A O 1
ATOM 2894 N N . TYR A 1 375 ? 19.385 -2.577 -8.013 1.00 93.00 375 TYR A N 1
ATOM 2895 C CA . TYR A 1 375 ? 19.010 -2.873 -9.390 1.00 93.00 375 TYR A CA 1
ATOM 2896 C C . TYR A 1 375 ? 18.729 -1.586 -10.154 1.00 93.00 375 TYR A C 1
ATOM 2898 O O . TYR A 1 375 ? 18.497 -0.541 -9.543 1.00 93.00 375 TYR A O 1
ATOM 2906 N N . PHE A 1 376 ? 18.741 -1.660 -11.478 1.00 93.69 376 PHE A N 1
ATOM 2907 C CA . PHE A 1 376 ? 18.469 -0.500 -12.316 1.00 93.69 376 PHE A CA 1
ATOM 2908 C C . PHE A 1 376 ? 16.996 -0.114 -12.290 1.00 93.69 376 PHE A C 1
ATOM 2910 O O . PHE A 1 376 ? 16.126 -0.909 -11.934 1.00 93.69 376 PHE A O 1
ATOM 2917 N N . ILE A 1 377 ? 16.717 1.121 -12.687 1.00 94.62 377 ILE A N 1
ATOM 2918 C CA . ILE A 1 377 ? 15.364 1.612 -12.921 1.00 94.62 377 ILE A CA 1
ATOM 2919 C C . ILE A 1 377 ? 15.335 2.161 -14.341 1.00 94.62 377 ILE A C 1
ATOM 2921 O O . ILE A 1 377 ? 16.180 2.973 -14.711 1.00 94.62 377 ILE A O 1
ATOM 2925 N N . ARG A 1 378 ? 14.345 1.729 -15.122 1.00 95.62 378 ARG A N 1
ATOM 2926 C CA . ARG A 1 378 ? 13.965 2.366 -16.382 1.00 95.62 378 ARG A CA 1
ATOM 2927 C C . ARG A 1 378 ? 12.636 3.089 -16.130 1.00 95.62 378 ARG A C 1
ATOM 2929 O O . ARG A 1 378 ? 11.619 2.403 -16.019 1.00 95.62 378 ARG A O 1
ATOM 2936 N N . PRO A 1 379 ? 12.637 4.421 -15.946 1.00 96.12 379 PRO A N 1
ATOM 2937 C CA . PRO A 1 379 ? 11.426 5.154 -15.588 1.00 96.12 379 PRO A CA 1
ATOM 2938 C C . PRO A 1 379 ? 10.351 5.109 -16.678 1.00 96.12 379 PRO A C 1
ATOM 2940 O O . PRO A 1 379 ? 10.648 4.920 -17.860 1.00 96.12 379 PRO A O 1
ATOM 2943 N N . VAL A 1 380 ? 9.105 5.353 -16.279 1.00 97.31 380 VAL A N 1
ATOM 2944 C CA . VAL A 1 380 ? 7.973 5.585 -17.189 1.00 97.31 380 VAL A CA 1
ATOM 2945 C C . VAL A 1 380 ? 7.339 6.943 -16.908 1.00 97.31 380 VAL A C 1
ATOM 2947 O O . VAL A 1 380 ? 7.357 7.424 -15.770 1.00 97.31 380 VAL A O 1
ATOM 2950 N N . LYS A 1 381 ? 6.808 7.590 -17.948 1.00 93.75 381 LYS A N 1
ATOM 2951 C CA . LYS A 1 381 ? 6.207 8.921 -17.845 1.00 93.75 381 LYS A CA 1
ATOM 2952 C C . LYS A 1 381 ? 4.943 8.844 -16.989 1.00 93.75 381 LYS A C 1
ATOM 2954 O O . LYS A 1 381 ? 4.068 8.011 -17.233 1.00 93.75 381 LYS A O 1
ATOM 2959 N N . GLY A 1 382 ? 4.820 9.723 -16.003 1.00 91.50 382 GLY A N 1
ATOM 2960 C CA . GLY A 1 382 ? 3.646 9.777 -15.140 1.00 91.50 382 GLY A CA 1
ATOM 2961 C C . GLY A 1 382 ? 3.897 10.481 -13.815 1.00 91.50 382 GLY A C 1
ATOM 2962 O O . GLY A 1 382 ? 5.032 10.731 -13.420 1.00 91.50 382 GLY A O 1
ATOM 2963 N N . ALA A 1 383 ? 2.807 10.793 -13.117 1.00 88.56 383 ALA A N 1
ATOM 2964 C CA . ALA A 1 383 ? 2.881 11.308 -11.758 1.00 88.56 383 ALA A CA 1
ATOM 2965 C C . ALA A 1 383 ? 3.322 10.202 -10.788 1.00 88.56 383 ALA A C 1
ATOM 2967 O O . ALA A 1 383 ? 2.894 9.053 -10.912 1.00 88.56 383 ALA A O 1
ATOM 2968 N N . LYS A 1 384 ? 4.147 10.567 -9.805 1.00 89.31 384 LYS A N 1
ATOM 2969 C CA . LYS A 1 384 ? 4.549 9.683 -8.705 1.00 89.31 384 LYS A CA 1
ATOM 2970 C C . LYS A 1 384 ? 3.325 9.226 -7.908 1.00 89.31 384 LYS A C 1
ATOM 2972 O O . LYS A 1 384 ? 2.350 9.966 -7.769 1.00 89.31 384 LYS A O 1
ATOM 2977 N N . GLN A 1 385 ? 3.392 8.015 -7.359 1.00 88.31 385 GLN A N 1
ATOM 2978 C CA . GLN A 1 385 ? 2.346 7.499 -6.479 1.00 88.31 385 GLN A CA 1
ATOM 2979 C C . GLN A 1 385 ? 2.276 8.351 -5.204 1.00 88.31 385 GLN A C 1
ATOM 2981 O O . GLN A 1 385 ? 3.271 8.511 -4.502 1.00 88.31 385 GLN A O 1
ATOM 2986 N N . VAL A 1 386 ? 1.092 8.878 -4.893 1.00 90.00 386 VAL A N 1
ATOM 2987 C CA . VAL A 1 386 ? 0.843 9.608 -3.643 1.00 90.00 386 VAL A CA 1
ATOM 2988 C C . VAL A 1 386 ? 0.518 8.609 -2.532 1.00 90.00 386 VAL A C 1
ATOM 2990 O O . VAL A 1 386 ? -0.158 7.603 -2.783 1.00 90.00 386 VAL A O 1
ATOM 2993 N N . PHE A 1 387 ? 0.991 8.897 -1.318 1.00 91.38 387 PHE A N 1
ATOM 2994 C CA . PHE A 1 387 ? 0.784 8.091 -0.116 1.00 91.38 387 PHE A CA 1
ATOM 2995 C C . PHE A 1 387 ? 0.163 8.921 1.010 1.00 91.38 387 PHE A C 1
ATOM 2997 O O . PHE A 1 387 ? 0.506 10.090 1.175 1.00 91.38 387 PHE A O 1
ATOM 3004 N N . TYR A 1 388 ? -0.688 8.283 1.811 1.00 95.06 388 TYR A N 1
ATOM 3005 C CA . TYR A 1 388 ? -1.246 8.829 3.047 1.00 95.06 388 TYR A CA 1
ATOM 3006 C C . TYR A 1 388 ? -0.929 7.918 4.234 1.00 95.06 388 TYR A C 1
ATOM 3008 O O . TYR A 1 388 ? -0.828 6.693 4.096 1.00 95.06 388 TYR A O 1
ATOM 3016 N N . ASN A 1 389 ? -0.766 8.515 5.412 1.00 95.50 389 ASN A N 1
ATOM 3017 C CA . ASN A 1 389 ? -0.485 7.804 6.651 1.00 95.50 389 ASN A CA 1
ATOM 3018 C C . ASN A 1 389 ? -1.773 7.313 7.311 1.00 95.50 389 ASN A C 1
ATOM 3020 O O . ASN A 1 389 ? -2.703 8.079 7.554 1.00 95.50 389 ASN A O 1
ATOM 3024 N N . LEU A 1 390 ? -1.790 6.034 7.674 1.00 97.19 390 LEU A N 1
ATOM 3025 C CA . LEU A 1 390 ? -2.809 5.412 8.508 1.00 97.19 390 LEU A CA 1
ATOM 3026 C C . LEU A 1 390 ? -2.265 5.219 9.922 1.00 97.19 390 LEU A C 1
ATOM 3028 O O . LEU A 1 390 ? -1.214 4.603 10.116 1.00 97.19 390 LEU A O 1
ATOM 3032 N N . SER A 1 391 ? -3.017 5.672 10.918 1.00 97.25 391 SER A N 1
ATOM 3033 C CA . SER A 1 391 ? -2.713 5.461 12.333 1.00 97.25 391 SER A CA 1
ATOM 3034 C C . SER A 1 391 ? -3.968 5.113 13.132 1.00 97.25 391 SER A C 1
ATOM 3036 O O . SER A 1 391 ? -5.091 5.245 12.644 1.00 97.25 391 SER A O 1
ATOM 3038 N N . TYR A 1 392 ? -3.774 4.639 14.363 1.00 97.75 392 TYR A N 1
ATOM 3039 C CA . TYR A 1 392 ? -4.852 4.190 15.240 1.00 97.75 392 TYR A CA 1
ATOM 3040 C C . TYR A 1 392 ? -4.724 4.827 16.620 1.00 97.75 392 TYR A C 1
ATOM 3042 O O . TYR A 1 392 ? -3.659 4.778 17.236 1.00 97.75 392 TYR A O 1
ATOM 3050 N N . ASN A 1 393 ? -5.831 5.357 17.128 1.00 97.88 393 ASN A N 1
ATOM 3051 C CA . ASN A 1 393 ? -5.994 5.768 18.514 1.00 97.88 393 ASN A CA 1
ATOM 3052 C C . ASN A 1 393 ? -7.116 4.931 19.137 1.00 97.88 393 ASN A C 1
ATOM 3054 O O . ASN A 1 393 ? -8.288 5.113 18.827 1.00 97.88 393 ASN A O 1
ATOM 3058 N N . LEU A 1 394 ? -6.770 3.999 20.024 1.00 97.81 394 LEU A N 1
ATOM 3059 C CA . LEU A 1 394 ? -7.759 3.117 20.652 1.00 97.81 394 LEU A CA 1
ATOM 3060 C C . LEU A 1 394 ? -8.516 3.772 21.820 1.00 97.81 394 LEU A C 1
ATOM 3062 O O . LEU A 1 394 ? -9.321 3.095 22.459 1.00 97.81 394 LEU A O 1
ATOM 3066 N N . ASP A 1 395 ? -8.256 5.051 22.113 1.00 97.00 395 ASP A N 1
ATOM 3067 C CA . ASP A 1 395 ? -8.877 5.818 23.199 1.00 97.00 395 ASP A CA 1
ATOM 3068 C C . ASP A 1 395 ? -8.893 5.034 24.526 1.00 97.00 395 ASP A C 1
ATOM 3070 O O . ASP A 1 395 ? -9.933 4.693 25.087 1.00 97.00 395 ASP A O 1
ATOM 3074 N N . GLY A 1 396 ? -7.708 4.616 24.979 1.00 95.44 396 GLY A N 1
ATOM 3075 C CA . GLY A 1 396 ? -7.538 3.820 26.202 1.00 95.44 396 GLY A CA 1
ATOM 3076 C C . GLY A 1 396 ? -7.919 2.338 26.087 1.00 95.44 396 GLY A C 1
ATOM 3077 O O . GLY A 1 396 ? -7.771 1.599 27.060 1.00 95.44 396 GLY A O 1
ATOM 3078 N N . GLY A 1 397 ? -8.391 1.882 24.925 1.00 96.06 397 GLY A N 1
ATOM 3079 C CA . GLY A 1 397 ? -8.572 0.466 24.621 1.00 96.06 397 GLY A CA 1
ATOM 3080 C C . GLY A 1 397 ? -7.279 -0.252 24.229 1.00 96.06 397 GLY A C 1
ATOM 3081 O O . GLY A 1 397 ? -6.235 0.351 23.984 1.00 96.06 397 GLY A O 1
ATOM 3082 N N . THR A 1 398 ? -7.372 -1.576 24.133 1.00 96.56 398 THR A N 1
ATOM 3083 C CA . THR A 1 398 ? -6.282 -2.471 23.724 1.00 96.56 398 THR A CA 1
ATOM 3084 C C . THR A 1 398 ? -6.727 -3.397 22.597 1.00 96.56 398 THR A C 1
ATOM 3086 O O . THR A 1 398 ? -7.904 -3.741 22.484 1.00 96.56 398 THR A O 1
ATOM 3089 N N . LEU A 1 399 ? -5.781 -3.790 21.745 1.00 95.38 399 LEU A N 1
ATOM 3090 C CA . LEU A 1 399 ? -6.015 -4.624 20.570 1.00 95.38 399 LEU A CA 1
ATOM 3091 C C . LEU A 1 399 ? -4.865 -5.627 20.429 1.00 95.38 399 LEU A C 1
ATOM 3093 O O . LEU A 1 399 ? -3.710 -5.277 20.665 1.00 95.38 399 LEU A O 1
ATOM 3097 N N . SER A 1 400 ? -5.166 -6.862 20.032 1.00 90.81 400 SER A N 1
ATOM 3098 C CA . SER A 1 400 ? -4.157 -7.916 19.856 1.00 90.81 400 SER A CA 1
ATOM 3099 C C . SER A 1 400 ? -3.402 -7.816 18.528 1.00 90.81 400 SER A C 1
ATOM 3101 O O . SER A 1 400 ? -2.220 -8.144 18.470 1.00 90.81 400 SER A O 1
ATOM 3103 N N . SER A 1 401 ? -4.066 -7.384 17.453 1.00 92.38 401 SER A N 1
ATOM 3104 C CA . SER A 1 401 ? -3.457 -7.230 16.127 1.00 92.38 401 SER A CA 1
ATOM 3105 C C . SER A 1 401 ? -4.302 -6.348 15.211 1.00 92.38 401 SER A C 1
ATOM 3107 O O . SER A 1 401 ? -5.528 -6.322 15.320 1.00 92.38 401 SER A O 1
ATOM 3109 N N . TYR A 1 402 ? -3.642 -5.654 14.283 1.00 92.81 402 TYR A N 1
ATOM 3110 C CA . TYR A 1 402 ? -4.293 -4.848 13.253 1.00 92.81 402 TYR A CA 1
ATOM 3111 C C . TYR A 1 402 ? -4.426 -5.645 11.954 1.00 92.81 402 TYR A C 1
ATOM 3113 O O . TYR A 1 402 ? -3.433 -6.177 11.461 1.00 92.81 402 TYR A O 1
ATOM 3121 N N . THR A 1 403 ? -5.622 -5.672 11.359 1.00 93.62 403 THR A N 1
ATOM 3122 C CA . THR A 1 403 ? -5.830 -6.258 10.021 1.00 93.62 403 THR A CA 1
ATOM 3123 C C . THR A 1 403 ? -5.066 -5.476 8.954 1.00 93.62 403 THR A C 1
ATOM 3125 O O . THR A 1 403 ? -4.422 -6.062 8.088 1.00 93.62 403 THR A O 1
ATOM 3128 N N . THR A 1 404 ? -5.095 -4.146 9.055 1.00 94.88 404 THR A N 1
ATOM 3129 C CA . THR A 1 404 ? -4.250 -3.242 8.270 1.00 94.88 404 THR A CA 1
ATOM 3130 C C . THR A 1 404 ? -3.343 -2.488 9.242 1.00 94.88 404 THR A C 1
ATOM 3132 O O . THR A 1 404 ? -3.844 -1.635 9.971 1.00 94.88 404 THR A O 1
ATOM 3135 N N . PRO A 1 405 ? -2.040 -2.799 9.331 1.00 93.81 405 PRO A N 1
ATOM 3136 C CA . PRO A 1 405 ? -1.134 -2.110 10.251 1.00 93.81 405 PRO A CA 1
ATOM 3137 C C . PRO A 1 405 ? -1.052 -0.602 9.989 1.00 93.81 405 PRO A C 1
ATOM 3139 O O . PRO A 1 405 ? -1.291 -0.152 8.869 1.00 93.81 405 PRO A O 1
ATOM 3142 N N . ALA A 1 406 ? -0.673 0.178 11.001 1.00 94.25 406 ALA A N 1
ATOM 3143 C CA . ALA A 1 406 ? -0.329 1.584 10.801 1.00 94.25 406 ALA A CA 1
ATOM 3144 C C . ALA A 1 406 ? 0.854 1.720 9.823 1.00 94.25 406 ALA A C 1
ATOM 3146 O O . ALA A 1 406 ? 1.746 0.869 9.802 1.00 94.25 406 ALA A O 1
ATOM 3147 N N . GLY A 1 407 ? 0.861 2.780 9.019 1.00 92.12 407 GLY A N 1
ATOM 3148 C CA . GLY A 1 407 ? 1.902 3.024 8.022 1.00 92.12 407 GLY A CA 1
ATOM 3149 C C . GLY A 1 407 ? 1.418 3.862 6.844 1.00 92.12 407 GLY A C 1
ATOM 3150 O O . GLY A 1 407 ? 0.273 4.306 6.821 1.00 92.12 407 GLY A O 1
ATOM 3151 N N . ALA A 1 408 ? 2.299 4.063 5.866 1.00 91.56 408 ALA A N 1
ATOM 3152 C CA . ALA A 1 408 ? 1.990 4.775 4.632 1.00 91.56 408 ALA A CA 1
ATOM 3153 C C . ALA A 1 408 ? 1.396 3.823 3.581 1.00 91.56 408 ALA A C 1
ATOM 3155 O O . ALA A 1 408 ? 1.949 2.751 3.317 1.00 91.56 408 ALA A O 1
ATOM 3156 N N . TYR A 1 409 ? 0.288 4.232 2.966 1.00 92.50 409 TYR A N 1
ATOM 3157 C CA . TYR A 1 409 ? -0.425 3.470 1.940 1.00 92.50 409 TYR A CA 1
ATOM 3158 C C . TYR A 1 409 ? -0.737 4.357 0.732 1.00 92.50 409 TYR A C 1
ATOM 3160 O O . TYR A 1 409 ? -0.941 5.558 0.912 1.00 92.50 409 TYR A O 1
ATOM 3168 N N . PRO A 1 410 ? -0.757 3.800 -0.492 1.00 91.69 410 PRO A N 1
ATOM 3169 C CA . PRO A 1 410 ? -1.063 4.585 -1.680 1.00 91.69 410 PRO A CA 1
ATOM 3170 C C . PRO A 1 410 ? -2.503 5.117 -1.635 1.00 91.69 410 PRO A C 1
ATOM 3172 O O . PRO A 1 410 ? -3.390 4.464 -1.082 1.00 91.69 410 PRO A O 1
ATOM 3175 N N . VAL A 1 411 ? -2.743 6.276 -2.250 1.00 93.38 411 VAL A N 1
ATOM 3176 C CA . VAL A 1 411 ? -4.105 6.789 -2.496 1.00 93.38 411 VAL A CA 1
ATOM 3177 C C . VAL A 1 411 ? -4.957 5.714 -3.176 1.00 93.38 411 VAL A C 1
ATOM 3179 O O . VAL A 1 411 ? -4.465 5.022 -4.070 1.00 93.38 411 VAL A O 1
ATOM 3182 N N . GLY A 1 412 ? -6.212 5.542 -2.753 1.00 92.31 412 GLY A N 1
ATOM 3183 C CA . GLY A 1 412 ? -7.077 4.463 -3.244 1.00 92.31 412 GLY A CA 1
ATOM 3184 C C . GLY A 1 412 ? -6.941 3.149 -2.479 1.00 92.31 412 GLY A C 1
ATOM 3185 O O . GLY A 1 412 ? -7.678 2.200 -2.755 1.00 92.31 412 GLY A O 1
ATOM 3186 N N . TYR A 1 413 ? -6.010 3.036 -1.522 1.00 94.19 413 TYR A N 1
ATOM 3187 C CA . TYR A 1 413 ? -5.827 1.787 -0.787 1.00 94.19 413 TYR A CA 1
ATOM 3188 C C . TYR A 1 413 ? -7.040 1.475 0.100 1.00 94.19 413 TYR A C 1
ATOM 3190 O O . TYR A 1 413 ? -7.471 2.292 0.915 1.00 94.19 413 TYR A O 1
ATOM 3198 N N . GLN A 1 414 ? -7.561 0.251 -0.020 1.00 96.62 414 GLN A N 1
ATOM 3199 C CA . GLN A 1 414 ? -8.675 -0.231 0.791 1.00 96.62 414 GLN A CA 1
ATOM 3200 C C . GLN A 1 414 ? -8.184 -0.694 2.168 1.00 96.62 414 GLN A C 1
ATOM 3202 O O . GLN A 1 414 ? -7.608 -1.775 2.320 1.00 96.62 414 GLN A O 1
ATOM 3207 N N . VAL A 1 415 ? -8.458 0.110 3.189 1.00 97.25 415 VAL A N 1
ATOM 3208 C CA . VAL A 1 415 ? -8.171 -0.212 4.588 1.00 97.25 415 VAL A CA 1
ATOM 3209 C C . VAL A 1 415 ? -9.286 -1.096 5.135 1.00 97.25 415 VAL A C 1
ATOM 3211 O O . VAL A 1 415 ? -10.463 -0.784 4.985 1.00 97.25 415 VAL A O 1
ATOM 3214 N N . THR A 1 416 ? -8.919 -2.202 5.787 1.00 97.94 416 THR A N 1
ATOM 3215 C CA . THR A 1 416 ? -9.852 -3.028 6.574 1.00 97.94 416 THR A CA 1
ATOM 3216 C C . THR A 1 416 ? -9.625 -2.766 8.056 1.00 97.94 416 THR A C 1
ATOM 3218 O O . THR A 1 416 ? -8.500 -2.932 8.543 1.00 97.94 416 THR A O 1
ATOM 3221 N N . LEU A 1 417 ? -10.687 -2.361 8.754 1.00 97.75 417 LEU A N 1
ATOM 3222 C CA . LEU A 1 417 ? -10.661 -2.034 10.175 1.00 97.75 417 LEU A CA 1
ATOM 3223 C C . LEU A 1 417 ? -10.454 -3.285 11.037 1.00 97.75 417 LEU A C 1
ATOM 3225 O O . LEU A 1 417 ? -10.936 -4.364 10.681 1.00 97.75 417 LEU A O 1
ATOM 3229 N N . PRO A 1 418 ? -9.746 -3.157 12.173 1.00 96.94 418 PRO A N 1
ATOM 3230 C CA . PRO A 1 418 ? -9.373 -4.302 12.990 1.00 96.94 418 PRO A CA 1
ATOM 3231 C C . PRO A 1 418 ? -10.565 -4.929 13.728 1.00 96.94 418 PRO A C 1
ATOM 3233 O O . PRO A 1 418 ? -11.702 -4.446 13.668 1.00 96.94 418 PRO A O 1
ATOM 3236 N N . ALA A 1 419 ? -10.284 -6.022 14.443 1.00 96.69 419 ALA A N 1
ATOM 3237 C CA . ALA A 1 419 ? -11.210 -6.647 15.385 1.00 96.69 419 ALA A CA 1
ATOM 3238 C C . ALA A 1 419 ? -11.671 -5.662 16.481 1.00 96.69 419 ALA A C 1
ATOM 3240 O O . ALA A 1 419 ? -11.070 -4.605 16.678 1.00 96.69 419 ALA A O 1
ATOM 3241 N N . VAL A 1 420 ? -12.736 -6.017 17.204 1.00 96.62 420 VAL A N 1
ATOM 3242 C CA . VAL A 1 420 ? -13.249 -5.207 18.318 1.00 96.62 420 VAL A CA 1
ATOM 3243 C C . VAL A 1 420 ? -12.163 -5.069 19.402 1.00 96.62 420 VAL A C 1
ATOM 3245 O O . VAL A 1 420 ? -11.699 -6.092 19.915 1.00 96.62 420 VAL A O 1
ATOM 3248 N N . PRO A 1 421 ? -11.733 -3.842 19.753 1.00 96.81 421 PRO A N 1
ATOM 3249 C CA . PRO A 1 421 ? -10.792 -3.618 20.843 1.00 96.81 421 PRO A CA 1
ATOM 3250 C C . PRO A 1 421 ? -11.467 -3.840 22.202 1.00 96.81 421 PRO A C 1
ATOM 3252 O O . PRO A 1 421 ? -12.692 -3.856 22.311 1.00 96.81 421 PRO A O 1
ATOM 3255 N N . VAL A 1 422 ? -10.667 -3.955 23.264 1.00 96.12 422 VAL A N 1
ATOM 3256 C CA . VAL A 1 422 ? -11.156 -4.150 24.639 1.00 96.12 422 VAL A CA 1
ATOM 3257 C C . VAL A 1 422 ? -10.768 -2.969 25.526 1.00 96.12 422 VAL A C 1
ATOM 3259 O O . VAL A 1 422 ? -9.597 -2.585 25.573 1.00 96.12 422 VAL A O 1
ATOM 3262 N N . ARG A 1 423 ? -11.744 -2.437 26.271 1.00 96.25 423 ARG A N 1
ATOM 3263 C CA . ARG A 1 423 ? -11.575 -1.423 27.322 1.00 96.25 423 ARG A CA 1
ATOM 3264 C C . ARG A 1 423 ? -12.478 -1.786 28.505 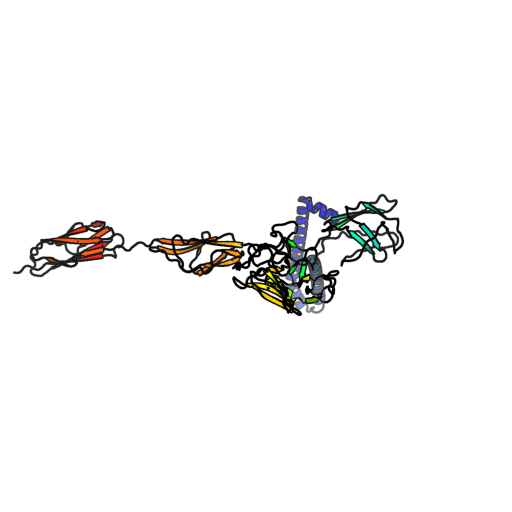1.00 96.25 423 ARG A C 1
ATOM 3266 O O . ARG A 1 423 ? -13.688 -1.879 28.349 1.00 96.25 423 ARG A O 1
ATOM 3273 N N . SER A 1 424 ? -11.896 -2.035 29.679 1.00 92.94 424 SER A N 1
ATOM 3274 C CA . SER A 1 424 ? -12.653 -2.483 30.861 1.00 92.94 424 SER A CA 1
ATOM 3275 C C . SER A 1 424 ? -13.659 -1.426 31.328 1.00 92.94 424 SER A C 1
ATOM 3277 O O . SER A 1 424 ? -13.276 -0.271 31.512 1.00 92.94 424 SER A O 1
ATOM 3279 N N . GLY A 1 425 ? -14.919 -1.824 31.537 1.00 90.38 425 GLY A N 1
ATOM 3280 C CA . GLY A 1 425 ? -16.017 -0.933 31.936 1.00 90.38 425 GLY A CA 1
ATOM 3281 C C . GLY A 1 425 ? -16.565 -0.057 30.805 1.00 90.38 425 GLY A C 1
ATOM 3282 O O . GLY A 1 425 ? -17.177 0.971 31.088 1.00 90.38 425 GLY A O 1
ATOM 3283 N N . TYR A 1 426 ? -16.299 -0.413 29.544 1.00 95.31 426 TYR A N 1
ATOM 3284 C CA . TYR A 1 426 ? -16.830 0.276 28.372 1.00 95.31 426 TYR A CA 1
ATOM 3285 C C . TYR A 1 426 ? -17.269 -0.714 27.285 1.00 95.31 426 TYR A C 1
ATOM 3287 O O . TYR A 1 426 ? -16.554 -1.654 26.935 1.00 95.31 426 TYR A O 1
ATOM 3295 N N . THR A 1 427 ? -18.389 -0.401 26.642 1.00 95.69 427 THR A N 1
ATOM 3296 C CA . THR A 1 427 ? -18.880 -1.051 25.430 1.00 95.69 427 THR A CA 1
ATOM 3297 C C . THR A 1 427 ? -18.368 -0.315 24.189 1.00 95.69 427 THR A C 1
ATOM 3299 O O . THR A 1 427 ? -18.631 0.876 24.008 1.00 95.69 427 THR A O 1
ATOM 3302 N N . PHE A 1 428 ? -17.674 -1.020 23.291 1.00 97.62 428 PHE A N 1
ATOM 3303 C CA . PHE A 1 428 ? -17.218 -0.475 22.005 1.00 97.62 428 PHE A CA 1
ATOM 3304 C C . PHE A 1 428 ? -18.401 -0.083 21.104 1.00 97.62 428 PHE A C 1
ATOM 3306 O O . PHE A 1 428 ? -19.370 -0.836 20.984 1.00 97.62 428 PHE A O 1
ATOM 3313 N N . LYS A 1 429 ? -18.329 1.087 20.459 1.00 97.75 429 LYS A N 1
ATOM 3314 C CA . LYS A 1 429 ? -19.384 1.602 19.563 1.00 97.75 429 LYS A CA 1
ATOM 3315 C C . LYS A 1 429 ? -18.996 1.645 18.088 1.00 97.75 429 LYS A C 1
ATOM 3317 O O . LYS A 1 429 ? -19.885 1.634 17.237 1.00 97.75 429 LYS A O 1
ATOM 3322 N N . GLY A 1 430 ? -17.704 1.629 17.782 1.00 98.00 430 GLY A N 1
ATOM 3323 C CA . GLY A 1 430 ? -17.194 1.667 16.417 1.00 98.00 430 GLY A CA 1
ATOM 3324 C C . GLY A 1 430 ? -15.892 2.450 16.313 1.00 98.00 430 GLY A C 1
ATOM 3325 O O . GLY A 1 430 ? -15.397 3.005 17.294 1.00 98.00 430 GLY A O 1
ATOM 3326 N N . PHE A 1 431 ? -15.340 2.494 15.111 1.00 98.44 431 PHE A N 1
ATOM 3327 C CA . PHE A 1 431 ? -14.189 3.303 14.751 1.00 98.44 431 PHE A CA 1
ATOM 3328 C C . PHE A 1 431 ? -14.649 4.565 14.029 1.00 98.44 431 PHE A C 1
ATOM 3330 O O . PHE A 1 431 ? -15.288 4.470 12.985 1.00 98.44 431 PHE A O 1
ATOM 3337 N N . ASP A 1 432 ? -14.314 5.729 14.566 1.00 98.00 432 ASP A N 1
ATOM 3338 C CA . ASP A 1 432 ? -14.456 7.002 13.876 1.00 98.00 432 ASP A CA 1
ATOM 3339 C C . ASP A 1 432 ? -13.318 7.175 12.864 1.00 98.00 432 ASP A C 1
ATOM 3341 O O . ASP A 1 432 ? -12.134 7.081 13.206 1.00 98.00 432 ASP A O 1
ATOM 3345 N N . VAL A 1 433 ? -13.698 7.400 11.610 1.00 97.38 433 VAL A N 1
ATOM 3346 C CA . VAL A 1 433 ? -12.816 7.746 10.501 1.00 97.38 433 VAL A CA 1
ATOM 3347 C C . VAL A 1 433 ? -13.343 9.043 9.894 1.00 97.38 433 VAL A C 1
ATOM 3349 O O . VAL A 1 433 ? -14.352 9.041 9.186 1.00 97.38 433 VAL A O 1
ATOM 3352 N N . ASN A 1 434 ? -12.663 10.157 10.180 1.00 93.88 434 ASN A N 1
ATOM 3353 C CA . ASN A 1 434 ? -13.003 11.501 9.694 1.00 93.88 434 ASN A CA 1
ATOM 3354 C C . ASN A 1 434 ? -14.476 11.907 9.935 1.00 93.88 434 ASN A C 1
ATOM 3356 O O . ASN A 1 434 ? -15.113 12.508 9.071 1.00 93.88 434 ASN A O 1
ATOM 3360 N N . GLY A 1 435 ? -15.032 11.570 11.102 1.00 93.62 435 GLY A N 1
ATOM 3361 C CA . GLY A 1 435 ? -16.403 11.888 11.512 1.00 93.62 435 GLY A CA 1
ATOM 3362 C C . GLY A 1 435 ? -17.441 10.822 11.148 1.00 93.62 435 GLY A C 1
ATOM 3363 O O . GLY A 1 435 ? -18.615 10.977 11.484 1.00 93.62 435 GLY A O 1
ATOM 3364 N N . THR A 1 436 ? -17.045 9.742 10.466 1.00 96.06 436 THR A N 1
ATOM 3365 C CA . THR A 1 436 ? -17.934 8.623 10.119 1.00 96.06 436 THR A CA 1
ATOM 3366 C C . THR A 1 436 ? -17.619 7.404 10.979 1.00 96.06 436 THR A C 1
ATOM 3368 O O . THR A 1 436 ? -16.482 6.939 11.007 1.00 96.06 436 THR A O 1
ATOM 3371 N N . ILE A 1 437 ? -18.637 6.845 11.643 1.00 97.31 437 ILE A N 1
ATOM 3372 C CA . ILE A 1 437 ? -18.482 5.658 12.493 1.00 97.31 437 ILE A CA 1
ATOM 3373 C C . ILE A 1 437 ? -18.633 4.373 11.675 1.00 97.31 437 ILE A C 1
ATOM 3375 O O . ILE A 1 437 ? -19.692 4.089 11.114 1.00 97.31 437 ILE A O 1
ATOM 3379 N N . TYR A 1 438 ? -17.592 3.548 11.694 1.00 97.81 438 TYR A N 1
ATOM 3380 C CA . TYR A 1 438 ? -17.534 2.230 11.077 1.00 97.81 438 TYR A CA 1
ATOM 3381 C C . TYR A 1 438 ? -17.487 1.119 12.128 1.00 97.81 438 TYR A C 1
ATOM 3383 O O . TYR A 1 438 ? -16.928 1.277 13.210 1.00 97.81 438 TYR A O 1
ATOM 3391 N N . GLN A 1 439 ? -18.038 -0.049 11.803 1.00 97.62 439 GLN A N 1
ATOM 3392 C CA . GLN A 1 439 ? -17.932 -1.228 12.664 1.00 97.62 439 GLN A CA 1
ATOM 3393 C C . GLN A 1 439 ? -16.628 -1.998 12.411 1.00 97.62 439 GLN A C 1
ATOM 3395 O O . GLN A 1 439 ? -15.953 -1.812 11.398 1.00 97.62 439 GLN A O 1
ATOM 3400 N N . SER A 1 440 ? -16.269 -2.880 13.345 1.00 96.75 440 SER A N 1
ATOM 3401 C CA . SER A 1 440 ? -15.124 -3.784 13.184 1.00 96.75 440 SER A CA 1
ATOM 3402 C C . SER A 1 440 ? -15.228 -4.595 11.884 1.00 96.75 440 SER A C 1
ATOM 3404 O O . SER A 1 440 ? -16.314 -5.032 11.502 1.00 96.75 440 SER A O 1
ATOM 3406 N N . GLY A 1 441 ? -14.102 -4.765 11.182 1.00 96.81 441 GLY A N 1
ATOM 3407 C CA . GLY A 1 441 ? -14.040 -5.467 9.895 1.00 96.81 441 GLY A CA 1
ATOM 3408 C C . GLY A 1 441 ? -14.597 -4.693 8.695 1.00 96.81 441 GLY A C 1
ATOM 3409 O O . GLY A 1 441 ? -14.450 -5.158 7.562 1.00 96.81 441 GLY A O 1
ATOM 3410 N N . ALA A 1 442 ? -15.201 -3.516 8.899 1.00 97.88 442 ALA A N 1
ATOM 3411 C CA . ALA A 1 442 ? -15.614 -2.661 7.793 1.00 97.88 442 ALA A CA 1
ATOM 3412 C C . ALA A 1 442 ? -14.398 -2.130 7.018 1.00 97.88 442 ALA A C 1
ATOM 3414 O O . ALA A 1 442 ? -13.260 -2.142 7.501 1.00 97.88 442 ALA A O 1
ATOM 3415 N N . LYS A 1 443 ? -14.649 -1.676 5.790 1.00 97.56 443 LYS A N 1
ATOM 3416 C CA . LYS A 1 443 ? -13.611 -1.207 4.876 1.00 97.56 443 LYS A CA 1
ATOM 3417 C C . LYS A 1 443 ? -13.883 0.215 4.417 1.00 97.56 443 LYS A C 1
ATOM 3419 O O . LYS A 1 443 ? -15.039 0.567 4.198 1.00 97.56 443 LYS A O 1
ATOM 3424 N N . PHE A 1 444 ? -12.823 0.987 4.223 1.00 96.56 444 PHE A N 1
ATOM 3425 C CA . PHE A 1 444 ? -12.880 2.326 3.638 1.00 96.56 444 PHE A CA 1
ATOM 3426 C C . PHE A 1 444 ? -11.678 2.553 2.710 1.00 96.56 444 PHE A C 1
ATOM 3428 O O . PHE A 1 444 ? -10.711 1.788 2.747 1.00 96.56 444 PHE A O 1
ATOM 3435 N N . LEU A 1 445 ? -11.756 3.571 1.853 1.00 96.44 445 LEU A N 1
ATOM 3436 C CA . LEU A 1 445 ? -10.673 3.962 0.949 1.00 96.44 445 LEU A CA 1
ATOM 3437 C C . LEU A 1 445 ? -9.874 5.127 1.538 1.00 96.44 445 LEU A C 1
ATOM 3439 O O . LEU A 1 445 ? -10.447 6.069 2.087 1.00 96.44 445 LEU A O 1
ATOM 3443 N N . LEU A 1 446 ? -8.551 5.058 1.426 1.00 95.38 446 LEU A N 1
ATOM 3444 C CA . LEU A 1 446 ? -7.643 6.108 1.875 1.00 95.38 446 LEU A CA 1
ATOM 3445 C C . LEU A 1 446 ? -7.403 7.127 0.745 1.00 95.38 446 LEU A C 1
ATOM 3447 O O . LEU A 1 446 ? -6.394 7.052 0.047 1.00 95.38 446 LEU A O 1
ATOM 3451 N N . ASP A 1 447 ? -8.345 8.060 0.561 1.00 93.81 447 ASP A N 1
ATOM 3452 C CA . ASP A 1 447 ? -8.408 8.904 -0.652 1.00 93.81 447 ASP A CA 1
ATOM 3453 C C . ASP A 1 447 ? -8.188 10.403 -0.434 1.00 93.81 447 ASP A C 1
ATOM 3455 O O . ASP A 1 447 ? -7.884 11.120 -1.384 1.00 93.81 447 ASP A O 1
ATOM 3459 N N . SER A 1 448 ? -8.354 10.901 0.791 1.00 89.12 448 SER A N 1
ATOM 3460 C CA . SER A 1 448 ? -8.478 12.345 1.042 1.00 89.12 448 SER A CA 1
ATOM 3461 C C . SER A 1 448 ? -7.406 12.935 1.959 1.00 89.12 448 SER A C 1
ATOM 3463 O O . SER A 1 448 ? -7.493 14.113 2.299 1.00 89.12 448 SER A O 1
ATOM 3465 N N . GLY A 1 449 ? -6.431 12.140 2.407 1.00 94.38 449 GLY A N 1
ATOM 3466 C CA . GLY A 1 449 ? -5.413 12.570 3.364 1.00 94.38 449 GLY A CA 1
ATOM 3467 C C . GLY A 1 449 ? -5.015 11.490 4.363 1.00 94.38 449 GLY A C 1
ATOM 3468 O O . GLY A 1 449 ? -5.537 10.373 4.345 1.00 94.38 449 GLY A O 1
ATOM 3469 N N . ASP A 1 450 ? -4.110 11.866 5.265 1.00 96.88 450 ASP A N 1
ATOM 3470 C CA . ASP A 1 450 ? -3.755 11.070 6.438 1.00 96.88 450 ASP A CA 1
ATOM 3471 C C . ASP A 1 450 ? -4.995 10.804 7.306 1.00 96.88 450 ASP A C 1
ATOM 3473 O O . ASP A 1 450 ? -5.857 11.667 7.481 1.00 96.88 450 ASP A O 1
ATOM 3477 N N . VAL A 1 451 ? -5.077 9.598 7.866 1.00 97.94 451 VAL A N 1
ATOM 3478 C CA . VAL A 1 451 ? -6.216 9.134 8.662 1.00 97.94 451 VAL A CA 1
ATOM 3479 C C . VAL A 1 451 ? -5.749 8.635 10.023 1.00 97.94 451 VAL A C 1
ATOM 3481 O O . VAL A 1 451 ? -4.866 7.779 10.141 1.00 97.94 451 VAL A O 1
ATOM 3484 N N . VAL A 1 452 ? -6.420 9.126 11.065 1.00 97.88 452 VAL A N 1
ATOM 3485 C CA . VAL A 1 452 ? -6.373 8.556 12.412 1.00 97.88 452 VAL A CA 1
ATOM 3486 C C . VAL A 1 452 ? -7.695 7.842 12.659 1.00 97.88 452 VAL A C 1
ATOM 3488 O O . VAL A 1 452 ? -8.744 8.475 12.722 1.00 97.88 452 VAL A O 1
ATOM 3491 N N . VAL A 1 453 ? -7.650 6.522 12.798 1.00 98.31 453 VAL A N 1
ATOM 3492 C CA . VAL A 1 453 ? -8.814 5.710 13.162 1.00 98.31 453 VAL A CA 1
ATOM 3493 C C . VAL A 1 453 ? -8.976 5.754 14.679 1.00 98.31 453 VAL A C 1
ATOM 3495 O O . VAL A 1 453 ? -8.093 5.281 15.401 1.00 98.31 453 VAL A O 1
ATOM 3498 N N . ILE A 1 454 ? -10.087 6.300 15.175 1.00 98.25 454 ILE A N 1
ATOM 3499 C CA . ILE A 1 454 ? -10.310 6.503 16.614 1.00 98.25 454 ILE A CA 1
ATOM 3500 C C . ILE A 1 454 ? -11.363 5.519 17.129 1.00 98.25 454 ILE A C 1
ATOM 3502 O O . ILE A 1 454 ? -12.476 5.468 16.619 1.00 98.25 454 ILE A O 1
ATOM 3506 N N . ALA A 1 455 ? -11.041 4.718 18.145 1.00 98.31 455 ALA A N 1
ATOM 3507 C CA . ALA A 1 455 ? -12.030 3.851 18.783 1.00 98.31 455 ALA A CA 1
ATOM 3508 C C . ALA A 1 455 ? -13.008 4.676 19.632 1.00 98.31 455 ALA A C 1
ATOM 3510 O O . ALA A 1 455 ? -12.598 5.506 20.438 1.00 98.31 455 ALA A O 1
ATOM 3511 N N . THR A 1 456 ? -14.302 4.407 19.477 1.00 97.94 456 THR A N 1
ATOM 3512 C CA . THR A 1 456 ? -15.375 5.069 20.226 1.00 97.94 456 THR A CA 1
ATOM 3513 C C . THR A 1 456 ? -16.008 4.112 21.227 1.00 97.94 456 THR A C 1
ATOM 3515 O O . THR A 1 456 ? -16.183 2.917 20.963 1.00 97.94 456 THR A O 1
ATOM 3518 N N . TRP A 1 457 ? -16.359 4.646 22.395 1.00 97.56 457 TRP A N 1
ATOM 3519 C CA . TRP A 1 457 ? -16.750 3.867 23.564 1.00 97.56 457 TRP A CA 1
ATOM 3520 C C . TRP A 1 457 ? -17.984 4.461 24.241 1.00 97.56 457 TRP A C 1
ATOM 3522 O O . TRP A 1 457 ? -18.151 5.676 24.300 1.00 97.56 457 TRP A O 1
ATOM 3532 N N . LEU A 1 458 ? -18.823 3.595 24.802 1.00 95.12 458 LEU A N 1
ATOM 3533 C CA . LEU A 1 458 ? -19.864 3.950 25.761 1.00 95.12 458 LEU A CA 1
ATOM 3534 C C . LEU A 1 458 ? -19.469 3.378 27.119 1.00 95.12 458 LEU A C 1
ATOM 3536 O O . LEU A 1 458 ? -19.196 2.186 27.204 1.00 95.12 458 LEU A O 1
ATOM 3540 N N . GLN A 1 459 ? -19.438 4.204 28.162 1.00 92.56 459 GLN A N 1
ATOM 3541 C CA . GLN A 1 459 ? -19.153 3.729 29.514 1.00 92.56 459 GLN A CA 1
ATOM 3542 C C . GLN A 1 459 ? -20.261 2.786 29.993 1.00 92.56 459 GLN A C 1
ATOM 3544 O O . GLN A 1 459 ? -21.446 3.113 29.899 1.00 92.56 459 GLN A O 1
ATOM 3549 N N . ASP A 1 460 ? -19.868 1.629 30.516 1.00 87.44 460 ASP A N 1
ATOM 3550 C CA . ASP A 1 460 ? -20.796 0.684 31.118 1.00 87.44 460 ASP A CA 1
ATOM 3551 C C . ASP A 1 460 ? -21.219 1.214 32.490 1.00 87.44 460 ASP A C 1
ATOM 3553 O O . ASP A 1 460 ? -20.385 1.594 33.317 1.00 87.44 460 ASP A O 1
ATOM 3557 N N . VAL A 1 461 ? -22.526 1.233 32.748 1.00 77.69 461 VAL A N 1
ATOM 3558 C CA . VAL A 1 461 ? -23.059 1.597 34.063 1.00 77.69 461 VAL A CA 1
ATOM 3559 C C . VAL A 1 461 ? -23.111 0.322 34.912 1.00 77.69 461 VAL A C 1
ATOM 3561 O O . VAL A 1 461 ? -23.800 -0.623 34.516 1.00 77.69 461 VAL A O 1
ATOM 3564 N N . PRO A 1 462 ? -22.390 0.238 36.048 1.00 73.00 462 PRO A N 1
ATOM 3565 C CA . PRO A 1 462 ? -22.451 -0.939 36.909 1.00 73.00 462 PRO A CA 1
ATOM 3566 C C . PRO A 1 462 ? -23.884 -1.144 37.414 1.00 73.00 462 PRO A C 1
ATOM 3568 O O . PRO A 1 462 ? -24.532 -0.189 37.844 1.00 73.00 462 PRO A O 1
ATOM 3571 N N . LEU A 1 463 ? -24.390 -2.384 37.357 1.00 78.69 463 LEU A N 1
ATOM 3572 C CA . LEU A 1 463 ? -25.720 -2.685 37.892 1.00 78.69 463 LEU A CA 1
ATOM 3573 C C . LEU A 1 463 ? -25.765 -2.377 39.398 1.00 78.69 463 LEU A C 1
ATOM 3575 O O . LEU A 1 463 ? -24.823 -2.739 40.112 1.00 78.69 463 LEU A O 1
ATOM 3579 N N . PRO A 1 464 ? -26.858 -1.772 39.901 1.00 85.19 464 PRO A N 1
ATOM 3580 C CA . PRO A 1 464 ? -27.007 -1.551 41.327 1.00 85.19 464 PRO A CA 1
ATOM 3581 C C . PRO A 1 464 ? -27.118 -2.888 42.072 1.00 85.19 464 PRO A C 1
ATOM 3583 O O . PRO A 1 464 ? -27.719 -3.842 41.575 1.00 85.19 464 PRO A O 1
ATOM 3586 N N . THR A 1 465 ? -26.552 -2.961 43.275 1.00 89.94 465 THR A N 1
ATOM 3587 C CA . THR A 1 465 ? -26.662 -4.111 44.181 1.00 89.94 465 THR A CA 1
ATOM 3588 C C . THR A 1 465 ? -27.544 -3.758 45.373 1.00 89.94 465 THR A C 1
ATOM 3590 O O . THR A 1 465 ? -27.507 -2.631 45.862 1.00 89.94 465 THR A O 1
ATOM 3593 N N . LEU A 1 466 ? -28.350 -4.719 45.836 1.00 95.19 466 LEU A N 1
ATOM 3594 C CA . LEU A 1 466 ? -29.224 -4.567 47.000 1.00 95.19 466 LEU A CA 1
ATOM 3595 C C . LEU A 1 466 ? -29.392 -5.921 47.700 1.00 95.19 466 LEU A C 1
ATOM 3597 O O . LEU A 1 466 ? -29.824 -6.889 47.077 1.00 95.19 466 LEU A O 1
ATOM 3601 N N . THR A 1 467 ? -29.047 -6.010 48.985 1.00 96.06 467 THR A N 1
ATOM 3602 C CA . THR A 1 467 ? -29.186 -7.241 49.784 1.00 96.06 467 THR A CA 1
ATOM 3603 C C . THR A 1 467 ? -29.615 -6.932 51.214 1.00 96.06 467 THR A C 1
ATOM 3605 O O . THR A 1 467 ? -29.289 -5.876 51.751 1.00 96.06 467 THR A O 1
ATOM 3608 N N . VAL A 1 468 ? -30.344 -7.865 51.831 1.00 97.00 468 VAL A N 1
ATOM 3609 C CA . VAL A 1 468 ? -30.879 -7.748 53.194 1.00 97.00 468 VAL A CA 1
ATOM 3610 C C . VAL A 1 468 ? -30.454 -8.953 54.034 1.00 97.00 468 VAL A C 1
ATOM 3612 O O . VAL A 1 468 ? -30.455 -10.081 53.533 1.00 97.00 468 VAL A O 1
ATOM 3615 N N . SER A 1 469 ? -30.074 -8.726 55.294 1.00 96.25 469 SER A N 1
ATOM 3616 C CA . SER A 1 469 ? -29.707 -9.787 56.236 1.00 96.25 469 SER A CA 1
ATOM 3617 C C . SER A 1 469 ? -30.188 -9.473 57.661 1.00 96.25 469 SER A C 1
ATOM 3619 O O . SER A 1 469 ? -29.858 -8.402 58.182 1.00 96.25 469 SER A O 1
ATOM 3621 N N . PRO A 1 470 ? -30.916 -10.395 58.322 1.00 96.44 470 PRO A N 1
ATOM 3622 C CA . PRO A 1 470 ? -31.401 -11.684 57.805 1.00 96.44 470 PRO A CA 1
ATOM 3623 C C . PRO A 1 470 ? -32.509 -11.529 56.741 1.00 96.44 470 PRO A C 1
ATOM 3625 O O . PRO A 1 470 ? -33.116 -10.472 56.626 1.00 96.44 470 PRO A O 1
ATOM 3628 N N . GLN A 1 471 ? -32.786 -12.586 55.964 1.00 96.44 471 GLN A N 1
ATOM 3629 C CA . GLN A 1 471 ? -33.904 -12.618 54.994 1.00 96.44 471 GLN A CA 1
ATOM 3630 C C . GLN A 1 471 ? -35.241 -13.042 55.618 1.00 96.44 471 GLN A C 1
ATOM 3632 O O . GLN A 1 471 ? -36.301 -12.768 55.056 1.00 96.44 471 GLN A O 1
ATOM 3637 N N . ILE A 1 472 ? -35.199 -13.713 56.771 1.00 96.75 472 ILE A N 1
ATOM 3638 C CA . ILE A 1 472 ? -36.375 -14.105 57.549 1.00 96.75 472 ILE A CA 1
ATOM 3639 C C . ILE A 1 472 ? -36.180 -13.591 58.969 1.00 96.75 472 ILE A C 1
ATOM 3641 O O . ILE A 1 472 ? -35.130 -13.826 59.568 1.00 96.75 472 ILE A O 1
ATOM 3645 N N . LEU A 1 473 ? -37.187 -12.904 59.498 1.00 97.38 473 LEU A N 1
ATOM 3646 C CA . LEU A 1 473 ? -37.155 -12.309 60.824 1.00 97.38 473 LEU A CA 1
ATOM 3647 C C . LEU A 1 473 ? -38.343 -12.810 61.661 1.00 97.38 473 LEU A C 1
ATOM 3649 O O . LEU A 1 473 ? -39.477 -12.370 61.438 1.00 97.38 473 LEU A O 1
ATOM 3653 N N . PRO A 1 474 ? -38.105 -13.761 62.582 1.00 97.19 474 PRO A N 1
ATOM 3654 C CA . PRO A 1 474 ? -39.151 -14.327 63.419 1.00 97.19 474 PRO A CA 1
ATOM 3655 C C . PRO A 1 474 ? -39.410 -13.490 64.677 1.00 97.19 474 PRO A C 1
ATOM 3657 O O . PRO A 1 474 ? -38.478 -13.017 65.324 1.00 97.19 474 PRO A O 1
ATOM 3660 N N . PHE A 1 475 ? -40.683 -13.388 65.050 1.00 96.75 475 PHE A N 1
ATOM 3661 C CA . PHE A 1 475 ? -41.168 -12.808 66.299 1.00 96.75 475 PHE A CA 1
ATOM 3662 C C . PHE A 1 475 ? -42.134 -13.774 66.994 1.00 96.75 475 PHE A C 1
ATOM 3664 O O . PHE A 1 475 ? -42.818 -14.570 66.343 1.00 96.75 475 PHE A O 1
ATOM 3671 N N . ASP A 1 476 ? -42.199 -13.693 68.320 1.00 95.50 476 ASP A N 1
ATOM 3672 C CA . ASP A 1 476 ? -43.251 -14.348 69.099 1.00 95.50 476 ASP A CA 1
ATOM 3673 C C . ASP A 1 476 ? -44.553 -13.520 69.064 1.00 95.50 476 ASP A C 1
ATOM 3675 O O . ASP A 1 476 ? -44.630 -12.454 68.440 1.00 95.50 476 ASP A O 1
ATOM 3679 N N . GLU A 1 477 ? -45.601 -14.005 69.723 1.00 94.38 477 GLU A N 1
ATOM 3680 C CA . GLU A 1 477 ? -46.919 -13.370 69.732 1.00 94.38 477 GLU A CA 1
ATOM 3681 C C . GLU A 1 477 ? -46.906 -11.932 70.281 1.00 94.38 477 GLU A C 1
ATOM 3683 O O . GLU A 1 477 ? -47.762 -11.120 69.921 1.00 94.38 477 GLU A O 1
ATOM 3688 N N . ARG A 1 478 ? -45.910 -11.573 71.103 1.00 94.56 478 ARG A N 1
ATOM 3689 C CA . ARG A 1 478 ? -45.769 -10.231 71.689 1.00 94.56 478 ARG A CA 1
ATOM 3690 C C . ARG A 1 478 ? -45.220 -9.216 70.693 1.00 94.56 478 ARG A C 1
ATOM 3692 O O . ARG A 1 478 ? -45.352 -8.015 70.924 1.00 94.56 478 ARG A O 1
ATOM 3699 N N . GLY A 1 479 ? -44.643 -9.687 69.588 1.00 94.19 479 GLY A N 1
ATOM 3700 C CA . GLY A 1 479 ? -43.966 -8.838 68.619 1.00 94.19 479 GLY A CA 1
ATOM 3701 C C . GLY A 1 479 ? -42.670 -8.283 69.200 1.00 94.19 479 GLY A C 1
ATOM 3702 O O . GLY A 1 479 ? -41.996 -8.939 69.993 1.00 94.19 479 GLY A O 1
ATOM 3703 N N . GLY A 1 480 ? -42.300 -7.070 68.805 1.00 96.00 480 GLY A N 1
ATOM 3704 C CA . GLY A 1 480 ? -41.129 -6.391 69.350 1.00 96.00 480 GLY A CA 1
ATOM 3705 C C . GLY A 1 480 ? -40.311 -5.664 68.299 1.00 96.00 480 GLY A C 1
ATOM 3706 O O . GLY A 1 480 ? -40.787 -5.373 67.207 1.00 96.00 480 GLY A O 1
ATOM 3707 N N . PHE A 1 481 ? -39.069 -5.360 68.662 1.00 96.62 481 PHE A N 1
ATOM 3708 C CA . PHE A 1 481 ? -38.145 -4.563 67.866 1.00 96.62 481 PHE A CA 1
ATOM 3709 C C . PHE A 1 481 ? -36.924 -5.392 67.469 1.00 96.62 481 PHE A C 1
ATOM 3711 O O . PHE A 1 481 ? -36.362 -6.115 68.295 1.00 96.62 481 PHE A O 1
ATOM 3718 N N . SER A 1 482 ? -36.487 -5.259 66.222 1.00 97.19 482 SER A N 1
ATOM 3719 C CA . SER A 1 482 ? -35.235 -5.827 65.734 1.00 97.19 482 SER A CA 1
ATOM 3720 C C . SER A 1 482 ? -34.600 -4.912 64.693 1.00 97.19 482 SER A C 1
ATOM 3722 O O . SER A 1 482 ? -35.292 -4.152 64.022 1.00 97.19 482 SER A O 1
ATOM 3724 N N . VAL A 1 483 ? -33.282 -5.007 64.540 1.00 97.06 483 VAL A N 1
ATOM 3725 C CA . VAL A 1 483 ? -32.516 -4.233 63.559 1.00 97.06 483 VAL A CA 1
ATOM 3726 C C . VAL A 1 483 ? -31.910 -5.199 62.555 1.00 97.06 483 VAL A C 1
ATOM 3728 O O . VAL A 1 483 ? -31.249 -6.165 62.943 1.00 97.06 483 VAL A O 1
ATOM 3731 N N . ILE A 1 484 ? -32.116 -4.933 61.268 1.00 97.56 484 ILE A N 1
ATOM 3732 C CA . ILE A 1 484 ? -31.529 -5.708 60.172 1.00 97.56 484 ILE A CA 1
ATOM 3733 C C . ILE A 1 484 ? -30.499 -4.869 59.418 1.00 97.56 484 ILE A C 1
ATOM 3735 O O . ILE A 1 484 ? -30.520 -3.638 59.471 1.00 97.56 484 ILE A O 1
ATOM 3739 N N . SER A 1 485 ? -29.580 -5.527 58.712 1.00 96.75 485 SER A N 1
ATOM 3740 C CA . SER A 1 485 ? -28.612 -4.844 57.852 1.00 96.75 485 SER A CA 1
ATOM 3741 C C . SER A 1 485 ? -29.072 -4.890 56.401 1.00 96.75 485 SER A C 1
ATOM 3743 O O . SER A 1 485 ? -29.368 -5.963 55.869 1.00 96.75 485 SER A O 1
ATOM 3745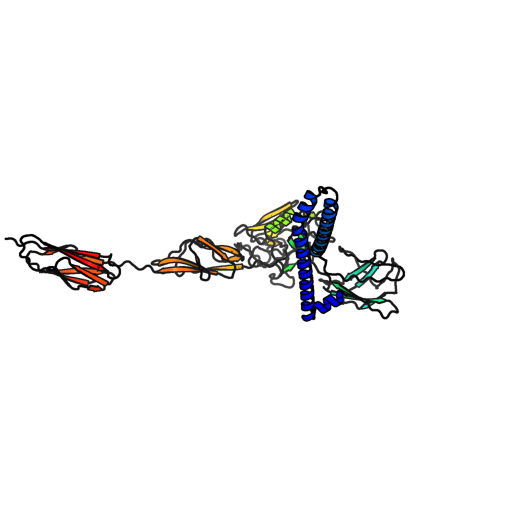 N N . LEU A 1 486 ? -29.091 -3.724 55.756 1.00 97.31 486 LEU A N 1
ATOM 3746 C CA . LEU A 1 486 ? -29.327 -3.580 54.328 1.00 97.31 486 LEU A CA 1
ATOM 3747 C C . LEU A 1 486 ? -28.051 -3.046 53.665 1.00 97.31 486 LEU A C 1
ATOM 3749 O O . LEU A 1 486 ? -27.496 -2.027 54.081 1.00 97.31 486 LEU A O 1
ATOM 3753 N N . LYS A 1 487 ? -27.576 -3.748 52.636 1.00 96.62 487 LYS A N 1
ATOM 3754 C CA . LYS A 1 487 ? -26.416 -3.353 51.830 1.00 96.62 487 LYS A CA 1
ATOM 3755 C C . LYS A 1 487 ? -26.877 -2.921 50.446 1.00 96.62 487 LYS A C 1
ATOM 3757 O O . LYS A 1 487 ? -27.575 -3.694 49.787 1.00 96.62 487 LYS A O 1
ATOM 3762 N N . SER A 1 488 ? -26.495 -1.721 50.012 1.00 95.19 488 SER A N 1
ATOM 3763 C CA . SER A 1 488 ? -26.923 -1.128 48.741 1.00 95.19 488 SER A CA 1
ATOM 3764 C C . SER A 1 488 ? -25.798 -0.332 48.086 1.00 95.19 488 SER A C 1
ATOM 3766 O O . SER A 1 488 ? -25.140 0.469 48.746 1.00 95.19 488 SER A O 1
ATOM 3768 N N . SER A 1 489 ? -25.623 -0.469 46.770 1.00 92.00 489 SER A N 1
ATOM 3769 C CA . SER A 1 489 ? -24.705 0.392 46.009 1.00 92.00 489 SER A CA 1
ATOM 3770 C C . SER A 1 489 ? -25.300 1.757 45.631 1.00 92.00 489 SER A C 1
ATOM 3772 O O . SER A 1 489 ? -24.599 2.571 45.037 1.00 92.00 489 SER A O 1
ATOM 3774 N N . GLY A 1 490 ? -26.584 2.002 45.916 1.00 92.06 490 GLY A N 1
ATOM 3775 C CA . GLY A 1 490 ? -27.304 3.217 45.513 1.00 92.06 490 GLY A CA 1
ATOM 3776 C C . GLY A 1 490 ? -28.527 3.526 46.381 1.00 92.06 490 GLY A C 1
ATOM 3777 O O . GLY A 1 490 ? -28.680 2.979 47.479 1.00 92.06 490 GLY A O 1
ATOM 3778 N N . ALA A 1 491 ? -29.396 4.417 45.899 1.00 94.94 491 ALA A N 1
ATOM 3779 C CA . ALA A 1 491 ? -30.643 4.766 46.578 1.00 94.94 491 ALA A CA 1
ATOM 3780 C C . ALA A 1 491 ? -31.678 3.635 46.494 1.00 94.94 491 ALA A C 1
ATOM 3782 O O . ALA A 1 491 ? -31.785 2.943 45.475 1.00 94.94 491 ALA A O 1
ATOM 3783 N N . TRP A 1 492 ? -32.450 3.452 47.563 1.00 96.50 492 TRP A N 1
ATOM 3784 C CA . TRP A 1 492 ? -33.500 2.442 47.652 1.00 96.50 492 TRP A CA 1
ATOM 3785 C C . TRP A 1 492 ? -34.730 2.973 48.395 1.00 96.50 492 TRP A C 1
ATOM 3787 O O . TRP A 1 492 ? -34.655 3.921 49.173 1.00 96.50 492 TRP A O 1
ATOM 3797 N N . GLN A 1 493 ? -35.868 2.332 48.141 1.00 97.00 493 GLN A N 1
ATOM 3798 C CA . GLN A 1 493 ? -37.161 2.587 48.783 1.00 97.00 493 GLN A CA 1
ATOM 3799 C C . GLN A 1 493 ? -37.820 1.257 49.166 1.00 97.00 493 GLN A C 1
ATOM 3801 O O . GLN A 1 493 ? -37.511 0.228 48.557 1.00 97.00 493 GLN A O 1
ATOM 3806 N N . LEU A 1 494 ? -38.737 1.258 50.137 1.00 96.06 494 LEU A N 1
ATOM 3807 C CA . LEU A 1 494 ? -39.426 0.038 50.571 1.00 96.06 494 LEU A CA 1
ATOM 3808 C C . LEU A 1 494 ? -40.932 0.024 50.302 1.00 96.06 494 LEU A C 1
ATOM 3810 O O . LEU A 1 494 ? -41.608 1.051 50.265 1.00 96.06 494 LEU A O 1
ATOM 3814 N N . LYS A 1 495 ? -41.473 -1.190 50.185 1.00 95.69 495 LYS A N 1
ATOM 3815 C CA . LYS A 1 495 ? -42.907 -1.497 50.249 1.00 95.69 495 LYS A CA 1
ATOM 3816 C C . LYS A 1 495 ? -43.129 -2.623 51.250 1.00 95.69 495 LYS A C 1
ATOM 3818 O O . LYS A 1 495 ? -42.360 -3.578 51.280 1.00 95.69 495 LYS A O 1
ATOM 3823 N N . LYS A 1 496 ? -44.195 -2.540 52.041 1.00 95.50 496 LYS A N 1
ATOM 3824 C CA . LYS A 1 496 ? -44.585 -3.582 53.001 1.00 95.50 496 LYS A CA 1
ATOM 3825 C C . LYS A 1 496 ? -45.976 -4.108 52.671 1.00 95.50 496 LYS A C 1
ATOM 3827 O O . LYS A 1 496 ? -46.830 -3.324 52.263 1.00 95.50 496 LYS A O 1
ATOM 3832 N N . SER A 1 497 ? -46.191 -5.414 52.824 1.00 95.75 497 SER A N 1
ATOM 3833 C CA . SER A 1 497 ? -47.500 -6.027 52.558 1.00 95.75 497 SER A CA 1
ATOM 3834 C C . SER A 1 497 ? -48.490 -5.777 53.693 1.00 95.75 497 SER A C 1
ATOM 3836 O O . SER A 1 497 ? -49.679 -5.616 53.443 1.00 95.75 497 SER A O 1
ATOM 3838 N N . GLU A 1 498 ? -47.990 -5.675 54.927 1.00 96.62 498 GLU A N 1
ATOM 3839 C CA . GLU A 1 498 ? -48.826 -5.636 56.122 1.00 96.62 498 GLU A CA 1
ATOM 3840 C C . GLU A 1 498 ? -48.695 -4.334 56.914 1.00 96.62 498 GLU A C 1
ATOM 3842 O O . GLU A 1 498 ? -47.626 -3.721 57.012 1.00 96.62 498 GLU A O 1
ATOM 3847 N N . ILE A 1 499 ? -49.794 -3.921 57.548 1.00 95.25 499 ILE A N 1
ATOM 3848 C CA . ILE A 1 499 ? -49.822 -2.725 58.399 1.00 95.25 499 ILE A CA 1
ATOM 3849 C C . ILE A 1 499 ? -49.178 -2.944 59.774 1.00 95.25 499 ILE A C 1
ATOM 3851 O O . ILE A 1 499 ? -48.609 -1.995 60.295 1.00 95.25 499 ILE A O 1
ATOM 3855 N N . TRP A 1 500 ? -49.191 -4.177 60.299 1.00 96.38 500 TRP A N 1
ATOM 3856 C CA . TRP A 1 500 ? -48.645 -4.545 61.619 1.00 96.38 500 TRP A CA 1
ATOM 3857 C C . TRP A 1 500 ? -47.108 -4.651 61.658 1.00 96.38 500 TRP A C 1
ATOM 3859 O O . TRP A 1 500 ? -46.523 -4.905 62.710 1.00 96.38 500 TRP A O 1
ATOM 3869 N N . ILE A 1 501 ? -46.456 -4.469 60.504 1.00 97.69 501 ILE A N 1
ATOM 3870 C CA . ILE A 1 501 ? -45.003 -4.346 60.369 1.00 97.69 501 ILE A CA 1
ATOM 3871 C C . ILE A 1 501 ? -44.685 -2.864 60.175 1.00 97.69 501 ILE A C 1
ATOM 3873 O O . ILE A 1 501 ? -45.096 -2.263 59.181 1.00 97.69 501 ILE A O 1
ATOM 3877 N N . ASN A 1 502 ? -43.937 -2.271 61.093 1.00 96.88 502 ASN A N 1
ATOM 3878 C CA . ASN A 1 502 ? -43.442 -0.902 61.012 1.00 96.88 502 ASN A CA 1
ATOM 3879 C C . ASN A 1 502 ? -41.947 -0.929 60.674 1.00 96.88 502 ASN A C 1
ATOM 3881 O O . ASN A 1 502 ? -41.193 -1.687 61.278 1.00 96.88 502 ASN A O 1
ATOM 3885 N N . VAL A 1 503 ? -41.527 -0.127 59.693 1.00 97.38 503 VAL A N 1
ATOM 3886 C CA . VAL A 1 503 ? -40.155 -0.141 59.162 1.00 97.38 503 VAL A CA 1
ATOM 3887 C C . VAL A 1 503 ? -39.616 1.283 59.066 1.00 97.38 503 VAL A C 1
ATOM 3889 O O . VAL A 1 503 ? -40.339 2.161 58.594 1.00 97.38 503 VAL A O 1
ATOM 3892 N N . GLN A 1 504 ? -38.374 1.515 59.499 1.00 95.56 504 GLN A N 1
ATOM 3893 C CA . GLN A 1 504 ? -37.662 2.787 59.324 1.00 95.56 504 GLN A CA 1
ATOM 3894 C C . GLN A 1 504 ? -36.168 2.555 59.018 1.00 95.56 504 GLN A C 1
ATOM 3896 O O . GLN A 1 504 ? -35.561 1.681 59.631 1.00 95.56 504 GLN A O 1
ATOM 3901 N N . PRO A 1 505 ? -35.545 3.337 58.120 1.00 96.31 505 PRO A N 1
ATOM 3902 C CA . PRO A 1 505 ? -36.167 4.368 57.291 1.00 96.31 505 PRO A CA 1
ATOM 3903 C C . PRO A 1 505 ? -36.981 3.766 56.124 1.00 96.31 505 PRO A C 1
ATOM 3905 O O . PRO A 1 505 ? -36.781 2.610 55.756 1.00 96.31 505 PRO A O 1
ATOM 3908 N N . TYR A 1 506 ? -37.917 4.537 55.552 1.00 94.62 506 TYR A N 1
ATOM 3909 C CA . TYR A 1 506 ? -38.709 4.124 54.374 1.00 94.62 506 TYR A CA 1
ATOM 3910 C C . TYR A 1 506 ? -37.923 4.202 53.050 1.00 94.62 506 TYR A C 1
ATOM 3912 O O . TYR A 1 506 ? -38.233 3.480 52.097 1.00 94.62 506 TYR A O 1
ATOM 3920 N N . ASP A 1 507 ? -36.901 5.051 53.013 1.00 96.00 507 ASP A N 1
ATOM 3921 C CA . ASP A 1 507 ? -35.938 5.219 51.930 1.00 96.00 507 ASP A CA 1
ATOM 3922 C C . ASP A 1 507 ? -34.562 5.587 52.507 1.00 96.00 507 ASP A C 1
ATOM 3924 O O . ASP A 1 507 ? -34.452 6.072 53.635 1.00 96.00 507 ASP A O 1
ATOM 3928 N N . HIS A 1 508 ? -33.495 5.297 51.765 1.00 96.69 508 HIS A N 1
ATOM 3929 C CA . HIS A 1 508 ? -32.135 5.722 52.108 1.00 96.69 508 HIS A CA 1
ATOM 3930 C C . HIS A 1 508 ? -31.215 5.610 50.882 1.00 96.69 508 HIS A C 1
ATOM 3932 O O . HIS A 1 508 ? -31.531 4.936 49.899 1.00 96.69 508 HIS A O 1
ATOM 3938 N N . THR A 1 509 ? -30.030 6.217 50.964 1.00 95.19 509 THR A N 1
ATOM 3939 C CA . THR A 1 509 ? -28.950 6.038 49.981 1.00 95.19 509 THR A CA 1
ATOM 3940 C C . THR A 1 509 ? -27.797 5.241 50.568 1.00 95.19 509 THR A C 1
ATOM 3942 O O . THR A 1 509 ? -27.241 5.616 51.597 1.00 95.19 509 THR A O 1
ATOM 3945 N N . GLY A 1 510 ? -27.410 4.160 49.894 1.00 94.00 510 GLY A N 1
ATOM 3946 C CA . GLY A 1 510 ? -26.327 3.285 50.334 1.00 94.00 510 GLY A CA 1
ATOM 3947 C C . GLY A 1 510 ? -26.719 2.364 51.491 1.00 94.00 510 GLY A C 1
ATOM 3948 O O . GLY A 1 510 ? -27.900 2.186 51.804 1.00 94.00 510 GLY A O 1
ATOM 3949 N N . ASP A 1 511 ? -25.703 1.758 52.099 1.00 97.19 511 ASP A N 1
ATOM 3950 C CA . ASP A 1 511 ? -25.839 0.851 53.237 1.00 97.19 511 ASP A CA 1
ATOM 3951 C C . ASP A 1 511 ? -26.511 1.521 54.440 1.00 97.19 511 ASP A C 1
ATOM 3953 O O . ASP A 1 511 ? -26.192 2.660 54.789 1.00 97.19 511 ASP A O 1
ATOM 3957 N N . CYS A 1 512 ? -27.367 0.781 55.145 1.00 96.12 512 CYS A N 1
ATOM 3958 C CA . CYS A 1 512 ? -27.907 1.235 56.420 1.00 96.12 512 CYS A CA 1
ATOM 3959 C C . CYS A 1 512 ? -28.318 0.070 57.333 1.00 96.12 512 CYS A C 1
ATOM 3961 O O . CYS A 1 512 ? -28.408 -1.095 56.927 1.00 96.12 512 CYS A O 1
ATOM 3963 N N . SER A 1 513 ? -28.596 0.414 58.587 1.00 96.62 513 SER A N 1
ATOM 3964 C CA . SER A 1 513 ? -29.410 -0.415 59.472 1.00 96.62 513 SER A CA 1
ATOM 3965 C C . SER A 1 513 ? -30.879 -0.049 59.274 1.00 96.62 513 SER A C 1
ATOM 3967 O O . SER A 1 513 ? -31.197 1.132 59.133 1.00 96.62 513 SER A O 1
ATOM 3969 N N . VAL A 1 514 ? -31.757 -1.048 59.234 1.00 97.44 514 VAL A N 1
ATOM 3970 C CA . VAL A 1 514 ? -33.206 -0.853 59.122 1.00 97.44 514 VAL A CA 1
ATOM 3971 C C . VAL A 1 514 ? -33.864 -1.389 60.385 1.00 97.44 514 VAL A C 1
ATOM 3973 O O . VAL A 1 514 ? -33.695 -2.556 60.743 1.00 97.44 514 VAL A O 1
ATOM 3976 N N . ASP A 1 515 ? -34.627 -0.527 61.033 1.00 97.62 515 ASP A N 1
ATOM 3977 C CA . ASP A 1 515 ? -35.407 -0.823 62.221 1.00 97.62 515 ASP A CA 1
ATOM 3978 C C . ASP A 1 515 ? -36.731 -1.480 61.815 1.00 97.62 515 ASP A C 1
ATOM 3980 O O . ASP A 1 515 ? -37.490 -0.931 61.010 1.00 97.62 515 ASP A O 1
ATOM 3984 N N . ILE A 1 516 ? -37.013 -2.655 62.381 1.00 97.62 516 ILE A N 1
ATOM 3985 C CA . ILE A 1 516 ? -38.243 -3.422 62.180 1.00 97.62 516 ILE A CA 1
ATOM 3986 C C . ILE A 1 516 ? -38.964 -3.562 63.518 1.00 97.62 516 ILE A C 1
ATOM 3988 O O . ILE A 1 516 ? -38.464 -4.205 64.442 1.00 97.62 516 ILE A O 1
ATOM 3992 N N . SER A 1 517 ? -40.174 -3.017 63.589 1.00 96.88 517 SER A N 1
ATOM 3993 C CA . SER A 1 517 ? -41.079 -3.169 64.727 1.00 96.88 517 SER A CA 1
ATOM 3994 C C . SER A 1 517 ? -42.308 -3.964 64.314 1.00 96.88 517 SER A C 1
ATOM 3996 O O . SER A 1 517 ? -42.969 -3.633 63.330 1.00 96.88 517 SER A O 1
ATOM 3998 N N . VAL A 1 518 ? -42.631 -4.998 65.077 1.00 97.50 518 VAL A N 1
ATOM 3999 C CA . VAL A 1 518 ? -43.798 -5.856 64.869 1.00 97.50 518 VAL A CA 1
ATOM 4000 C C . VAL A 1 518 ? -44.764 -5.667 66.026 1.00 97.50 518 VAL A C 1
ATOM 4002 O O . VAL A 1 518 ? -44.377 -5.814 67.186 1.00 97.50 518 VAL A O 1
ATOM 4005 N N . ASP A 1 519 ? -46.019 -5.358 65.709 1.00 97.12 519 ASP A N 1
ATOM 4006 C CA . ASP A 1 519 ? -47.066 -5.194 66.716 1.00 97.12 519 ASP A CA 1
ATOM 4007 C C . ASP A 1 519 ? -47.418 -6.542 67.376 1.00 97.12 519 ASP A C 1
ATOM 4009 O O . ASP A 1 519 ? -47.333 -7.606 66.752 1.00 97.12 519 ASP A O 1
ATOM 4013 N N . VAL A 1 520 ? -47.882 -6.508 68.629 1.00 94.81 520 VAL A N 1
ATOM 4014 C CA . VAL A 1 520 ? -48.464 -7.682 69.306 1.00 94.81 520 VAL A CA 1
ATOM 4015 C C . VAL A 1 520 ? -49.628 -8.259 68.487 1.00 94.81 520 VAL A C 1
ATOM 4017 O O . VAL A 1 520 ? -50.386 -7.522 67.848 1.00 94.81 520 VAL A O 1
ATOM 4020 N N . THR A 1 521 ? -49.781 -9.583 68.485 1.00 91.19 521 THR A N 1
ATOM 4021 C CA . THR A 1 521 ? -50.928 -10.262 67.868 1.00 91.19 521 THR A CA 1
ATOM 4022 C C . THR A 1 521 ? -51.823 -10.902 68.923 1.00 91.19 521 THR A C 1
ATOM 4024 O O . THR A 1 521 ? -51.351 -11.434 69.921 1.00 91.19 521 THR A O 1
ATOM 4027 N N . THR A 1 522 ? -53.135 -10.870 68.690 1.00 91.25 522 THR A N 1
ATOM 4028 C CA . THR A 1 522 ? -54.139 -11.632 69.456 1.00 91.25 522 THR A CA 1
ATOM 4029 C C . THR A 1 522 ? -54.691 -12.816 68.661 1.00 91.25 522 THR A C 1
ATOM 4031 O O . THR A 1 522 ? -55.579 -13.523 69.133 1.00 91.25 522 THR A O 1
ATOM 4034 N N . LEU A 1 523 ? -54.192 -13.023 67.437 1.00 90.75 523 LEU A N 1
ATOM 4035 C CA . LEU A 1 523 ? -54.562 -14.160 66.601 1.00 90.75 523 LEU A CA 1
ATOM 4036 C C . LEU A 1 523 ? -53.968 -15.436 67.191 1.00 90.75 523 LEU A C 1
ATOM 4038 O O . LEU A 1 523 ? -52.814 -15.438 67.606 1.00 90.75 523 LEU A O 1
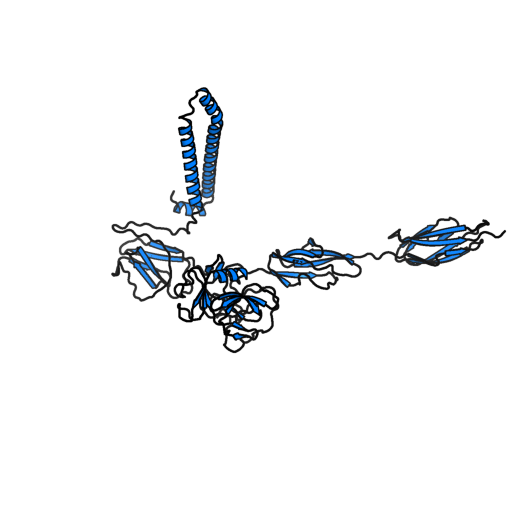ATOM 4042 N N . THR A 1 524 ? -54.733 -16.522 67.181 1.00 90.50 524 THR A N 1
ATOM 4043 C CA . THR A 1 524 ? -54.256 -17.857 67.573 1.00 90.50 524 THR A CA 1
ATOM 4044 C C . THR A 1 524 ? -53.426 -18.525 66.475 1.00 90.50 524 THR A C 1
ATOM 4046 O O . THR A 1 524 ? -52.611 -19.394 66.760 1.00 90.50 524 THR A O 1
ATOM 4049 N N . GLU A 1 525 ? -53.605 -18.100 65.224 1.00 93.69 525 GLU A N 1
ATOM 4050 C CA . GLU A 1 525 ? -52.837 -18.564 64.067 1.00 93.69 525 GLU A CA 1
ATOM 4051 C C . GLU A 1 525 ? -51.618 -17.667 63.812 1.00 93.69 525 GLU A C 1
ATOM 4053 O O . GLU A 1 525 ? -51.669 -16.449 64.015 1.00 93.69 525 GLU A O 1
ATOM 4058 N N . SER A 1 526 ? -50.531 -18.260 63.316 1.00 94.19 526 SER A N 1
ATOM 4059 C CA . SER A 1 526 ? -49.340 -17.515 62.894 1.00 94.19 526 SER A CA 1
ATOM 4060 C C . SER A 1 526 ? -49.634 -16.628 61.682 1.00 94.19 526 SER A C 1
ATOM 4062 O O . SER A 1 526 ? -50.372 -17.013 60.774 1.00 94.19 526 SER A O 1
ATOM 4064 N N . ARG A 1 527 ? -48.999 -15.454 61.631 1.00 95.50 527 ARG A N 1
ATOM 4065 C CA . ARG A 1 527 ? -49.096 -14.511 60.506 1.00 95.50 527 ARG A CA 1
ATOM 4066 C C . ARG A 1 527 ? -47.731 -14.215 59.896 1.00 95.50 527 ARG A C 1
ATOM 4068 O O . ARG A 1 527 ? -46.696 -14.323 60.552 1.00 95.50 527 ARG A O 1
ATOM 4075 N N . GLN A 1 528 ? -47.734 -13.827 58.627 1.00 97.06 528 GLN A N 1
ATOM 4076 C CA . GLN A 1 528 ? -46.533 -13.486 57.874 1.00 97.06 528 GLN A CA 1
ATOM 4077 C C . GLN A 1 528 ? -46.783 -12.243 57.024 1.00 97.06 528 GLN A C 1
ATOM 4079 O O . GLN A 1 528 ? -47.894 -12.031 56.546 1.00 97.06 528 GLN A O 1
ATOM 4084 N N . GLY A 1 529 ? -45.745 -11.432 56.842 1.00 97.38 529 GLY A N 1
ATOM 4085 C CA . GLY A 1 529 ? -45.744 -10.307 55.920 1.00 97.38 529 GLY A CA 1
ATOM 4086 C C . GLY A 1 529 ? -44.383 -10.130 55.262 1.00 97.38 529 GLY A C 1
ATOM 4087 O O . GLY A 1 529 ? -43.374 -10.664 55.725 1.00 97.38 529 GLY A O 1
ATOM 4088 N N . THR A 1 530 ? -44.351 -9.383 54.166 1.00 97.75 530 THR A N 1
ATOM 4089 C CA . THR A 1 530 ? -43.127 -9.130 53.398 1.00 97.75 530 THR A CA 1
ATOM 4090 C C . THR A 1 530 ? -42.788 -7.650 53.386 1.00 97.75 530 THR A C 1
ATOM 4092 O O . THR A 1 530 ? -43.672 -6.811 53.198 1.00 97.75 530 THR A O 1
ATOM 4095 N N . VAL A 1 531 ? -41.501 -7.342 53.511 1.00 97.75 531 VAL A N 1
ATOM 4096 C CA . VAL A 1 531 ? -40.926 -6.022 53.245 1.00 97.75 531 VAL A CA 1
ATOM 4097 C C . VAL A 1 531 ? -40.000 -6.161 52.041 1.00 97.75 531 VAL A C 1
ATOM 4099 O O . VAL A 1 531 ? -39.046 -6.936 52.069 1.00 97.75 531 VAL A O 1
ATOM 4102 N N . ILE A 1 532 ? -40.303 -5.441 50.966 1.00 97.31 532 ILE A N 1
ATOM 4103 C CA . ILE A 1 532 ? -39.548 -5.455 49.714 1.00 97.31 532 ILE A CA 1
ATOM 4104 C C . ILE A 1 532 ? -38.817 -4.124 49.596 1.00 97.31 532 ILE A C 1
ATOM 4106 O O . ILE A 1 532 ? -39.450 -3.077 49.473 1.00 97.31 532 ILE A O 1
ATOM 4110 N N . PHE A 1 533 ? -37.491 -4.179 49.606 1.00 97.31 533 PHE A N 1
ATOM 4111 C CA . PHE A 1 533 ? -36.612 -3.061 49.287 1.00 97.31 533 PHE A CA 1
ATOM 4112 C C . PHE A 1 533 ? -36.328 -3.088 47.784 1.00 97.31 533 PHE A C 1
ATOM 4114 O O . PHE A 1 533 ? -36.020 -4.151 47.245 1.00 97.31 533 PHE A O 1
ATOM 4121 N N . ALA A 1 534 ? -36.416 -1.949 47.103 1.00 96.38 534 ALA A N 1
ATOM 4122 C CA . ALA A 1 534 ? -36.162 -1.825 45.669 1.00 96.38 534 ALA A CA 1
ATOM 4123 C C . ALA A 1 534 ? -35.187 -0.680 45.389 1.00 96.38 534 ALA A C 1
ATOM 4125 O O . ALA A 1 534 ? -35.318 0.400 45.969 1.00 96.38 534 ALA A O 1
ATOM 4126 N N . SER A 1 535 ? -34.234 -0.903 44.482 1.00 95.25 535 SER A N 1
ATOM 4127 C CA . SER A 1 535 ? -33.349 0.160 43.999 1.00 95.25 535 SER A CA 1
ATOM 4128 C C . SER A 1 535 ? -34.155 1.225 43.247 1.00 95.25 535 SER A C 1
ATOM 4130 O O . SER A 1 535 ? -35.066 0.905 42.482 1.00 95.25 535 SER A O 1
ATOM 4132 N N . VAL A 1 536 ? -33.817 2.498 43.460 1.00 93.38 536 VAL A N 1
ATOM 4133 C CA . VAL A 1 536 ? -34.434 3.626 42.746 1.00 93.38 536 VAL A CA 1
ATOM 4134 C C . VAL A 1 536 ? -33.975 3.666 41.283 1.00 93.38 536 VAL A C 1
ATOM 4136 O O . VAL A 1 536 ? -34.803 3.865 40.397 1.00 93.38 536 VAL A O 1
ATOM 4139 N N . ASP A 1 537 ? -32.691 3.403 41.022 1.00 86.62 537 ASP A N 1
ATOM 4140 C CA . ASP A 1 537 ? -32.096 3.463 39.676 1.00 86.62 537 ASP A CA 1
ATOM 4141 C C . ASP A 1 537 ? -32.511 2.278 38.789 1.00 86.62 537 ASP A C 1
ATOM 4143 O O . ASP A 1 537 ? -32.560 2.385 37.564 1.00 86.62 537 ASP A O 1
ATOM 4147 N N . ASN A 1 538 ? -32.827 1.134 39.403 1.00 87.94 538 ASN A N 1
ATOM 4148 C CA . ASN A 1 538 ? -33.377 -0.026 38.710 1.00 87.94 538 ASN A CA 1
ATOM 4149 C C . ASN A 1 538 ? -34.372 -0.782 39.611 1.00 87.94 538 ASN A C 1
ATOM 4151 O O . ASN A 1 538 ? -33.964 -1.688 40.342 1.00 87.94 538 ASN A O 1
ATOM 4155 N N . PRO A 1 539 ? -35.684 -0.489 39.518 1.00 89.56 539 PRO A N 1
ATOM 4156 C CA . PRO A 1 539 ? -36.712 -1.120 40.352 1.00 89.56 539 PRO A CA 1
ATOM 4157 C C . PRO A 1 539 ? -36.837 -2.645 40.216 1.00 89.56 539 PRO A C 1
ATOM 4159 O O . PRO A 1 539 ? -37.517 -3.265 41.031 1.00 89.56 539 PRO A O 1
ATOM 4162 N N . SER A 1 540 ? -36.201 -3.259 39.208 1.00 90.06 540 SER A N 1
ATOM 4163 C CA . SER A 1 540 ? -36.137 -4.724 39.073 1.00 90.06 540 SER A CA 1
ATOM 4164 C C . SER A 1 540 ? -35.131 -5.362 40.039 1.00 90.06 540 SER A C 1
ATOM 4166 O O . SER A 1 540 ? -35.189 -6.567 40.276 1.00 90.06 540 SER A O 1
ATOM 4168 N N . VAL A 1 541 ? -34.203 -4.579 40.602 1.00 93.75 541 VAL A N 1
ATOM 4169 C CA . VAL A 1 541 ? -33.273 -5.028 41.643 1.00 93.75 541 VAL A CA 1
ATOM 4170 C C . VAL A 1 541 ? -33.945 -4.856 43.003 1.00 93.75 541 VAL A C 1
ATOM 4172 O O . VAL A 1 541 ? -34.094 -3.736 43.499 1.00 93.75 541 VAL A O 1
ATOM 4175 N N . THR A 1 542 ? -34.345 -5.975 43.610 1.00 96.00 542 THR A N 1
ATOM 4176 C CA . THR A 1 542 ? -35.062 -5.996 44.893 1.00 96.00 542 THR A CA 1
ATOM 4177 C C . THR A 1 542 ? -34.414 -6.924 45.916 1.00 96.00 542 THR A C 1
ATOM 4179 O O . THR A 1 542 ? -33.922 -7.991 45.553 1.00 96.00 542 THR A O 1
ATOM 4182 N N . ALA A 1 543 ? -34.517 -6.580 47.199 1.00 96.56 543 ALA A N 1
ATOM 4183 C CA . ALA A 1 543 ? -34.242 -7.472 48.322 1.00 96.56 543 ALA A CA 1
ATOM 4184 C C . ALA A 1 543 ? -35.527 -7.680 49.135 1.00 96.56 543 ALA A C 1
ATOM 4186 O O . ALA A 1 543 ? -36.241 -6.722 49.420 1.00 96.56 543 ALA A O 1
ATOM 4187 N N . THR A 1 544 ? -35.831 -8.924 49.508 1.00 97.12 544 THR A N 1
ATOM 4188 C CA . THR A 1 544 ? -37.063 -9.260 50.241 1.00 97.12 544 THR A CA 1
ATOM 4189 C C . THR A 1 544 ? -36.733 -9.754 51.641 1.00 97.12 544 THR A C 1
ATOM 4191 O O . THR A 1 544 ? -35.954 -10.691 51.805 1.00 97.12 544 THR A O 1
ATOM 4194 N N . LEU A 1 545 ? -37.360 -9.133 52.636 1.00 97.81 545 LEU A N 1
ATOM 4195 C CA . LEU A 1 545 ? -37.398 -9.577 54.021 1.00 97.81 545 LEU A CA 1
ATOM 4196 C C . LEU A 1 545 ? -38.769 -10.191 54.306 1.00 97.81 545 LEU A C 1
ATOM 4198 O O . LEU A 1 545 ? -39.806 -9.570 54.075 1.00 97.81 545 LEU A O 1
ATOM 4202 N N . THR A 1 546 ? -38.765 -11.398 54.852 1.00 98.06 546 THR A N 1
ATOM 4203 C CA . THR A 1 546 ? -39.968 -12.088 55.311 1.00 98.06 546 THR A CA 1
ATOM 4204 C C . THR A 1 546 ? -40.068 -11.976 56.826 1.00 98.06 546 THR A C 1
ATOM 4206 O O . THR A 1 546 ? -39.180 -12.428 57.541 1.00 98.06 546 THR A O 1
ATOM 4209 N N . VAL A 1 547 ? -41.153 -11.402 57.330 1.00 97.88 547 VAL A N 1
ATOM 4210 C CA . VAL A 1 547 ? -41.410 -11.271 58.767 1.00 97.88 547 VAL A CA 1
ATOM 4211 C C . VAL A 1 547 ? -42.463 -12.294 59.164 1.00 97.88 547 VAL A C 1
ATOM 4213 O O . VAL A 1 547 ? -43.550 -12.312 58.590 1.00 97.88 547 VAL A O 1
ATOM 4216 N N . THR A 1 548 ? -42.151 -13.149 60.134 1.00 97.19 548 THR A N 1
ATOM 4217 C CA . THR A 1 548 ? -43.075 -14.176 60.642 1.00 97.19 548 THR A CA 1
ATOM 4218 C C . THR A 1 548 ? -43.366 -13.932 62.109 1.00 97.19 548 THR A C 1
ATOM 4220 O O . THR A 1 548 ? -42.432 -13.716 62.876 1.00 97.19 548 THR A O 1
ATOM 4223 N N . GLN A 1 549 ? -44.630 -14.022 62.508 1.00 97.06 549 GLN A N 1
ATOM 4224 C CA . GLN A 1 549 ? -45.040 -13.892 63.899 1.00 97.06 549 GLN A CA 1
ATOM 4225 C C . GLN A 1 549 ? -45.914 -15.073 64.316 1.00 97.06 549 GLN A C 1
ATOM 4227 O O . GLN A 1 549 ? -46.904 -15.378 63.644 1.00 97.06 549 GLN A O 1
ATOM 4232 N N . SER A 1 550 ? -45.549 -15.728 65.417 1.00 95.44 550 SER A N 1
ATOM 4233 C CA . SER A 1 550 ? -46.332 -16.828 65.992 1.00 95.44 550 SER A CA 1
ATOM 4234 C C . SER A 1 550 ? -47.681 -16.343 66.536 1.00 95.44 550 SER A C 1
ATOM 4236 O O . SER A 1 550 ? -47.788 -15.217 67.023 1.00 95.44 550 SER A O 1
ATOM 4238 N N . GLY A 1 551 ? -48.712 -17.189 66.455 1.00 90.12 551 GLY A N 1
ATOM 4239 C CA . GLY A 1 551 ? -50.007 -16.938 67.095 1.00 90.12 551 GLY A CA 1
ATOM 4240 C C . GLY A 1 551 ? -49.947 -17.070 68.623 1.00 90.12 551 GLY A C 1
ATOM 4241 O O . GLY A 1 551 ? -49.071 -17.746 69.161 1.00 90.12 551 GLY A O 1
ATOM 4242 N N . SER A 1 552 ? -50.884 -16.434 69.327 1.00 84.00 552 SER A N 1
ATOM 4243 C CA . SER A 1 552 ? -51.017 -16.536 70.783 1.00 84.00 552 SER A CA 1
ATOM 4244 C C . SER A 1 552 ? -51.396 -17.958 71.188 1.00 84.00 552 SER A C 1
ATOM 4246 O O . SER A 1 552 ? -52.417 -18.485 70.739 1.00 84.00 552 SER A O 1
ATOM 4248 N N . LEU A 1 553 ? -50.608 -18.558 72.082 1.00 71.75 553 LEU A N 1
ATOM 4249 C CA . LEU A 1 553 ? -50.983 -19.796 72.764 1.00 71.75 553 LEU A CA 1
ATOM 4250 C C . LEU A 1 553 ? -52.154 -19.490 73.710 1.00 71.75 553 LEU A C 1
ATOM 4252 O O . LEU A 1 553 ? -52.087 -18.539 74.489 1.00 71.75 553 LEU A O 1
ATOM 4256 N N . SER A 1 554 ? -53.243 -20.248 73.565 1.00 56.25 554 SER A N 1
ATOM 4257 C CA . SER A 1 554 ? -54.475 -20.132 74.361 1.00 56.25 554 SER A CA 1
ATOM 4258 C C . SER A 1 554 ? -54.274 -20.464 75.831 1.00 56.25 554 SER A C 1
ATOM 4260 O O . SER A 1 554 ? -53.596 -21.492 76.075 1.00 56.25 554 SER A O 1
#